Protein AF-0000000073462883 (afdb_homodimer)

Sequence (716 aa):
MPGLEHAVLSRLDESTITRTSAVYTGSIDTTWCIGSVPQGGYSLSIILNAVLAFMRTPELVSTDVKSVSHQDPLLLSATYIQAVTWTDFQVRIRVLKRGKSLSNLQAELWQDDKMRITTQVLMTDFGVQKESADRTKVAGLKGKDVHDPSRNGYTITERSQWAPQFPLSPPERCDKPHLFGTTAENGKTFGFGELISIANDPKHTQSSLTSNTLSAGAYYSLIPQPYPQLDTHLVATGRLSEPKNLLPFLADMFTSPPMMIPSKHASHWYPTLHLTIEFKRRLPAITRTATLSRARFMINGQHESDSELWSHPDDQHLFNPNPAPSEPRSFILAIARQTALVLPFSVNQNKTLANPKLMPGLEHAVLSRLDESTITRTSAVYTGSIDTTWCIGSVPQGGYSLSIILNAVLAFMRTPELVSTDVKSVSHQDPLLLSATYIQAVTWTDFQVRIRVLKRGKSLSNLQAELWQDDKMRITTQVLMTDFGVQKESADRTKVAGLKGKDVHDPSRNGYTITERSQWAPQFPLSPPERCDKPHLFGTTAENGKTFGFGELISIANDPKHTQSSLTSNTLSAGAYYSLIPQPYPQLDTHLVATGRLSEPKNLLPFLADMFTSPPMMIPSKHASHWYPTLHLTIEFKRRLPAITRTATLSRARFMINGQHESDSELWSHPDDQHLFNPNPAPSEPRSFILAIARQTALVLPFSVNQNKTLANPKL

Organism: Mycosarcoma maydis (NCBI:txid5270)

Nearest PDB structures (foldseek):
  3bbj-assembly1_A  TM=7.836E-01  e=1.946E-18  Thermobifida fusca YX
  3bbj-assembly1_B  TM=7.776E-01  e=2.450E-18  Thermobifida fusca YX
  3rqb-assembly1_A  TM=7.755E-01  e=1.041E-14  Alicyclobacillus acidocaldarius subsp. acidocaldarius DSM 446
  2pim-assembly1_A  TM=8.449E-01  e=1.681E-05  Cupriavidus pinatubonensis JMP134
  1zki-assembly1_B  TM=7.318E-01  e=5.023E-05  Pseudomonas aeruginosa PAO1

InterPro domains:
  IPR029069 HotDog domain superfamily [SSF54637] (29-122)
  IPR042171 Acyl-CoA thioesterase, double hotdog domain [G3DSA:2.40.160.210] (11-316)
  IPR049449 Acyl-CoA thioesterase-like, N-terminal HotDog domain [PF13622] (30-119)
  IPR052389 Secondary Metabolite Biosynthesis-Associated [PTHR38110] (18-355)

Structure (mmCIF, N/CA/C/O backbone):
data_AF-0000000073462883-model_v1
#
loop_
_entity.id
_entity.type
_entity.pdbx_description
1 polymer 'Acyl-CoA thioesterase-like N-terminal HotDog domain-containing protein'
#
loop_
_atom_site.group_PDB
_atom_site.id
_atom_site.type_symbol
_atom_site.label_atom_id
_atom_site.label_alt_id
_atom_site.label_comp_id
_atom_site.label_asym_id
_atom_site.label_entity_id
_atom_site.label_seq_id
_atom_site.pdbx_PDB_ins_code
_atom_site.Cartn_x
_atom_site.Cartn_y
_atom_site.Cartn_z
_atom_site.occupancy
_atom_site.B_iso_or_equiv
_atom_site.auth_seq_id
_atom_site.auth_comp_id
_atom_site.auth_asym_id
_atom_site.auth_atom_id
_atom_site.pdbx_PDB_model_num
ATOM 1 N N . MET A 1 1 ? -23.734 -23.547 -7.73 1 69.31 1 MET A N 1
ATOM 2 C CA . MET A 1 1 ? -23.109 -22.219 -7.699 1 69.31 1 MET A CA 1
ATOM 3 C C . MET A 1 1 ? -21.688 -22.281 -8.25 1 69.31 1 MET A C 1
ATOM 5 O O . MET A 1 1 ? -20.922 -23.172 -7.895 1 69.31 1 MET A O 1
ATOM 9 N N . PRO A 1 2 ? -21.453 -21.438 -9.188 1 83.94 2 PRO A N 1
ATOM 10 C CA . PRO A 1 2 ? -20.125 -21.547 -9.797 1 83.94 2 PRO A CA 1
ATOM 11 C C . PRO A 1 2 ? -19 -21.25 -8.812 1 83.94 2 PRO A C 1
ATOM 13 O O . PRO A 1 2 ? -19.156 -20.375 -7.949 1 83.94 2 PRO A O 1
ATOM 16 N N . GLY A 1 3 ? -17.953 -22.094 -8.875 1 94.12 3 GLY A N 1
ATOM 17 C CA . GLY A 1 3 ? -16.75 -21.828 -8.094 1 94.12 3 GLY A CA 1
ATOM 18 C C . GLY A 1 3 ? -16.078 -20.516 -8.438 1 94.12 3 GLY A C 1
ATOM 19 O O . GLY A 1 3 ? -16.422 -19.875 -9.438 1 94.12 3 GLY A O 1
ATOM 20 N N . LEU A 1 4 ? -15.281 -20.047 -7.52 1 97 4 LEU A N 1
ATOM 21 C CA . LEU A 1 4 ? -14.555 -18.797 -7.75 1 97 4 LEU A CA 1
ATOM 22 C C . LEU A 1 4 ? -13.781 -18.859 -9.062 1 97 4 LEU A C 1
ATOM 24 O O . LEU A 1 4 ? -13.672 -17.859 -9.766 1 97 4 LEU A O 1
ATOM 28 N N . GLU A 1 5 ? -13.305 -20.047 -9.406 1 96.75 5 GLU A N 1
ATOM 29 C CA . GLU A 1 5 ? -12.531 -20.25 -10.633 1 96.75 5 GLU A CA 1
ATOM 30 C C . GLU A 1 5 ? -13.352 -19.891 -11.867 1 96.75 5 GLU A C 1
ATOM 32 O O . GLU A 1 5 ? -12.805 -19.391 -12.859 1 96.75 5 GLU A O 1
ATOM 37 N N . HIS A 1 6 ? -14.625 -20.141 -11.805 1 96.69 6 HIS A N 1
ATOM 38 C CA . HIS A 1 6 ? -15.508 -19.766 -12.898 1 96.69 6 HIS A CA 1
ATOM 39 C C . HIS A 1 6 ? -15.805 -18.266 -12.875 1 96.69 6 HIS A C 1
ATOM 41 O O . HIS A 1 6 ? -15.852 -17.625 -13.922 1 96.69 6 HIS A O 1
ATOM 47 N N . ALA A 1 7 ? -15.969 -17.766 -11.703 1 97.75 7 ALA A N 1
ATOM 48 C CA . ALA A 1 7 ? -16.484 -16.422 -11.516 1 97.75 7 ALA A CA 1
ATOM 49 C C . ALA A 1 7 ? -15.469 -15.367 -11.938 1 97.75 7 ALA A C 1
ATOM 51 O O . ALA A 1 7 ? -15.828 -14.227 -12.242 1 97.75 7 ALA A O 1
ATOM 52 N N . VAL A 1 8 ? -14.156 -15.719 -11.961 1 97.94 8 VAL A N 1
ATOM 53 C CA . VAL A 1 8 ? -13.125 -14.711 -12.195 1 97.94 8 VAL A CA 1
ATOM 54 C C . VAL A 1 8 ? -12.781 -14.672 -13.688 1 97.94 8 VAL A C 1
ATOM 56 O O . VAL A 1 8 ? -11.891 -13.922 -14.102 1 97.94 8 VAL A O 1
ATOM 59 N N . LEU A 1 9 ? -13.438 -15.453 -14.531 1 98.19 9 LEU A N 1
ATOM 60 C CA . LEU A 1 9 ? -13.078 -15.57 -15.945 1 98.19 9 LEU A CA 1
ATOM 61 C C . LEU A 1 9 ? -13.523 -14.328 -16.719 1 98.19 9 LEU A C 1
ATOM 63 O O . LEU A 1 9 ? -14.562 -13.742 -16.422 1 98.19 9 LEU A O 1
ATOM 67 N N . SER A 1 10 ? -12.727 -13.906 -17.656 1 98.75 10 SER A N 1
ATOM 68 C CA . SER A 1 10 ? -13.031 -12.828 -18.594 1 98.75 10 SER A CA 1
ATOM 69 C C . SER A 1 10 ? -12.453 -13.109 -19.969 1 98.75 10 SER A C 1
ATOM 71 O O . SER A 1 10 ? -11.609 -14 -20.125 1 98.75 10 SER A O 1
ATOM 73 N N . ARG A 1 11 ? -12.961 -12.453 -20.938 1 98.81 11 ARG A N 1
ATOM 74 C CA . ARG A 1 11 ? -12.562 -12.688 -22.328 1 98.81 11 ARG A CA 1
ATOM 75 C C . ARG A 1 11 ? -12.078 -11.398 -22.984 1 98.81 11 ARG A C 1
ATOM 77 O O . ARG A 1 11 ? -12.672 -10.336 -22.781 1 98.81 11 ARG A O 1
ATOM 84 N N . LEU A 1 12 ? -11.109 -11.57 -23.812 1 98.94 12 LEU A N 1
ATOM 85 C CA . LEU A 1 12 ? -10.547 -10.438 -24.547 1 98.94 12 LEU A CA 1
ATOM 86 C C . LEU A 1 12 ? -11.547 -9.906 -25.562 1 98.94 12 LEU A C 1
ATOM 88 O O . LEU A 1 12 ? -12.172 -10.68 -26.297 1 98.94 12 LEU A O 1
ATOM 92 N N . ASP A 1 13 ? -11.773 -8.594 -25.531 1 98.88 13 ASP A N 1
ATOM 93 C CA . ASP A 1 13 ? -12.414 -7.918 -26.656 1 98.88 13 ASP A CA 1
ATOM 94 C C . ASP A 1 13 ? -11.43 -7.707 -27.797 1 98.88 13 ASP A C 1
ATOM 96 O O . ASP A 1 13 ? -10.602 -6.789 -27.75 1 98.88 13 ASP A O 1
ATOM 100 N N . GLU A 1 14 ? -11.602 -8.461 -28.812 1 98.69 14 GLU A N 1
ATOM 101 C CA . GLU A 1 14 ? -10.625 -8.539 -29.891 1 98.69 14 GLU A CA 1
ATOM 102 C C . GLU A 1 14 ? -10.43 -7.18 -30.562 1 98.69 14 GLU A C 1
ATOM 104 O O . GLU A 1 14 ? -9.344 -6.891 -31.078 1 98.69 14 GLU A O 1
ATOM 109 N N . SER A 1 15 ? -11.344 -6.34 -30.5 1 98.62 15 SER A N 1
ATOM 110 C CA . SER A 1 15 ? -11.281 -5.051 -31.188 1 98.62 15 SER A CA 1
ATOM 111 C C . SER A 1 15 ? -10.391 -4.066 -30.438 1 98.62 15 SER A C 1
ATOM 113 O O . SER A 1 15 ? -10.031 -3.018 -30.969 1 98.62 15 SER A O 1
ATOM 115 N N . THR A 1 16 ? -9.969 -4.422 -29.234 1 98.81 16 THR A N 1
ATOM 116 C CA . THR A 1 16 ? -9.305 -3.455 -28.375 1 98.81 16 THR A CA 1
ATOM 117 C C . THR A 1 16 ? -7.82 -3.775 -28.234 1 98.81 16 THR A C 1
ATOM 119 O O . THR A 1 16 ? -7.043 -2.949 -27.766 1 98.81 16 THR A O 1
ATOM 122 N N . ILE A 1 17 ? -7.32 -4.898 -28.641 1 98.69 17 ILE A N 1
ATOM 123 C CA . ILE A 1 17 ? -5.988 -5.41 -28.328 1 98.69 17 ILE A CA 1
ATOM 124 C C . ILE A 1 17 ? -4.941 -4.633 -29.141 1 98.69 17 ILE A C 1
ATOM 126 O O . ILE A 1 17 ? -5.133 -4.363 -30.328 1 98.69 17 ILE A O 1
ATOM 130 N N . THR A 1 18 ? -3.92 -4.199 -28.5 1 98.56 18 THR A N 1
ATOM 131 C CA . THR A 1 18 ? -2.686 -3.666 -29.062 1 98.56 18 THR A CA 1
ATOM 132 C C . THR A 1 18 ? -1.469 -4.281 -28.391 1 98.56 18 THR A C 1
ATOM 134 O O . THR A 1 18 ? -1.604 -5.191 -27.562 1 98.56 18 THR A O 1
ATOM 137 N N . ARG A 1 19 ? -0.305 -3.764 -28.766 1 97.81 19 ARG A N 1
ATOM 138 C CA . ARG A 1 19 ? 0.937 -4.211 -28.141 1 97.81 19 ARG A CA 1
ATOM 139 C C . ARG A 1 19 ? 1.033 -3.725 -26.703 1 97.81 19 ARG A C 1
ATOM 141 O O . ARG A 1 19 ? 1.853 -4.223 -25.922 1 97.81 19 ARG A O 1
ATOM 148 N N . THR A 1 20 ? 0.132 -2.76 -26.359 1 98.19 20 THR A N 1
ATOM 149 C CA . THR A 1 20 ? 0.332 -2.16 -25.047 1 98.19 20 THR A CA 1
ATOM 150 C C . THR A 1 20 ? -0.999 -1.997 -24.328 1 98.19 20 THR A C 1
ATOM 152 O O . THR A 1 20 ? -1.062 -1.36 -23.266 1 98.19 20 THR A O 1
ATOM 155 N N . SER A 1 21 ? -2.121 -2.523 -24.922 1 98.81 21 SER A N 1
ATOM 156 C CA . SER A 1 21 ? -3.396 -2.363 -24.234 1 98.81 21 SER A CA 1
ATOM 157 C C . SER A 1 21 ? -4.391 -3.439 -24.656 1 98.81 21 SER A C 1
ATOM 159 O O . SER A 1 21 ? -4.23 -4.062 -25.703 1 98.81 21 SER A O 1
ATOM 161 N N . ALA A 1 22 ? -5.375 -3.643 -23.828 1 98.94 22 ALA A N 1
ATOM 162 C CA . ALA A 1 22 ? -6.449 -4.594 -24.094 1 98.94 22 ALA A CA 1
ATOM 163 C C . ALA A 1 22 ? -7.617 -4.383 -23.125 1 98.94 22 ALA A C 1
ATOM 165 O O . ALA A 1 22 ? -7.445 -3.801 -22.047 1 98.94 22 ALA A O 1
ATOM 166 N N . VAL A 1 23 ? -8.758 -4.801 -23.562 1 98.94 23 VAL A N 1
ATOM 167 C CA . VAL A 1 23 ? -9.938 -4.801 -22.703 1 98.94 23 VAL A CA 1
ATOM 168 C C . VAL A 1 23 ? -10.492 -6.219 -22.594 1 98.94 23 VAL A C 1
ATOM 170 O O . VAL A 1 23 ? -10.664 -6.914 -23.594 1 98.94 23 VAL A O 1
ATOM 173 N N . TYR A 1 24 ? -10.672 -6.684 -21.422 1 98.94 24 TYR A N 1
ATOM 174 C CA . TYR A 1 24 ? -11.336 -7.953 -21.141 1 98.94 24 TYR A CA 1
ATOM 175 C C . TYR A 1 24 ? -12.742 -7.727 -20.594 1 98.94 24 TYR A C 1
ATOM 177 O O . TYR A 1 24 ? -12.977 -6.785 -19.828 1 98.94 24 TYR A O 1
ATOM 185 N N . THR A 1 25 ? -13.688 -8.578 -20.969 1 98.94 25 THR A N 1
ATOM 186 C CA . THR A 1 25 ? -15.078 -8.43 -20.562 1 98.94 25 THR A CA 1
ATOM 187 C C . THR A 1 25 ? -15.57 -9.68 -19.844 1 98.94 25 THR A C 1
ATOM 189 O O . THR A 1 25 ? -15.039 -10.773 -20.047 1 98.94 25 THR A O 1
ATOM 192 N N . GLY A 1 26 ? -16.5 -9.5 -18.969 1 98.62 26 GLY A N 1
ATOM 193 C CA . GLY A 1 26 ? -17.141 -10.586 -18.234 1 98.62 26 GLY A CA 1
ATOM 194 C C . GLY A 1 26 ? -18.312 -10.125 -17.391 1 98.62 26 GLY A C 1
ATOM 195 O O . GLY A 1 26 ? -18.766 -8.992 -17.531 1 98.62 26 GLY A O 1
ATOM 196 N N . SER A 1 27 ? -18.828 -11.039 -16.625 1 97.94 27 SER A N 1
ATOM 197 C CA . SER A 1 27 ? -19.984 -10.766 -15.773 1 97.94 27 SER A CA 1
ATOM 198 C C . SER A 1 27 ? -19.656 -11.023 -14.305 1 97.94 27 SER A C 1
ATOM 200 O O . SER A 1 27 ? -18.844 -11.883 -13.984 1 97.94 27 SER A O 1
ATOM 202 N N . ILE A 1 28 ? -20.328 -10.258 -13.484 1 97.62 28 ILE A N 1
ATOM 203 C CA . ILE A 1 28 ? -20.172 -10.453 -12.047 1 97.62 28 ILE A CA 1
ATOM 204 C C . ILE A 1 28 ? -21.062 -11.609 -11.586 1 97.62 28 ILE A C 1
ATOM 206 O O . ILE A 1 28 ? -22.234 -11.703 -11.969 1 97.62 28 ILE A O 1
ATOM 210 N N . ASP A 1 29 ? -20.5 -12.516 -10.906 1 97.12 29 ASP A N 1
ATOM 211 C CA . ASP A 1 29 ? -21.266 -13.57 -10.242 1 97.12 29 ASP A CA 1
ATOM 212 C C . ASP A 1 29 ? -21.656 -13.148 -8.82 1 97.12 29 ASP A C 1
ATOM 214 O O . ASP A 1 29 ? -20.781 -12.984 -7.961 1 97.12 29 ASP A O 1
ATOM 218 N N . THR A 1 30 ? -22.844 -13.055 -8.539 1 93.75 30 THR A N 1
ATOM 219 C CA . THR A 1 30 ? -23.344 -12.477 -7.293 1 93.75 30 THR A CA 1
ATOM 220 C C . THR A 1 30 ? -23.109 -13.43 -6.125 1 93.75 30 THR A C 1
ATOM 222 O O . THR A 1 30 ? -23.219 -13.031 -4.961 1 93.75 30 THR A O 1
ATOM 225 N N . THR A 1 31 ? -22.734 -14.68 -6.43 1 95.12 31 THR A N 1
ATOM 226 C CA . THR A 1 31 ? -22.344 -15.609 -5.383 1 95.12 31 THR A CA 1
ATOM 227 C C . THR A 1 31 ? -21.219 -15.031 -4.539 1 95.12 31 THR A C 1
ATOM 229 O O . THR A 1 31 ? -21.141 -15.289 -3.334 1 95.12 31 THR A O 1
ATOM 232 N N . TRP A 1 32 ? -20.406 -14.305 -5.09 1 96.75 32 TRP A N 1
ATOM 233 C CA . TRP A 1 32 ? -19.188 -13.844 -4.434 1 96.75 32 TRP A CA 1
ATOM 234 C C . TRP A 1 32 ? -19.328 -12.398 -3.961 1 96.75 32 TRP A C 1
ATOM 236 O O . TRP A 1 32 ? -18.359 -11.633 -3.965 1 96.75 32 TRP A O 1
ATOM 246 N N . CYS A 1 33 ? -20.531 -12.055 -3.572 1 92.62 33 CYS A N 1
ATOM 247 C CA . CYS A 1 33 ? -20.844 -10.742 -3.025 1 92.62 33 CYS A CA 1
ATOM 248 C C . CYS A 1 33 ? -20.984 -10.797 -1.508 1 92.62 33 CYS A C 1
ATOM 250 O O . CYS A 1 33 ? -21.328 -11.844 -0.95 1 92.62 33 CYS A O 1
ATOM 252 N N . ILE A 1 34 ? -20.594 -9.82 -0.852 1 90.19 34 ILE A N 1
ATOM 253 C CA . ILE A 1 34 ? -20.969 -9.492 0.516 1 90.19 34 ILE A CA 1
ATOM 254 C C . ILE A 1 34 ? -22.125 -8.477 0.499 1 90.19 34 ILE A C 1
ATOM 256 O O . ILE A 1 34 ? -21.938 -7.336 0.075 1 90.19 34 ILE A O 1
ATOM 260 N N . GLY A 1 35 ? -23.25 -8.93 0.985 1 86.62 35 GLY A N 1
ATOM 261 C CA . GLY A 1 35 ? -24.422 -8.109 0.7 1 86.62 35 GLY A CA 1
ATOM 262 C C . GLY A 1 35 ? -24.656 -7.91 -0.785 1 86.62 35 GLY A C 1
ATOM 263 O O . GLY A 1 35 ? -24.766 -8.883 -1.54 1 86.62 35 GLY A O 1
ATOM 264 N N . SER A 1 36 ? -24.625 -6.641 -1.153 1 87.38 36 SER A N 1
ATOM 265 C CA . SER A 1 36 ? -24.922 -6.336 -2.551 1 87.38 36 SER A CA 1
ATOM 266 C C . SER A 1 36 ? -23.656 -5.988 -3.318 1 87.38 36 SER A C 1
ATOM 268 O O . SER A 1 36 ? -23.703 -5.652 -4.504 1 87.38 36 SER A O 1
ATOM 270 N N . VAL A 1 37 ? -22.547 -6.082 -2.695 1 91.56 37 VAL A N 1
ATOM 271 C CA . VAL A 1 37 ? -21.328 -5.625 -3.33 1 91.56 37 VAL A CA 1
ATOM 272 C C . VAL A 1 37 ? -20.359 -6.797 -3.482 1 91.56 37 VAL A C 1
ATOM 274 O O . VAL A 1 37 ? -20.094 -7.531 -2.523 1 91.56 37 VAL A O 1
ATOM 277 N N . PRO A 1 38 ? -19.922 -7.027 -4.699 1 95.69 38 PRO A N 1
ATOM 278 C CA . PRO A 1 38 ? -18.891 -8.055 -4.859 1 95.69 38 PRO A CA 1
ATOM 279 C C . PRO A 1 38 ? -17.734 -7.895 -3.867 1 95.69 38 PRO A C 1
ATOM 281 O O . PRO A 1 38 ? -17.312 -6.77 -3.594 1 95.69 38 PRO A O 1
ATOM 284 N N . GLN A 1 39 ? -17.297 -9.031 -3.227 1 96.06 39 GLN A N 1
ATOM 285 C CA . GLN A 1 39 ? -16.125 -9 -2.355 1 96.06 39 GLN A CA 1
ATOM 286 C C . GLN A 1 39 ? -14.938 -8.352 -3.059 1 96.06 39 GLN A C 1
ATOM 288 O O . GLN A 1 39 ? -14.68 -8.625 -4.23 1 96.06 39 GLN A O 1
ATOM 293 N N . GLY A 1 40 ? -14.242 -7.453 -2.432 1 97.12 40 GLY A N 1
ATOM 294 C CA . GLY A 1 40 ? -13.18 -6.664 -3.041 1 97.12 40 GLY A CA 1
ATOM 295 C C . GLY A 1 40 ? -12.086 -7.512 -3.66 1 97.12 40 GLY A C 1
ATOM 296 O O . GLY A 1 40 ? -11.625 -7.227 -4.77 1 97.12 40 GLY A O 1
ATOM 297 N N . GLY A 1 41 ? -11.641 -8.547 -2.949 1 98.38 41 GLY A N 1
ATOM 298 C CA . GLY A 1 41 ? -10.625 -9.461 -3.453 1 98.38 41 GLY A CA 1
ATOM 299 C C . GLY A 1 41 ? -11.094 -10.273 -4.641 1 98.38 41 GLY A C 1
ATOM 300 O O . GLY A 1 41 ? -10.289 -10.648 -5.5 1 98.38 41 GLY A O 1
ATOM 301 N N . TYR A 1 42 ? -12.391 -10.555 -4.695 1 98.31 42 TYR A N 1
ATOM 302 C CA . TYR A 1 42 ? -12.977 -11.188 -5.871 1 98.31 42 TYR A CA 1
ATOM 303 C C . TYR A 1 42 ? -12.812 -10.305 -7.102 1 98.31 42 TYR A C 1
ATOM 305 O O . TYR A 1 42 ? -12.305 -10.75 -8.133 1 98.31 42 TYR A O 1
ATOM 313 N N . SER A 1 43 ? -13.18 -9.078 -6.961 1 98.81 43 SER A N 1
ATOM 314 C CA . SER A 1 43 ? -13.023 -8.125 -8.055 1 98.81 43 SER A CA 1
ATOM 315 C C . SER A 1 43 ? -11.555 -7.98 -8.453 1 98.81 43 SER A C 1
ATOM 317 O O . SER A 1 43 ? -11.242 -7.914 -9.641 1 98.81 43 SER A O 1
ATOM 319 N N . LEU A 1 44 ? -10.68 -7.945 -7.469 1 98.88 44 LEU A N 1
ATOM 320 C CA . LEU A 1 44 ? -9.258 -7.809 -7.746 1 98.88 44 LEU A CA 1
ATOM 321 C C . LEU A 1 44 ? -8.711 -9.062 -8.414 1 98.88 44 LEU A C 1
ATOM 323 O O . LEU A 1 44 ? -7.789 -8.984 -9.234 1 98.88 44 LEU A O 1
ATOM 327 N N . SER A 1 45 ? -9.281 -10.258 -8.094 1 98.75 45 SER A N 1
ATOM 328 C CA . SER A 1 45 ? -8.906 -11.492 -8.781 1 98.75 45 SER A CA 1
ATOM 329 C C . SER A 1 45 ? -9.289 -11.453 -10.25 1 98.75 45 SER A C 1
ATOM 331 O O . SER A 1 45 ? -8.562 -11.961 -11.109 1 98.75 45 SER A O 1
ATOM 333 N N . ILE A 1 46 ? -10.445 -10.859 -10.547 1 98.88 46 ILE A N 1
ATOM 334 C CA . ILE A 1 46 ? -10.844 -10.664 -11.938 1 98.88 46 ILE A CA 1
ATOM 335 C C . ILE A 1 46 ? -9.797 -9.828 -12.664 1 98.88 46 ILE A C 1
ATOM 337 O O . ILE A 1 46 ? -9.312 -10.211 -13.727 1 98.88 46 ILE A O 1
ATOM 341 N N . ILE A 1 47 ? -9.391 -8.742 -12.047 1 98.94 47 ILE A N 1
ATOM 342 C CA . ILE A 1 47 ? -8.43 -7.828 -12.648 1 98.94 47 ILE A CA 1
ATOM 343 C C . ILE A 1 47 ? -7.098 -8.547 -12.867 1 98.94 47 ILE A C 1
ATOM 345 O O . ILE A 1 47 ? -6.535 -8.508 -13.961 1 98.94 47 ILE A O 1
ATOM 349 N N . LEU A 1 48 ? -6.613 -9.211 -11.828 1 98.88 48 LEU A N 1
ATOM 350 C CA . LEU A 1 48 ? -5.305 -9.852 -11.906 1 98.88 48 LEU A CA 1
ATOM 351 C C . LEU A 1 48 ? -5.285 -10.914 -13 1 98.88 48 LEU A C 1
ATOM 353 O O . LEU A 1 48 ? -4.34 -10.992 -13.781 1 98.88 48 LEU A O 1
ATOM 357 N N . ASN A 1 49 ? -6.332 -11.719 -13.07 1 98.75 49 ASN A N 1
ATOM 358 C CA . ASN A 1 49 ? -6.316 -12.812 -14.031 1 98.75 49 ASN A CA 1
ATOM 359 C C . ASN A 1 49 ? -6.496 -12.305 -15.461 1 98.75 49 ASN A C 1
ATOM 361 O O . ASN A 1 49 ? -5.992 -12.906 -16.406 1 98.75 49 ASN A O 1
ATOM 365 N N . ALA A 1 50 ? -7.199 -11.172 -15.625 1 98.94 50 ALA A N 1
ATOM 366 C CA . ALA A 1 50 ? -7.215 -10.516 -16.938 1 98.94 50 ALA A CA 1
ATOM 367 C C . ALA A 1 50 ? -5.82 -10.031 -17.312 1 98.94 50 ALA A C 1
ATOM 369 O O . ALA A 1 50 ? -5.395 -10.195 -18.469 1 98.94 50 ALA A O 1
ATOM 370 N N . VAL A 1 51 ? -5.094 -9.453 -16.391 1 98.88 51 VAL A N 1
ATOM 371 C CA . VAL A 1 51 ? -3.732 -8.984 -16.641 1 98.88 51 VAL A CA 1
ATOM 372 C C . VAL A 1 51 ? -2.842 -10.164 -17.016 1 98.88 51 VAL A C 1
ATOM 374 O O . VAL A 1 51 ? -2.082 -10.094 -17.984 1 98.88 51 VAL A O 1
ATOM 377 N N . LEU A 1 52 ? -2.961 -11.25 -16.25 1 98.56 52 LEU A N 1
ATOM 378 C CA . LEU A 1 52 ? -2.162 -12.445 -16.516 1 98.56 52 LEU A CA 1
ATOM 379 C C . LEU A 1 52 ? -2.449 -12.977 -17.922 1 98.56 52 LEU A C 1
ATOM 381 O O . LEU A 1 52 ? -1.537 -13.43 -18.609 1 98.56 52 LEU A O 1
ATOM 385 N N . ALA A 1 53 ? -3.709 -12.922 -18.312 1 98.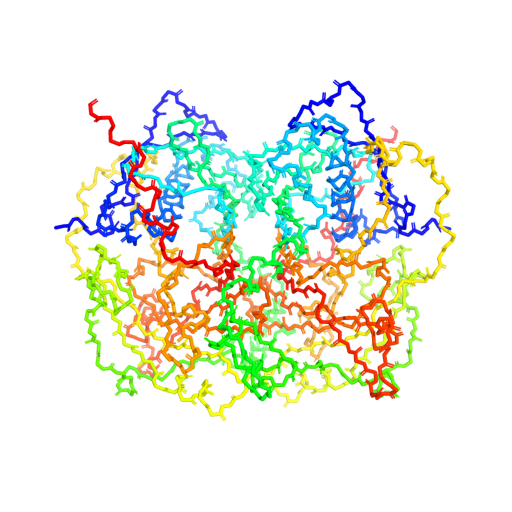81 53 ALA A N 1
ATOM 386 C CA . ALA A 1 53 ? -4.062 -13.328 -19.672 1 98.81 53 ALA A CA 1
ATOM 387 C C . ALA A 1 53 ? -3.42 -12.398 -20.703 1 98.81 53 ALA A C 1
ATOM 389 O O . ALA A 1 53 ? -2.814 -12.859 -21.672 1 98.81 53 ALA A O 1
ATOM 390 N N . PHE A 1 54 ? -3.52 -11.109 -20.531 1 98.88 54 PHE A N 1
ATOM 391 C CA . PHE A 1 54 ? -2.951 -10.117 -21.438 1 98.88 54 PHE A CA 1
ATOM 392 C C . PHE A 1 54 ? -1.454 -10.336 -21.609 1 98.88 54 PHE A C 1
ATOM 394 O O . PHE A 1 54 ? -0.931 -10.234 -22.719 1 98.88 54 PHE A O 1
ATOM 401 N N . MET A 1 55 ? -0.735 -10.688 -20.516 1 98.31 55 MET A N 1
ATOM 402 C CA . MET A 1 55 ? 0.713 -10.867 -20.5 1 98.31 55 MET A CA 1
ATOM 403 C C . MET A 1 55 ? 1.121 -12.016 -21.422 1 98.31 55 MET A C 1
ATOM 405 O O . MET A 1 55 ? 2.291 -12.141 -21.797 1 98.31 55 MET A O 1
ATOM 409 N N . ARG A 1 56 ? 0.155 -12.859 -21.797 1 97.44 56 ARG A N 1
ATOM 410 C CA . ARG A 1 56 ? 0.455 -14.023 -22.609 1 97.44 56 ARG A CA 1
ATOM 411 C C . ARG A 1 56 ? 0.125 -13.758 -24.078 1 97.44 56 ARG A C 1
ATOM 413 O O . ARG A 1 56 ? 0.424 -14.578 -24.953 1 97.44 56 ARG A O 1
ATOM 420 N N . THR A 1 57 ? -0.54 -12.703 -24.359 1 98.56 57 THR A N 1
ATOM 421 C CA . THR A 1 57 ? -0.944 -12.445 -25.734 1 98.56 57 THR A CA 1
ATOM 422 C C . THR A 1 57 ? 0.278 -12.273 -26.641 1 98.56 57 THR A C 1
ATOM 424 O O . THR A 1 57 ? 1.278 -11.68 -26.234 1 98.56 57 THR A O 1
ATOM 427 N N . PRO A 1 58 ? 0.157 -12.82 -27.828 1 98.12 58 PRO A N 1
ATOM 428 C CA . PRO A 1 58 ? 1.278 -12.633 -28.75 1 98.12 58 PRO A CA 1
ATOM 429 C C . PRO A 1 58 ? 1.596 -11.164 -29 1 98.12 58 PRO A C 1
ATOM 431 O O . PRO A 1 58 ? 2.758 -10.805 -29.203 1 98.12 58 PRO A O 1
ATOM 434 N N . GLU A 1 59 ? 0.604 -10.312 -29.047 1 98.12 59 GLU A N 1
ATOM 435 C CA . GLU A 1 59 ? 0.788 -8.883 -29.25 1 98.12 59 GLU A CA 1
ATOM 436 C C . GLU A 1 59 ? 1.709 -8.289 -28.188 1 98.12 59 GLU A C 1
ATOM 438 O O . GLU A 1 59 ? 2.682 -7.605 -28.516 1 98.12 59 GLU A O 1
ATOM 443 N N . LEU A 1 60 ? 1.47 -8.617 -26.938 1 97.81 60 LEU A N 1
ATOM 444 C CA . LEU A 1 60 ? 2.281 -8.062 -25.859 1 97.81 60 LEU A CA 1
ATOM 445 C C . LEU A 1 60 ? 3.645 -8.742 -25.797 1 97.81 60 LEU A C 1
ATOM 447 O O . LEU A 1 60 ? 4.664 -8.078 -25.594 1 97.81 60 LEU A O 1
ATOM 451 N N . VAL A 1 61 ? 3.699 -10.047 -25.984 1 96.75 61 VAL A N 1
ATOM 452 C CA . VAL A 1 61 ? 4.93 -10.828 -25.906 1 96.75 61 VAL A CA 1
ATOM 453 C C . VAL A 1 61 ? 5.941 -10.312 -26.922 1 96.75 61 VAL A C 1
ATOM 455 O O . VAL A 1 61 ? 7.145 -10.305 -26.672 1 96.75 61 VAL A O 1
ATOM 458 N N . SER A 1 62 ? 5.438 -9.812 -28 1 96.19 62 SER A N 1
ATOM 459 C CA . SER A 1 62 ? 6.312 -9.281 -29.047 1 96.19 62 SER A CA 1
ATOM 460 C C . SER A 1 62 ? 7.109 -8.078 -28.531 1 96.19 62 SER A C 1
ATOM 462 O O . SER A 1 62 ? 8.094 -7.676 -29.156 1 96.19 62 SER A O 1
ATOM 464 N N . THR A 1 63 ? 6.727 -7.453 -27.391 1 94.5 63 THR A N 1
ATOM 465 C CA . THR A 1 63 ? 7.395 -6.273 -26.859 1 94.5 63 THR A CA 1
ATOM 466 C C . THR A 1 63 ? 8.367 -6.66 -25.75 1 94.5 63 THR A C 1
ATOM 468 O O . THR A 1 63 ? 8.953 -5.793 -25.094 1 94.5 63 THR A O 1
ATOM 471 N N . ASP A 1 64 ? 8.531 -7.938 -25.531 1 90.88 64 ASP A N 1
ATOM 472 C CA . ASP A 1 64 ? 9.438 -8.406 -24.5 1 90.88 64 ASP A CA 1
ATOM 473 C C . ASP A 1 64 ? 10.852 -7.887 -24.719 1 90.88 64 ASP A C 1
ATOM 475 O O . ASP A 1 64 ? 11.328 -7.836 -25.859 1 90.88 64 ASP A O 1
ATOM 479 N N . VAL A 1 65 ? 11.422 -7.492 -23.625 1 87.62 65 VAL A N 1
ATOM 480 C CA . VAL A 1 65 ? 12.828 -7.102 -23.672 1 87.62 65 VAL A CA 1
ATOM 481 C C . VAL A 1 65 ? 13.711 -8.312 -23.359 1 87.62 65 VAL A C 1
ATOM 483 O O . VAL A 1 65 ? 13.531 -8.977 -22.344 1 87.62 65 VAL A O 1
ATOM 486 N N . LYS A 1 66 ? 14.602 -8.672 -24.234 1 86.25 66 LYS A N 1
ATOM 487 C CA . LYS A 1 66 ? 15.531 -9.797 -24.125 1 86.25 66 LYS A CA 1
ATOM 488 C C . LYS A 1 66 ? 14.781 -11.117 -23.953 1 86.25 66 LYS A C 1
ATOM 490 O O . LYS A 1 66 ? 15.188 -11.961 -23.156 1 86.25 66 LYS A O 1
ATOM 495 N N . SER A 1 67 ? 13.57 -11.148 -24.406 1 84.06 67 SER A N 1
ATOM 496 C CA . SER A 1 67 ? 12.75 -12.359 -24.5 1 84.06 67 SER A CA 1
ATOM 497 C C . SER A 1 67 ? 12.32 -12.828 -23.109 1 84.06 67 SER A C 1
ATOM 499 O O . SER A 1 67 ? 12.203 -14.031 -22.875 1 84.06 67 SER A O 1
ATOM 501 N N . VAL A 1 68 ? 12.281 -11.906 -22.234 1 86.38 68 VAL A N 1
ATOM 502 C CA . VAL A 1 68 ? 11.844 -12.273 -20.891 1 86.38 68 VAL A CA 1
ATOM 503 C C . VAL A 1 68 ? 10.375 -11.914 -20.703 1 86.38 68 VAL A C 1
ATOM 505 O O . VAL A 1 68 ? 10 -10.742 -20.781 1 86.38 68 VAL A O 1
ATOM 508 N N . SER A 1 69 ? 9.562 -12.953 -20.484 1 91.56 69 SER A N 1
ATOM 509 C CA . SER A 1 69 ? 8.141 -12.75 -20.203 1 91.56 69 SER A CA 1
ATOM 510 C C . SER A 1 69 ? 7.895 -12.578 -18.719 1 91.56 69 SER A C 1
ATOM 512 O O . SER A 1 69 ? 8.453 -13.312 -17.891 1 91.56 69 SER A O 1
ATOM 514 N N . HIS A 1 70 ? 7.191 -11.594 -18.391 1 96.19 70 HIS A N 1
ATOM 515 C CA . HIS A 1 70 ? 6.84 -11.328 -17 1 96.19 70 HIS A CA 1
ATOM 516 C C . HIS A 1 70 ? 5.469 -11.914 -16.656 1 96.19 70 HIS A C 1
ATOM 518 O O . HIS A 1 70 ? 4.449 -11.234 -16.812 1 96.19 70 HIS A O 1
ATOM 524 N N . GLN A 1 71 ? 5.48 -13.125 -16.078 1 95.25 71 GLN A N 1
ATOM 525 C CA . GLN A 1 71 ? 4.219 -13.82 -15.867 1 95.25 71 GLN A CA 1
ATOM 526 C C . GLN A 1 71 ? 3.877 -13.914 -14.383 1 95.25 71 GLN A C 1
ATOM 528 O O . GLN A 1 71 ? 2.877 -14.523 -14 1 95.25 71 GLN A O 1
ATOM 533 N N . ASP A 1 72 ? 4.699 -13.312 -13.484 1 97.31 72 ASP A N 1
ATOM 534 C CA . ASP A 1 72 ? 4.477 -13.344 -12.039 1 97.31 72 ASP A CA 1
ATOM 535 C C . ASP A 1 72 ? 4.098 -11.961 -11.508 1 97.31 72 ASP A C 1
ATOM 537 O O . ASP A 1 72 ? 4.84 -10.992 -11.703 1 97.31 72 ASP A O 1
ATOM 541 N N . PRO A 1 73 ? 2.887 -11.898 -10.891 1 98 73 PRO A N 1
ATOM 542 C CA . PRO A 1 73 ? 2.633 -10.617 -10.227 1 98 73 PRO A CA 1
ATOM 543 C C . PRO A 1 73 ? 3.566 -10.367 -9.039 1 98 73 PRO A C 1
ATOM 545 O O . PRO A 1 73 ? 3.762 -11.258 -8.211 1 98 73 PRO A O 1
ATOM 548 N N . LEU A 1 74 ? 4.18 -9.234 -8.984 1 97.81 74 LEU A N 1
ATOM 549 C CA . LEU A 1 74 ? 5.023 -8.82 -7.867 1 97.81 74 LEU A CA 1
ATOM 550 C C . LEU A 1 74 ? 4.234 -7.977 -6.871 1 97.81 74 LEU A C 1
ATOM 552 O O . LEU A 1 74 ? 4.422 -8.102 -5.66 1 97.81 74 LEU A O 1
ATOM 556 N N . LEU A 1 75 ? 3.385 -7.148 -7.43 1 98.56 75 LEU A N 1
ATOM 557 C CA . LEU A 1 75 ? 2.645 -6.234 -6.562 1 98.56 75 LEU A CA 1
ATOM 558 C C . LEU A 1 75 ? 1.346 -5.789 -7.227 1 98.56 75 LEU A C 1
ATOM 560 O O . LEU A 1 75 ? 1.33 -5.473 -8.414 1 98.56 75 LEU A O 1
ATOM 564 N N . LEU A 1 76 ? 0.257 -5.809 -6.516 1 98.81 76 LEU A N 1
ATOM 565 C CA . LEU A 1 76 ? -1.011 -5.168 -6.855 1 98.81 76 LEU A CA 1
ATOM 566 C C . LEU A 1 76 ? -1.309 -4.012 -5.902 1 98.81 76 LEU A C 1
ATOM 568 O O . LEU A 1 76 ? -1.259 -4.18 -4.684 1 98.81 76 LEU A O 1
ATOM 572 N N . SER A 1 77 ? -1.522 -2.871 -6.391 1 98.88 77 SER A N 1
ATOM 573 C CA . SER A 1 77 ? -1.982 -1.719 -5.621 1 98.88 77 SER A CA 1
ATOM 574 C C . SER A 1 77 ? -3.322 -1.207 -6.145 1 98.88 77 SER A C 1
ATOM 576 O O . SER A 1 77 ? -3.375 -0.524 -7.168 1 98.88 77 SER A O 1
ATOM 578 N N . ALA A 1 78 ? -4.375 -1.468 -5.398 1 98.88 78 ALA A N 1
ATOM 579 C CA . ALA A 1 78 ? -5.723 -1.217 -5.902 1 98.88 78 ALA A CA 1
ATOM 580 C C . ALA A 1 78 ? -6.418 -0.13 -5.086 1 98.88 78 ALA A C 1
ATOM 582 O O . ALA A 1 78 ? -6.371 -0.145 -3.854 1 98.88 78 ALA A O 1
ATOM 583 N N . THR A 1 79 ? -6.961 0.807 -5.738 1 98.81 79 THR A N 1
ATOM 584 C CA . THR A 1 79 ? -7.848 1.796 -5.137 1 98.81 79 THR A CA 1
ATOM 585 C C . THR A 1 79 ? -9.297 1.539 -5.539 1 98.81 79 THR A C 1
ATOM 587 O O . THR A 1 79 ? -9.609 1.461 -6.73 1 98.81 79 THR A O 1
ATOM 590 N N . TYR A 1 80 ? -10.102 1.372 -4.562 1 98.31 80 TYR A N 1
ATOM 591 C CA . TYR A 1 80 ? -11.523 1.168 -4.789 1 98.31 80 TYR A CA 1
ATOM 592 C C . TYR A 1 80 ? -12.266 2.498 -4.828 1 98.31 80 TYR A C 1
ATOM 594 O O . TYR A 1 80 ? -12.547 3.09 -3.783 1 98.31 80 TYR A O 1
ATOM 602 N N . ILE A 1 81 ? -12.664 2.891 -6.023 1 97.44 81 ILE A N 1
ATOM 603 C CA . ILE A 1 81 ? -13.188 4.227 -6.289 1 97.44 81 ILE A CA 1
ATOM 604 C C . ILE A 1 81 ? -14.664 4.297 -5.895 1 97.44 81 ILE A C 1
ATOM 606 O O . ILE A 1 81 ? -15.109 5.285 -5.309 1 97.44 81 ILE A O 1
ATOM 610 N N . GLN A 1 82 ? -15.359 3.314 -6.254 1 94.81 82 GLN A N 1
ATOM 611 C CA . GLN A 1 82 ? -16.766 3.158 -5.898 1 94.81 82 GLN A CA 1
ATOM 612 C C . GLN A 1 82 ? -17.188 1.694 -5.965 1 94.81 82 GLN A C 1
ATOM 614 O O . GLN A 1 82 ? -16.5 0.868 -6.559 1 94.81 82 GLN A O 1
ATOM 619 N N . ALA A 1 83 ? -18.312 1.403 -5.414 1 93.19 83 ALA A N 1
ATOM 620 C CA . ALA A 1 83 ? -18.781 0.023 -5.273 1 93.19 83 ALA A CA 1
ATOM 621 C C . ALA A 1 83 ? -18.953 -0.639 -6.637 1 93.19 83 ALA A C 1
ATOM 623 O O . ALA A 1 83 ? -19.484 -0.028 -7.566 1 93.19 83 ALA A O 1
ATOM 624 N N . VAL A 1 84 ? -18.391 -1.833 -6.77 1 96.44 84 VAL A N 1
ATOM 625 C CA . VAL A 1 84 ? -18.656 -2.664 -7.941 1 96.44 84 VAL A CA 1
ATOM 626 C C . VAL A 1 84 ? -20.109 -3.145 -7.914 1 96.44 84 VAL A C 1
ATOM 628 O O . VAL A 1 84 ? -20.625 -3.535 -6.863 1 96.44 84 VAL A O 1
ATOM 631 N N . THR A 1 85 ? -20.781 -3.162 -9.047 1 95.94 85 THR A N 1
ATOM 632 C CA . THR A 1 85 ? -22.188 -3.537 -9.141 1 95.94 85 THR A CA 1
ATOM 633 C C . THR A 1 85 ? -22.328 -4.93 -9.75 1 95.94 85 THR A C 1
ATOM 635 O O . THR A 1 85 ? -21.359 -5.66 -9.891 1 95.94 85 THR A O 1
ATOM 638 N N . TRP A 1 86 ? -23.562 -5.27 -10 1 96.06 86 TRP A N 1
ATOM 639 C CA . TRP A 1 86 ? -23.844 -6.613 -10.492 1 96.06 86 TRP A CA 1
ATOM 640 C C . TRP A 1 86 ? -23.812 -6.648 -12.016 1 96.06 86 TRP A C 1
ATOM 642 O O . TRP A 1 86 ? -23.922 -7.719 -12.625 1 96.06 86 TRP A O 1
ATOM 652 N N . THR A 1 87 ? -23.594 -5.508 -12.656 1 96.56 87 THR A N 1
ATOM 653 C CA . THR A 1 87 ? -23.609 -5.426 -14.117 1 96.56 87 THR A CA 1
ATOM 654 C C . THR A 1 87 ? -22.312 -5.973 -14.703 1 96.56 87 THR A C 1
ATOM 656 O O . THR A 1 87 ? -21.375 -6.262 -13.969 1 96.56 87 THR A O 1
ATOM 659 N N . ASP A 1 88 ? -22.297 -6.133 -15.984 1 98.25 88 ASP A N 1
ATOM 660 C CA . ASP A 1 88 ? -21.109 -6.613 -16.688 1 98.25 88 ASP A CA 1
ATOM 661 C C . ASP A 1 88 ? -19.953 -5.645 -16.516 1 98.25 88 ASP A C 1
ATOM 663 O O . ASP A 1 88 ? -20.156 -4.445 -16.312 1 98.25 88 ASP A O 1
ATOM 667 N N . PHE A 1 89 ? -18.766 -6.254 -16.594 1 98.75 89 PHE A N 1
ATOM 668 C CA . PHE A 1 89 ? -17.594 -5.406 -16.375 1 98.75 89 PHE A CA 1
ATOM 669 C C . PHE A 1 89 ? -16.688 -5.41 -17.594 1 98.75 89 PHE A C 1
ATOM 671 O O . PHE A 1 89 ? -16.781 -6.289 -18.453 1 98.75 89 PHE A O 1
ATOM 678 N N . GLN A 1 90 ? -15.875 -4.402 -17.672 1 98.94 90 GLN A N 1
ATOM 679 C CA . GLN A 1 90 ? -14.68 -4.32 -18.5 1 98.94 90 GLN A CA 1
ATOM 680 C C . GLN A 1 90 ? -13.43 -4.125 -17.656 1 98.94 90 GLN A C 1
ATOM 682 O O . GLN A 1 90 ? -13.414 -3.297 -16.734 1 98.94 90 GLN A O 1
ATOM 687 N N . VAL A 1 91 ? -12.453 -4.93 -17.875 1 98.94 91 VAL A N 1
ATOM 688 C CA . VAL A 1 91 ? -11.117 -4.652 -17.344 1 98.94 91 VAL A CA 1
ATOM 689 C C . VAL A 1 91 ? -10.258 -4.023 -18.438 1 98.94 91 VAL A C 1
ATOM 691 O O . VAL A 1 91 ? -9.898 -4.684 -19.422 1 98.94 91 VAL A O 1
ATOM 694 N N . ARG A 1 92 ? -9.938 -2.768 -18.266 1 98.94 92 ARG A N 1
ATOM 695 C CA . ARG A 1 92 ? -9.109 -2.029 -19.203 1 98.94 92 ARG A CA 1
ATOM 696 C C . ARG A 1 92 ? -7.648 -2.014 -18.766 1 98.94 92 ARG A C 1
ATOM 698 O O . ARG A 1 92 ? -7.336 -1.536 -17.672 1 98.94 92 ARG A O 1
ATOM 705 N N . ILE A 1 93 ? -6.789 -2.557 -19.609 1 98.94 93 ILE A N 1
ATOM 706 C CA . ILE A 1 93 ? -5.391 -2.736 -19.25 1 98.94 93 ILE A CA 1
ATOM 707 C C . ILE A 1 93 ? -4.5 -1.915 -20.172 1 98.94 93 ILE A C 1
ATOM 709 O O . ILE A 1 93 ? -4.711 -1.892 -21.391 1 98.94 93 ILE A O 1
ATOM 713 N N . ARG A 1 94 ? -3.52 -1.255 -19.625 1 98.69 94 ARG A N 1
ATOM 714 C CA . ARG A 1 94 ? -2.516 -0.526 -20.391 1 98.69 94 ARG A CA 1
ATOM 715 C C . ARG A 1 94 ? -1.122 -0.731 -19.812 1 98.69 94 ARG A C 1
ATOM 717 O O . ARG A 1 94 ? -0.938 -0.677 -18.594 1 98.69 94 ARG A O 1
ATOM 724 N N . VAL A 1 95 ? -0.155 -0.937 -20.703 1 98.5 95 VAL A N 1
ATOM 725 C CA . VAL A 1 95 ? 1.245 -1.018 -20.297 1 98.5 95 VAL A CA 1
ATOM 726 C C . VAL A 1 95 ? 1.811 0.388 -20.109 1 98.5 95 VAL A C 1
ATOM 728 O O . VAL A 1 95 ? 1.665 1.246 -20.984 1 98.5 95 VAL A O 1
ATOM 731 N N . LEU A 1 96 ? 2.381 0.606 -18.969 1 98 96 LEU A N 1
ATOM 732 C CA . LEU A 1 96 ? 3.029 1.891 -18.719 1 98 96 LEU A CA 1
ATOM 733 C C . LEU A 1 96 ? 4.508 1.836 -19.094 1 98 96 LEU A C 1
ATOM 735 O O . LEU A 1 96 ? 5.059 2.812 -19.594 1 98 96 LEU A O 1
ATOM 739 N N . LYS A 1 97 ? 5.098 0.623 -18.797 1 96.75 97 LYS A N 1
ATOM 740 C CA . LYS A 1 97 ? 6.5 0.42 -19.156 1 96.75 97 LYS A CA 1
ATOM 741 C C . LYS A 1 97 ? 6.867 -1.062 -19.125 1 96.75 97 LYS A C 1
ATOM 743 O O . LYS A 1 97 ? 6.461 -1.788 -18.219 1 96.75 97 LYS A O 1
ATOM 748 N N . ARG A 1 98 ? 7.582 -1.467 -20.109 1 95.12 98 ARG A N 1
ATOM 749 C CA . ARG A 1 98 ? 8.203 -2.787 -20.141 1 95.12 98 ARG A CA 1
ATOM 750 C C . ARG A 1 98 ? 9.711 -2.691 -19.969 1 95.12 98 ARG A C 1
ATOM 752 O O . ARG A 1 98 ? 10.391 -1.975 -20.703 1 95.12 98 ARG A O 1
ATOM 759 N N . GLY A 1 99 ? 10.117 -3.266 -18.875 1 91.69 99 GLY A N 1
ATOM 760 C CA . GLY A 1 99 ? 11.555 -3.311 -18.672 1 91.69 99 GLY A CA 1
ATOM 761 C C . GLY A 1 99 ? 12.117 -4.719 -18.719 1 91.69 99 GLY A C 1
ATOM 762 O O . GLY A 1 99 ? 11.414 -5.66 -19.094 1 91.69 99 GLY A O 1
ATOM 763 N N . LYS A 1 100 ? 13.414 -4.82 -18.422 1 87.81 100 LYS A N 1
ATOM 764 C CA . LYS A 1 100 ? 14.102 -6.109 -18.453 1 87.81 100 LYS A CA 1
ATOM 765 C C . LYS A 1 100 ? 13.586 -7.023 -17.344 1 87.81 100 LYS A C 1
ATOM 767 O O . LYS A 1 100 ? 13.43 -8.227 -17.547 1 87.81 100 LYS A O 1
ATOM 772 N N . SER A 1 101 ? 13.25 -6.359 -16.203 1 89.75 101 SER A N 1
ATOM 773 C CA . SER A 1 101 ? 12.945 -7.199 -15.055 1 89.75 101 SER A CA 1
ATOM 774 C C . SER A 1 101 ? 11.508 -6.992 -14.586 1 89.75 101 SER A C 1
ATOM 776 O O . SER A 1 101 ? 10.961 -7.824 -13.859 1 89.75 101 SER A O 1
ATOM 778 N N . LEU A 1 102 ? 10.977 -5.867 -15.023 1 94.38 102 LEU A N 1
ATOM 779 C CA . LEU A 1 102 ? 9.656 -5.523 -14.516 1 94.38 102 LEU A CA 1
ATOM 780 C C . LEU A 1 102 ? 8.781 -4.953 -15.633 1 94.38 102 LEU A C 1
ATOM 782 O O . LEU A 1 102 ? 9.281 -4.281 -16.531 1 94.38 102 LEU A O 1
ATOM 786 N N . SER A 1 103 ? 7.539 -5.25 -15.594 1 97.69 103 SER A N 1
ATOM 787 C CA . SER A 1 103 ? 6.512 -4.574 -16.375 1 97.69 103 SER A CA 1
ATOM 788 C C . SER A 1 103 ? 5.531 -3.828 -15.484 1 97.69 103 SER A C 1
ATOM 790 O O . SER A 1 103 ? 5.031 -4.383 -14.508 1 97.69 103 SER A O 1
ATOM 792 N N . ASN A 1 104 ? 5.352 -2.58 -15.789 1 98.31 104 ASN A N 1
ATOM 793 C CA . ASN A 1 104 ? 4.363 -1.758 -15.102 1 98.31 104 ASN A CA 1
ATOM 794 C C . ASN A 1 104 ? 3.08 -1.624 -15.914 1 98.31 104 ASN A C 1
ATOM 796 O O . ASN A 1 104 ? 3.111 -1.18 -17.062 1 98.31 104 ASN A O 1
ATOM 800 N N . LEU A 1 105 ? 1.975 -2.016 -15.312 1 98.81 105 LEU A N 1
ATOM 801 C CA . LEU A 1 105 ? 0.684 -1.913 -15.984 1 98.81 105 LEU A CA 1
ATOM 802 C C . LEU A 1 105 ? -0.324 -1.17 -15.117 1 98.81 105 LEU A C 1
ATOM 804 O O . LEU A 1 105 ? -0.199 -1.153 -13.891 1 98.81 105 LEU A O 1
ATOM 808 N N . GLN A 1 106 ? -1.223 -0.545 -15.75 1 98.81 106 GLN A N 1
ATOM 809 C CA . GLN A 1 106 ? -2.453 -0.052 -15.141 1 98.81 106 GLN A CA 1
ATOM 810 C C . GLN A 1 106 ? -3.658 -0.873 -15.594 1 98.81 106 GLN A C 1
ATOM 812 O O . GLN A 1 106 ? -3.844 -1.105 -16.781 1 98.81 106 GLN A O 1
ATOM 817 N N . ALA A 1 107 ? -4.414 -1.386 -14.664 1 98.94 107 ALA A N 1
ATOM 818 C CA . ALA A 1 107 ? -5.629 -2.139 -14.953 1 98.94 107 ALA A CA 1
ATOM 819 C C . ALA A 1 107 ? -6.82 -1.575 -14.18 1 98.94 107 ALA A C 1
ATOM 821 O O . ALA A 1 107 ? -6.73 -1.336 -12.977 1 98.94 107 ALA A O 1
ATOM 822 N N . GLU A 1 108 ? -7.887 -1.351 -14.906 1 98.94 108 GLU A N 1
ATOM 823 C CA . GLU A 1 108 ? -9.062 -0.706 -14.328 1 98.94 108 GLU A CA 1
ATOM 824 C C . GLU A 1 108 ? -10.32 -1.525 -14.586 1 98.94 108 GLU A C 1
ATOM 826 O O . GLU A 1 108 ? -10.531 -2.029 -15.688 1 98.94 108 GLU A O 1
ATOM 831 N N . LEU A 1 109 ? -11.109 -1.701 -13.555 1 98.94 109 LEU A N 1
ATOM 832 C CA . LEU A 1 109 ? -12.422 -2.312 -13.727 1 98.94 109 LEU A CA 1
ATOM 833 C C . LEU A 1 109 ? -13.492 -1.249 -13.922 1 98.94 109 LEU A C 1
ATOM 835 O O . LEU A 1 109 ? -13.648 -0.357 -13.086 1 98.94 109 LEU A O 1
ATOM 839 N N . TRP A 1 110 ? -14.227 -1.352 -15.008 1 98.88 110 TRP A N 1
ATOM 840 C CA . TRP A 1 110 ? -15.273 -0.412 -15.391 1 98.88 110 TRP A CA 1
ATOM 841 C C . TRP A 1 110 ? -16.625 -1.111 -15.477 1 98.88 110 TRP A C 1
ATOM 843 O O . TRP A 1 110 ? -16.703 -2.266 -15.906 1 98.88 110 TRP A O 1
ATOM 853 N N . GLN A 1 111 ? -17.641 -0.441 -15.055 1 98.5 111 GLN A N 1
ATOM 854 C CA . GLN A 1 111 ? -19.031 -0.835 -15.234 1 98.5 111 GLN A CA 1
ATOM 855 C C . GLN A 1 111 ? -19.906 0.37 -15.578 1 98.5 111 GLN A C 1
ATOM 857 O O . GLN A 1 111 ? -19.797 1.416 -14.93 1 98.5 111 GLN A O 1
ATOM 862 N N . ASP A 1 112 ? -20.703 0.299 -16.625 1 97.19 112 ASP A N 1
ATOM 863 C CA . ASP A 1 112 ? -21.641 1.356 -17 1 97.19 112 ASP A CA 1
ATOM 864 C C . ASP A 1 112 ? -20.922 2.691 -17.172 1 97.19 112 ASP A C 1
ATOM 866 O O . ASP A 1 112 ? -21.344 3.711 -16.625 1 97.19 112 ASP A O 1
ATOM 870 N N . ASP A 1 113 ? -19.734 2.59 -17.719 1 96 113 ASP A N 1
ATOM 871 C CA . ASP A 1 113 ? -18.891 3.73 -18.078 1 96 113 ASP A CA 1
ATOM 872 C C . ASP A 1 113 ? -18.406 4.461 -16.828 1 96 113 ASP A C 1
ATOM 874 O O . ASP A 1 113 ? -18.141 5.664 -16.859 1 96 113 ASP A O 1
ATOM 878 N N . LYS A 1 114 ? -18.359 3.764 -15.773 1 97.25 114 LYS A N 1
ATOM 879 C CA . LYS A 1 114 ? -17.797 4.281 -14.531 1 97.25 114 LYS A CA 1
ATOM 880 C C . LYS A 1 114 ? -16.656 3.402 -14.039 1 97.25 114 LYS A C 1
ATOM 882 O O . LYS A 1 114 ? -16.766 2.176 -14.008 1 97.25 114 LYS A O 1
ATOM 887 N N . MET A 1 115 ? -15.602 4.062 -13.727 1 98.25 115 MET A N 1
ATOM 888 C CA . MET A 1 115 ? -14.484 3.33 -13.148 1 98.25 115 MET A CA 1
ATOM 889 C C . MET A 1 115 ?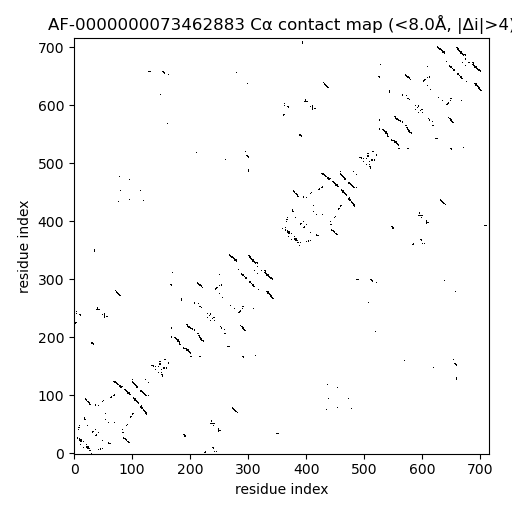 -14.789 2.906 -11.719 1 98.25 115 MET A C 1
ATOM 891 O O . MET A 1 115 ? -15.148 3.738 -10.883 1 98.25 115 MET A O 1
ATOM 895 N N . ARG A 1 116 ? -14.664 1.612 -11.438 1 98.56 116 ARG A N 1
ATOM 896 C CA . ARG A 1 116 ? -14.961 1.085 -10.109 1 98.56 116 ARG A CA 1
ATOM 897 C C . ARG A 1 116 ? -13.688 0.879 -9.297 1 98.56 116 ARG A C 1
ATOM 899 O O . ARG A 1 116 ? -13.641 1.198 -8.109 1 98.56 116 ARG A O 1
ATOM 906 N N . ILE A 1 117 ? -12.664 0.341 -9.938 1 98.88 117 ILE A N 1
ATOM 907 C CA . ILE A 1 117 ? -11.383 0.045 -9.305 1 98.88 117 ILE A CA 1
ATOM 908 C C . ILE A 1 117 ? -10.242 0.41 -10.258 1 98.88 117 ILE A C 1
ATOM 910 O O . ILE A 1 117 ? -10.32 0.142 -11.453 1 98.88 117 ILE A O 1
ATOM 914 N N . THR A 1 118 ? -9.242 1.073 -9.781 1 98.88 118 THR A N 1
ATOM 915 C CA . THR A 1 118 ? -7.992 1.229 -10.516 1 98.88 118 THR A CA 1
ATOM 916 C C . THR A 1 118 ? -6.848 0.512 -9.805 1 98.88 118 THR A C 1
ATOM 918 O O . THR A 1 118 ? -6.773 0.521 -8.57 1 98.88 118 THR A O 1
ATOM 921 N N . THR A 1 119 ? -6.023 -0.195 -10.602 1 98.88 119 THR A N 1
ATOM 922 C CA . THR A 1 119 ? -4.977 -1.034 -10.023 1 98.88 119 THR A CA 1
ATOM 923 C C . THR A 1 119 ? -3.656 -0.839 -10.766 1 98.88 119 THR A C 1
ATOM 925 O O . THR A 1 119 ? -3.604 -0.944 -11.992 1 98.88 119 THR A O 1
ATOM 928 N N . GLN A 1 120 ? -2.652 -0.464 -9.984 1 98.81 120 GLN A N 1
ATOM 929 C CA . GLN A 1 120 ? -1.296 -0.589 -10.508 1 98.81 120 GLN A CA 1
ATOM 930 C C . GLN A 1 120 ? -0.764 -2.008 -10.328 1 98.81 120 GLN A C 1
ATOM 932 O O . GLN A 1 120 ? -0.85 -2.572 -9.234 1 98.81 120 GLN A O 1
ATOM 937 N N . VAL A 1 121 ? -0.279 -2.543 -11.43 1 98.81 121 VAL A N 1
ATOM 938 C CA . VAL A 1 121 ? 0.188 -3.926 -11.406 1 98.81 121 VAL A CA 1
ATOM 939 C C . VAL A 1 121 ? 1.662 -3.979 -11.797 1 98.81 121 VAL A C 1
ATOM 941 O O . VAL A 1 121 ? 2.049 -3.475 -12.859 1 98.81 121 VAL A O 1
ATOM 944 N N . LEU A 1 122 ? 2.461 -4.512 -10.945 1 98.56 122 LEU A N 1
ATOM 945 C CA . LEU A 1 122 ? 3.855 -4.805 -11.258 1 98.56 122 LEU A CA 1
ATOM 946 C C . LEU A 1 122 ? 4.047 -6.293 -11.531 1 98.56 122 LEU A C 1
ATOM 948 O O . LEU A 1 122 ? 3.762 -7.129 -10.672 1 98.56 122 LEU A O 1
ATOM 952 N N . MET A 1 123 ? 4.461 -6.59 -12.734 1 98.25 123 MET A N 1
ATOM 953 C CA . MET A 1 123 ? 4.727 -7.969 -13.133 1 98.25 123 MET A CA 1
ATOM 954 C C . MET A 1 123 ? 6.227 -8.227 -13.227 1 98.25 123 MET A C 1
ATOM 956 O O . MET A 1 123 ? 6.996 -7.324 -13.562 1 98.25 123 MET A O 1
ATOM 960 N N . THR A 1 124 ? 6.59 -9.445 -12.938 1 97 124 THR A N 1
ATOM 961 C CA . THR A 1 124 ? 7.984 -9.859 -13.023 1 97 124 THR A CA 1
ATOM 962 C C . THR A 1 124 ? 8.086 -11.328 -13.422 1 97 124 THR A C 1
ATOM 964 O O . THR A 1 124 ? 7.102 -11.93 -13.867 1 97 124 THR A O 1
ATOM 967 N N . ASP A 1 125 ? 9.234 -11.812 -13.516 1 95.5 125 ASP A N 1
ATOM 968 C CA . ASP A 1 125 ? 9.586 -13.227 -13.492 1 95.5 125 ASP A CA 1
ATOM 969 C C . ASP A 1 125 ? 10.422 -13.562 -12.266 1 95.5 125 ASP A C 1
ATOM 971 O O . ASP A 1 125 ? 11.602 -13.195 -12.188 1 95.5 125 ASP A O 1
ATOM 975 N N . PHE A 1 126 ? 9.828 -14.266 -11.312 1 94.56 126 PHE A N 1
ATOM 976 C CA . PHE A 1 126 ? 10.516 -14.523 -10.055 1 94.56 126 PHE A CA 1
ATOM 977 C C . PHE A 1 126 ? 11.75 -15.391 -10.281 1 94.56 126 PHE A C 1
ATOM 979 O O . PHE A 1 126 ? 12.703 -15.336 -9.492 1 94.56 126 PHE A O 1
ATOM 986 N N . GLY A 1 127 ? 11.727 -16.203 -11.297 1 90.44 127 GLY A N 1
ATOM 987 C CA . GLY A 1 127 ? 12.922 -16.953 -11.633 1 90.44 127 GLY A CA 1
ATOM 988 C C . GLY A 1 127 ? 14.094 -16.062 -12.023 1 90.44 127 GLY A C 1
ATOM 989 O O . GLY A 1 127 ? 15.203 -16.25 -11.531 1 90.44 127 GLY A O 1
ATOM 990 N N . VAL A 1 128 ? 13.789 -15.141 -12.883 1 87.62 128 VAL A N 1
ATOM 991 C CA . VAL A 1 128 ? 14.812 -14.203 -13.344 1 87.62 128 VAL A CA 1
ATOM 992 C C . VAL A 1 128 ? 15.281 -13.336 -12.172 1 87.62 128 VAL A C 1
ATOM 994 O O . VAL A 1 128 ? 16.469 -13.055 -12.047 1 87.62 128 VAL A O 1
ATOM 997 N N . GLN A 1 129 ? 14.398 -12.961 -11.32 1 86.94 129 GLN A N 1
ATOM 998 C CA . GLN A 1 129 ? 14.766 -12.18 -10.141 1 86.94 129 GLN A CA 1
ATOM 999 C C . GLN A 1 129 ? 15.703 -12.953 -9.234 1 86.94 129 GLN A C 1
ATOM 1001 O O . GLN A 1 129 ? 16.688 -12.406 -8.727 1 86.94 129 GLN A O 1
ATOM 1006 N N . LYS A 1 130 ? 15.367 -14.156 -9.031 1 88.25 130 LYS A N 1
ATOM 1007 C CA . LYS A 1 130 ? 16.219 -15.008 -8.203 1 88.25 130 LYS A CA 1
ATOM 1008 C C . LYS A 1 130 ? 17.609 -15.148 -8.812 1 88.25 130 LYS A C 1
ATOM 1010 O O . LYS A 1 130 ? 18.609 -15.102 -8.086 1 88.25 130 LYS A O 1
ATOM 1015 N N . GLU A 1 131 ? 17.672 -15.32 -10.078 1 87.5 131 GLU A N 1
ATOM 1016 C CA . GLU A 1 131 ? 18.953 -15.43 -10.758 1 87.5 131 GLU A CA 1
ATOM 1017 C C . GLU A 1 131 ? 19.797 -14.172 -10.578 1 87.5 131 GLU A C 1
ATOM 1019 O O . GLU A 1 131 ? 21 -14.242 -10.359 1 87.5 131 GLU A O 1
ATOM 1024 N N . SER A 1 132 ? 19.125 -13.055 -10.703 1 83.75 132 SER A N 1
ATOM 1025 C CA . SER A 1 132 ? 19.797 -11.773 -10.516 1 83.75 132 SER A CA 1
ATOM 1026 C C . SER A 1 132 ? 20.344 -11.641 -9.094 1 83.75 132 SER A C 1
ATOM 1028 O O . SER A 1 132 ? 21.469 -11.203 -8.898 1 83.75 132 SER A O 1
ATOM 1030 N N . ALA A 1 133 ? 19.594 -12.016 -8.141 1 83 133 ALA A N 1
ATOM 1031 C CA . ALA A 1 133 ? 20.016 -11.977 -6.742 1 83 133 ALA A CA 1
ATOM 1032 C C . ALA A 1 133 ? 21.188 -12.93 -6.5 1 83 133 ALA A C 1
ATOM 1034 O O . ALA A 1 133 ? 22.125 -12.594 -5.789 1 83 133 ALA A O 1
ATOM 1035 N N . ASP A 1 134 ? 21.141 -14.047 -7.062 1 84.81 134 ASP A N 1
ATOM 1036 C CA . ASP A 1 134 ? 22.172 -15.055 -6.906 1 84.81 134 ASP A CA 1
ATOM 1037 C C . ASP A 1 134 ? 23.516 -14.555 -7.43 1 84.81 134 ASP A C 1
ATOM 1039 O O . ASP A 1 134 ? 24.578 -14.906 -6.895 1 84.81 134 ASP A O 1
ATOM 1043 N N . ARG A 1 135 ? 23.406 -13.711 -8.391 1 83.75 135 ARG A N 1
ATOM 1044 C CA . ARG A 1 135 ? 24.625 -13.18 -8.984 1 83.75 135 ARG A CA 1
ATOM 1045 C C . ARG A 1 135 ? 25.328 -12.227 -8.023 1 83.75 135 ARG A C 1
ATOM 1047 O O . ARG A 1 135 ? 26.531 -11.992 -8.148 1 83.75 135 ARG A O 1
ATOM 1054 N N . THR A 1 136 ? 24.562 -11.656 -7.102 1 79.31 136 THR A N 1
ATOM 1055 C CA . THR A 1 136 ? 25.156 -10.703 -6.172 1 79.31 136 THR A CA 1
ATOM 1056 C C . THR A 1 136 ? 25.703 -11.414 -4.938 1 79.31 136 THR A C 1
ATOM 1058 O O . THR A 1 136 ? 26.344 -10.797 -4.086 1 79.31 136 THR A O 1
ATOM 1061 N N . LYS A 1 137 ? 25.516 -12.734 -4.922 1 83.44 137 LYS A N 1
ATOM 1062 C CA . LYS A 1 137 ? 26.016 -13.531 -3.803 1 83.44 137 LYS A CA 1
ATOM 1063 C C . LYS A 1 137 ? 27.531 -13.648 -3.846 1 83.44 137 LYS A C 1
ATOM 1065 O O . LYS A 1 137 ? 28.125 -13.727 -4.926 1 83.44 137 LYS A O 1
ATOM 1070 N N . VAL A 1 138 ? 28.062 -13.594 -2.604 1 83.94 138 VAL A N 1
ATOM 1071 C CA . VAL A 1 138 ? 29.484 -13.883 -2.51 1 83.94 138 VAL A CA 1
ATOM 1072 C C . VAL A 1 138 ? 29.766 -15.297 -3.01 1 83.94 138 VAL A C 1
ATOM 1074 O O . VAL A 1 138 ? 29.031 -16.234 -2.695 1 83.94 138 VAL A O 1
ATOM 1077 N N . ALA A 1 139 ? 30.812 -15.43 -3.75 1 84.19 139 ALA A N 1
ATOM 1078 C CA . ALA A 1 139 ? 31.156 -16.719 -4.344 1 84.19 139 ALA A CA 1
ATOM 1079 C C . ALA A 1 139 ? 31.641 -17.703 -3.281 1 84.19 139 ALA A C 1
ATOM 1081 O O . ALA A 1 139 ? 32.344 -17.328 -2.342 1 84.19 139 ALA A O 1
ATOM 1082 N N . GLY A 1 140 ? 31.266 -18.906 -3.482 1 85.38 140 GLY A N 1
ATOM 1083 C CA . GLY A 1 140 ? 31.828 -20 -2.717 1 85.38 140 GLY A CA 1
ATOM 1084 C C . GLY A 1 140 ? 31.281 -20.078 -1.303 1 85.38 140 GLY A C 1
ATOM 1085 O O . GLY A 1 140 ? 32 -20.5 -0.385 1 85.38 140 GLY A O 1
ATOM 1086 N N . LEU A 1 141 ? 30.078 -19.5 -1.114 1 85.94 141 LEU A N 1
ATOM 1087 C CA . LEU A 1 141 ? 29.516 -19.578 0.228 1 85.94 141 LEU A CA 1
ATOM 1088 C C . LEU A 1 141 ? 29.281 -21.031 0.632 1 85.94 141 LEU A C 1
ATOM 1090 O O . LEU A 1 141 ? 28.844 -21.844 -0.181 1 85.94 141 LEU A O 1
ATOM 1094 N N . LYS A 1 142 ? 29.781 -21.375 1.861 1 87.44 142 LYS A N 1
ATOM 1095 C CA . LYS A 1 142 ? 29.594 -22.719 2.391 1 87.44 142 LYS A CA 1
ATOM 1096 C C . LYS A 1 142 ? 29.062 -22.672 3.822 1 87.44 142 LYS A C 1
ATOM 1098 O O . LYS A 1 142 ? 29.156 -21.641 4.492 1 87.44 142 LYS A O 1
ATOM 1103 N N . GLY A 1 143 ? 28.375 -23.828 4.129 1 87.19 143 GLY A N 1
ATOM 1104 C CA . GLY A 1 143 ? 27.922 -24 5.5 1 87.19 143 GLY A CA 1
ATOM 1105 C C . GLY A 1 143 ? 26.922 -22.922 5.93 1 87.19 143 GLY A C 1
ATOM 1106 O O . GLY A 1 143 ? 25.953 -22.641 5.215 1 87.19 143 GLY A O 1
ATOM 1107 N N . LYS A 1 144 ? 27.188 -22.391 7.121 1 86.75 144 LYS A N 1
ATOM 1108 C CA . LYS A 1 144 ? 26.281 -21.438 7.746 1 86.75 144 LYS A CA 1
ATOM 1109 C C . LYS A 1 144 ? 26.281 -20.109 6.996 1 86.75 144 LYS A C 1
ATOM 1111 O O . LYS A 1 144 ? 25.328 -19.328 7.094 1 86.75 144 LYS A O 1
ATOM 1116 N N . ASP A 1 145 ? 27.297 -19.859 6.195 1 87 145 ASP A N 1
ATOM 1117 C CA . ASP A 1 145 ? 27.453 -18.594 5.492 1 87 145 ASP A CA 1
ATOM 1118 C C . ASP A 1 145 ? 26.391 -18.438 4.406 1 87 145 ASP A C 1
ATOM 1120 O O . ASP A 1 145 ? 26.094 -17.312 3.979 1 87 145 ASP A O 1
ATOM 1124 N N . VAL A 1 146 ? 25.844 -19.609 4.027 1 87.81 146 VAL A N 1
ATOM 1125 C CA . VAL A 1 146 ? 24.812 -19.578 2.998 1 87.81 146 VAL A CA 1
ATOM 1126 C C . VAL A 1 146 ? 23.562 -18.875 3.535 1 87.81 146 VAL A C 1
ATOM 1128 O O . VAL A 1 146 ? 22.75 -18.359 2.762 1 87.81 146 VAL A O 1
ATOM 1131 N N . HIS A 1 147 ? 23.484 -18.797 4.84 1 89.12 147 HIS A N 1
ATOM 1132 C CA . HIS A 1 147 ? 22.297 -18.234 5.469 1 89.12 147 HIS A CA 1
ATOM 1133 C C . HIS A 1 147 ? 22.562 -16.844 6.027 1 89.12 147 HIS A C 1
ATOM 1135 O O . HIS A 1 147 ? 21.719 -16.266 6.707 1 89.12 147 HIS A O 1
ATOM 1141 N N . ASP A 1 148 ? 23.797 -16.359 5.75 1 88.25 148 ASP A N 1
ATOM 1142 C CA . ASP A 1 148 ? 24.156 -14.992 6.121 1 88.25 148 ASP A CA 1
ATOM 1143 C C . ASP A 1 148 ? 23.672 -13.992 5.07 1 88.25 148 ASP A C 1
ATOM 1145 O O . ASP A 1 148 ? 24.234 -13.922 3.973 1 88.25 148 ASP A O 1
ATOM 1149 N N . PRO A 1 149 ? 22.703 -13.195 5.418 1 87.31 149 PRO A N 1
ATOM 1150 C CA . PRO A 1 149 ? 22.141 -12.297 4.406 1 87.31 149 PRO A CA 1
ATOM 1151 C C . PRO A 1 149 ? 23.172 -11.305 3.863 1 87.31 149 PRO A C 1
ATOM 1153 O O . PRO A 1 149 ? 23.047 -10.852 2.723 1 87.31 149 PRO A O 1
ATOM 1156 N N . SER A 1 150 ? 24.156 -10.961 4.609 1 82.56 150 SER A N 1
ATOM 1157 C CA . SER A 1 150 ? 25.172 -10.023 4.125 1 82.56 150 SER A CA 1
ATOM 1158 C C . SER A 1 150 ? 26.031 -10.656 3.031 1 82.56 150 SER A C 1
ATOM 1160 O O . SER A 1 150 ? 26.75 -9.953 2.318 1 82.56 150 SER A O 1
ATOM 1162 N N . ARG A 1 151 ? 25.844 -11.984 2.877 1 85.56 151 ARG A N 1
ATOM 1163 C CA . ARG A 1 151 ? 26.719 -12.688 1.942 1 85.56 151 ARG A CA 1
ATOM 1164 C C . ARG A 1 151 ? 25.906 -13.367 0.84 1 85.56 151 ARG A C 1
ATOM 1166 O O . ARG A 1 151 ? 26.469 -13.75 -0.195 1 85.56 151 ARG A O 1
ATOM 1173 N N . ASN A 1 152 ? 24.672 -13.57 1.149 1 86.69 152 ASN A N 1
ATOM 1174 C CA . ASN A 1 152 ? 23.906 -14.406 0.234 1 86.69 152 ASN A CA 1
ATOM 1175 C C . ASN A 1 152 ? 22.969 -13.578 -0.637 1 86.69 152 ASN A C 1
ATOM 1177 O O . ASN A 1 152 ? 21.906 -14.047 -1.052 1 86.69 152 ASN A O 1
ATOM 1181 N N . GLY A 1 153 ? 23.281 -12.25 -0.778 1 80.44 153 GLY A N 1
ATOM 1182 C CA . GLY A 1 153 ? 22.453 -11.375 -1.598 1 80.44 153 GLY A CA 1
ATOM 1183 C C . GLY A 1 153 ? 21.266 -10.797 -0.848 1 80.44 153 GLY A C 1
ATOM 1184 O O . GLY A 1 153 ? 20.219 -10.531 -1.443 1 80.44 153 GLY A O 1
ATOM 1185 N N . TYR A 1 154 ? 21.391 -10.742 0.481 1 84.19 154 TYR A N 1
ATOM 1186 C CA . TYR A 1 154 ? 20.453 -10.102 1.401 1 84.19 154 TYR A CA 1
ATOM 1187 C C . TYR A 1 154 ? 19.125 -10.867 1.446 1 84.19 154 TYR A C 1
ATOM 1189 O O . TYR A 1 154 ? 18.062 -10.258 1.479 1 84.19 154 TYR A O 1
ATOM 1197 N N . THR A 1 155 ? 19.25 -12.18 1.328 1 89.81 155 THR A N 1
ATOM 1198 C CA . THR A 1 155 ? 18.078 -13.031 1.488 1 89.81 155 THR A CA 1
ATOM 1199 C C . THR A 1 155 ? 18.016 -13.594 2.904 1 89.81 155 THR A C 1
ATOM 1201 O O . THR A 1 155 ? 18.969 -14.195 3.385 1 89.81 155 THR A O 1
ATOM 1204 N N . ILE A 1 156 ? 16.922 -13.359 3.527 1 92.81 156 ILE A N 1
ATOM 1205 C CA . ILE A 1 156 ? 16.672 -13.992 4.816 1 92.81 156 ILE A CA 1
ATOM 1206 C C . ILE A 1 156 ? 16.141 -15.406 4.598 1 92.81 156 ILE A C 1
ATOM 1208 O O . ILE A 1 156 ? 15.016 -15.586 4.121 1 92.81 156 ILE A O 1
ATOM 1212 N N . THR A 1 157 ? 16.984 -16.375 4.914 1 90.44 157 THR A N 1
ATOM 1213 C CA . THR A 1 157 ? 16.594 -17.766 4.75 1 90.44 157 THR A CA 1
ATOM 1214 C C . THR A 1 157 ? 15.961 -18.312 6.027 1 90.44 157 THR A C 1
ATOM 1216 O O . THR A 1 157 ? 15.859 -17.594 7.023 1 90.44 157 THR A O 1
ATOM 1219 N N . GLU A 1 158 ? 15.539 -19.531 5.984 1 87.19 158 GLU A N 1
ATOM 1220 C CA . GLU A 1 158 ? 14.859 -20.172 7.109 1 87.19 158 GLU A CA 1
ATOM 1221 C C . GLU A 1 158 ? 15.797 -20.344 8.305 1 87.19 158 GLU A C 1
ATOM 1223 O O . GLU A 1 158 ? 15.344 -20.531 9.43 1 87.19 158 GLU A O 1
ATOM 1228 N N . ARG A 1 159 ? 17.125 -20.188 8.133 1 90.12 159 ARG A N 1
ATOM 1229 C CA . ARG A 1 159 ? 18.094 -20.391 9.211 1 90.12 159 ARG A CA 1
ATOM 1230 C C . ARG A 1 159 ? 18.688 -19.062 9.664 1 90.12 159 ARG A C 1
ATOM 1232 O O . ARG A 1 159 ? 19.516 -19.031 10.578 1 90.12 159 ARG A O 1
ATOM 1239 N N . SER A 1 160 ? 18.266 -18.016 8.992 1 90.88 160 SER A N 1
ATOM 1240 C CA . SER A 1 160 ? 18.703 -16.688 9.414 1 90.88 160 SER A CA 1
ATOM 1241 C C . SER A 1 160 ? 18.156 -16.344 10.797 1 90.88 160 SER A C 1
ATOM 1243 O O . SER A 1 160 ? 17.094 -16.812 11.188 1 90.88 160 SER A O 1
ATOM 1245 N N . GLN A 1 161 ? 18.922 -15.531 11.5 1 90.62 161 GLN A N 1
ATOM 1246 C CA . GLN A 1 161 ? 18.5 -15.023 12.805 1 90.62 161 GLN A CA 1
ATOM 1247 C C . GLN A 1 161 ? 17.141 -14.352 12.719 1 90.62 161 GLN A C 1
ATOM 1249 O O . GLN A 1 161 ? 16.328 -14.445 13.648 1 90.62 161 GLN A O 1
ATOM 1254 N N . TRP A 1 162 ? 16.844 -13.688 11.625 1 93.94 162 TRP A N 1
ATOM 1255 C CA . TRP A 1 162 ? 15.648 -12.859 11.477 1 93.94 162 TRP A CA 1
ATOM 1256 C C . TRP A 1 162 ? 14.578 -13.586 10.672 1 93.94 162 TRP A C 1
ATOM 1258 O O . TRP A 1 162 ? 13.625 -12.969 10.203 1 93.94 162 TRP A O 1
ATOM 1268 N N . ALA A 1 163 ? 14.727 -14.898 10.484 1 93.75 163 ALA A N 1
ATOM 1269 C CA . ALA A 1 163 ? 13.758 -15.664 9.703 1 93.75 163 ALA A CA 1
ATOM 1270 C C . ALA A 1 163 ? 12.359 -15.531 10.289 1 93.75 163 ALA A C 1
ATOM 1272 O O . ALA A 1 163 ? 12.141 -15.812 11.477 1 93.75 163 ALA A O 1
ATOM 1273 N N . PRO A 1 164 ? 11.445 -15.086 9.453 1 92.62 164 PRO A N 1
ATOM 1274 C CA . PRO A 1 164 ? 10.07 -15.047 9.977 1 92.62 164 PRO A CA 1
ATOM 1275 C C . PRO A 1 164 ? 9.539 -16.422 10.336 1 92.62 164 PRO A C 1
ATOM 1277 O O . PRO A 1 164 ? 9.773 -17.391 9.609 1 92.62 164 PRO A O 1
ATOM 1280 N N . GLN A 1 165 ? 8.898 -16.453 11.438 1 92.56 165 GLN A N 1
ATOM 1281 C CA . GLN A 1 165 ? 8.273 -17.688 11.875 1 92.56 165 GLN A CA 1
ATOM 1282 C C . GLN A 1 165 ? 6.816 -17.766 11.422 1 92.56 165 GLN A C 1
ATOM 1284 O O . GLN A 1 165 ? 6.125 -16.75 11.375 1 92.56 165 GLN A O 1
ATOM 1289 N N . PHE A 1 166 ? 6.453 -19.016 11.055 1 95.69 166 PHE A N 1
ATOM 1290 C CA . PHE A 1 166 ? 5.039 -19.234 10.773 1 95.69 166 PHE A CA 1
ATOM 1291 C C . PHE A 1 166 ? 4.18 -18.797 11.953 1 95.69 166 PHE A C 1
ATOM 1293 O O . PHE A 1 166 ? 4.379 -19.266 13.078 1 95.69 166 PHE A O 1
ATOM 1300 N N . PRO A 1 167 ? 3.203 -17.969 11.695 1 96.62 167 PRO A N 1
ATOM 1301 C CA . PRO A 1 167 ? 2.602 -17.25 12.82 1 96.62 167 PRO A CA 1
ATOM 1302 C C . PRO A 1 167 ? 1.391 -17.969 13.398 1 96.62 167 PRO A C 1
ATOM 1304 O O . PRO A 1 167 ? 0.92 -17.625 14.484 1 96.62 167 PRO A O 1
ATOM 1307 N N . LEU A 1 168 ? 0.873 -18.953 12.711 1 97.94 168 LEU A N 1
ATOM 1308 C CA . LEU A 1 168 ? -0.351 -19.578 13.195 1 97.94 168 LEU A CA 1
ATOM 1309 C C . LEU A 1 168 ? -0.041 -20.891 13.906 1 97.94 168 LEU A C 1
ATOM 1311 O O . LEU A 1 168 ? 1.018 -21.5 13.688 1 97.94 168 LEU A O 1
ATOM 1315 N N . SER A 1 169 ? -0.97 -21.297 14.797 1 97.19 169 SER A N 1
ATOM 1316 C CA . SER A 1 169 ? -0.929 -22.641 15.336 1 97.19 169 SER A CA 1
ATOM 1317 C C . SER A 1 169 ? -1.169 -23.688 14.242 1 97.19 169 SER A C 1
ATOM 1319 O O . SER A 1 169 ? -1.821 -23.391 13.234 1 97.19 169 SER A O 1
ATOM 1321 N N . PRO A 1 170 ? -0.578 -24.859 14.453 1 94.62 170 PRO A N 1
ATOM 1322 C CA . PRO A 1 170 ? -0.934 -25.922 13.508 1 94.62 170 PRO A CA 1
ATOM 1323 C C . PRO A 1 170 ? -2.439 -26.172 13.438 1 94.62 170 PRO A C 1
ATOM 1325 O O . PRO A 1 170 ? -3.152 -25.938 14.414 1 94.62 170 PRO A O 1
ATOM 1328 N N . PRO A 1 171 ? -2.871 -26.641 12.328 1 94.38 171 PRO A N 1
ATOM 1329 C CA . PRO A 1 171 ? -4.312 -26.812 12.117 1 94.38 171 PRO A CA 1
ATOM 1330 C C . PRO A 1 171 ? -4.98 -27.609 13.234 1 94.38 171 PRO A C 1
ATOM 1332 O O . PRO A 1 171 ? -6.102 -27.281 13.641 1 94.38 171 PRO A O 1
ATOM 1335 N N . GLU A 1 172 ? -4.297 -28.562 13.797 1 94.25 172 GLU A N 1
ATOM 1336 C CA . GLU A 1 172 ? -4.887 -29.438 14.805 1 94.25 172 GLU A CA 1
ATOM 1337 C C . GLU A 1 172 ? -5.145 -28.688 16.109 1 94.25 172 GLU A C 1
ATOM 1339 O O . GLU A 1 172 ? -5.902 -29.156 16.953 1 94.25 172 GLU A O 1
ATOM 1344 N N . ARG A 1 173 ? -4.516 -27.531 16.281 1 95.75 173 ARG A N 1
ATOM 1345 C CA . ARG A 1 173 ? -4.68 -26.734 17.484 1 95.75 173 ARG A CA 1
ATOM 1346 C C . ARG A 1 173 ? -5.602 -25.547 17.234 1 95.75 173 ARG A C 1
ATOM 1348 O O . ARG A 1 173 ? -5.77 -24.688 18.109 1 95.75 173 ARG A O 1
ATOM 1355 N N . CYS A 1 174 ? -6.133 -25.484 16.016 1 97.38 174 CYS A N 1
ATOM 1356 C CA . CYS A 1 174 ? -7.109 -24.453 15.664 1 97.38 174 CYS A CA 1
ATOM 1357 C C . CYS A 1 174 ? -8.531 -25 15.758 1 97.38 174 CYS A C 1
ATOM 1359 O O . CYS A 1 174 ? -8.734 -26.188 16.047 1 97.38 174 CYS A O 1
ATOM 1361 N N . ASP A 1 175 ? -9.492 -24.094 15.625 1 97 175 ASP A N 1
ATOM 1362 C CA . ASP A 1 175 ? -10.883 -24.531 15.562 1 97 175 ASP A CA 1
ATOM 1363 C C . ASP A 1 175 ? -11.086 -25.516 14.398 1 97 175 ASP A C 1
ATOM 1365 O O . ASP A 1 175 ? -10.344 -25.484 13.414 1 97 175 ASP A O 1
ATOM 1369 N N . LYS A 1 176 ? -12.102 -26.344 14.547 1 96.94 176 LYS A N 1
ATOM 1370 C CA . LYS A 1 176 ? -12.469 -27.188 13.406 1 96.94 176 LYS A CA 1
ATOM 1371 C C . LYS A 1 176 ? -12.961 -26.328 12.234 1 96.94 176 LYS A C 1
ATOM 1373 O O . LYS A 1 176 ? -13.734 -25.391 12.422 1 96.94 176 LYS A O 1
ATOM 1378 N N . PRO A 1 177 ? -12.352 -26.703 11.109 1 96.38 177 PRO A N 1
ATOM 1379 C CA . PRO A 1 177 ? -12.867 -25.969 9.953 1 96.38 177 PRO A CA 1
ATOM 1380 C C . PRO A 1 177 ? -14.391 -26.047 9.836 1 96.38 177 PRO A C 1
ATOM 1382 O O . PRO A 1 177 ? -14.977 -27.094 10.062 1 96.38 177 PRO A O 1
ATOM 1385 N N . HIS A 1 178 ? -14.992 -24.953 9.578 1 96 178 HIS A N 1
ATOM 1386 C CA . HIS A 1 178 ? -16.422 -24.875 9.32 1 96 178 HIS A CA 1
ATOM 1387 C C . HIS A 1 178 ? -16.719 -23.891 8.188 1 96 178 HIS A C 1
ATOM 1389 O O . HIS A 1 178 ? -15.891 -23.062 7.84 1 96 178 HIS A O 1
ATOM 1395 N N . LEU A 1 179 ? -17.859 -24.062 7.617 1 95.06 179 LEU A N 1
ATOM 1396 C CA . LEU A 1 179 ? -18.266 -23.156 6.551 1 95.06 179 LEU A CA 1
ATOM 1397 C C . LEU A 1 179 ? -18.438 -21.734 7.082 1 95.06 179 LEU A C 1
ATOM 1399 O O . LEU A 1 179 ? -18.891 -21.531 8.211 1 95.06 179 LEU A O 1
ATOM 1403 N N . PHE A 1 180 ? -17.984 -20.797 6.312 1 90.25 180 PHE A N 1
ATOM 1404 C CA . PHE A 1 180 ? -18.047 -19.391 6.688 1 90.25 180 PHE A CA 1
ATOM 1405 C C . PHE A 1 180 ? -19.484 -18.969 7.004 1 90.25 180 PHE A C 1
ATOM 1407 O O . PHE A 1 180 ? -19.719 -18.203 7.941 1 90.25 180 PHE A O 1
ATOM 1414 N N . GLY A 1 181 ? -20.406 -19.578 6.332 1 86.5 181 GLY A N 1
ATOM 1415 C CA . GLY A 1 181 ? -21.812 -19.281 6.551 1 86.5 181 GLY A CA 1
ATOM 1416 C C . GLY A 1 181 ? -22.344 -18.156 5.688 1 86.5 181 GLY A C 1
ATOM 1417 O O . GLY A 1 181 ? -21.562 -17.312 5.227 1 86.5 181 GLY A O 1
ATOM 1418 N N . THR A 1 182 ? -23.625 -18.078 5.461 1 82.88 182 THR A N 1
ATOM 1419 C CA . THR A 1 182 ? -24.219 -17.141 4.504 1 82.88 182 THR A CA 1
ATOM 1420 C C . THR A 1 182 ? -24.75 -15.906 5.215 1 82.88 182 THR A C 1
ATOM 1422 O O . THR A 1 182 ? -25.016 -14.891 4.574 1 82.88 182 THR A O 1
ATOM 1425 N N . THR A 1 183 ? -24.938 -15.992 6.461 1 77.25 183 THR A N 1
ATOM 1426 C CA . THR A 1 183 ? -25.469 -14.844 7.188 1 77.25 183 THR A CA 1
ATOM 1427 C C . THR A 1 183 ? -24.688 -14.625 8.484 1 77.25 183 THR A C 1
ATOM 1429 O O . THR A 1 183 ? -24.438 -15.57 9.234 1 77.25 183 THR A O 1
ATOM 1432 N N . ALA A 1 184 ? -24.141 -13.359 8.523 1 66.81 184 ALA A N 1
ATOM 1433 C CA . ALA A 1 184 ? -23.484 -13.008 9.789 1 66.81 184 ALA A CA 1
ATOM 1434 C C . ALA A 1 184 ? -24.5 -12.477 10.797 1 66.81 184 ALA A C 1
ATOM 1436 O O . ALA A 1 184 ? -25.625 -12.156 10.438 1 66.81 184 ALA A O 1
ATOM 1437 N N . GLU A 1 185 ? -24.125 -12.57 12.055 1 56.19 185 GLU A N 1
ATOM 1438 C CA . GLU A 1 185 ? -24.984 -12.133 13.141 1 56.19 185 GLU A CA 1
ATOM 1439 C C . GLU A 1 185 ? -25.469 -10.695 12.922 1 56.19 185 GLU A C 1
ATOM 1441 O O . GLU A 1 185 ? -26.562 -10.336 13.336 1 56.19 185 GLU A O 1
ATOM 1446 N N . ASN A 1 186 ? -24.672 -10 12.281 1 58.28 186 ASN A N 1
ATOM 1447 C CA . ASN A 1 186 ? -24.969 -8.578 12.141 1 58.28 186 ASN A CA 1
ATOM 1448 C C . ASN A 1 186 ? -25.797 -8.305 10.883 1 58.28 186 ASN A C 1
ATOM 1450 O O .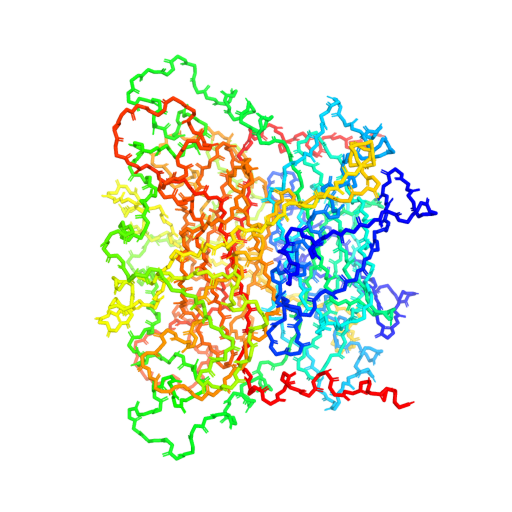 ASN A 1 186 ? -25.969 -7.152 10.492 1 58.28 186 ASN A O 1
ATOM 1454 N N . GLY A 1 187 ? -26.281 -9.336 10.234 1 63.91 187 GLY A N 1
ATOM 1455 C CA . GLY A 1 187 ? -27.156 -9.164 9.086 1 63.91 187 GLY A CA 1
ATOM 1456 C C . GLY A 1 187 ? -26.422 -9.125 7.762 1 63.91 187 GLY A C 1
ATOM 1457 O O . GLY A 1 187 ? -27.031 -9.125 6.699 1 63.91 187 GLY A O 1
ATOM 1458 N N . LYS A 1 188 ? -25.156 -9.188 7.871 1 72.81 188 LYS A N 1
ATOM 1459 C CA . LYS A 1 188 ? -24.359 -9.258 6.645 1 72.81 188 LYS A CA 1
ATOM 1460 C C . LYS A 1 188 ? -24.531 -10.602 5.949 1 72.81 188 LYS A C 1
ATOM 1462 O O . LYS A 1 188 ? -24.562 -11.648 6.605 1 72.81 188 LYS A O 1
ATOM 1467 N N . THR A 1 189 ? -24.797 -10.555 4.645 1 81.75 189 THR A N 1
ATOM 1468 C CA . THR A 1 189 ? -24.922 -11.789 3.879 1 81.75 189 THR A CA 1
ATOM 1469 C C . THR A 1 189 ? -23.672 -12.039 3.041 1 81.75 189 THR A C 1
ATOM 1471 O O . THR A 1 189 ? -23.094 -11.109 2.473 1 81.75 189 THR A O 1
ATOM 1474 N N . PHE A 1 190 ? -23.281 -13.234 3.062 1 87.88 190 PHE A N 1
ATOM 1475 C CA . PHE A 1 190 ? -22.156 -13.719 2.266 1 87.88 190 PHE A CA 1
ATOM 1476 C C . PHE A 1 190 ? -22.609 -14.773 1.265 1 87.88 190 PHE A C 1
ATOM 1478 O O . PHE A 1 190 ? -22.844 -15.93 1.63 1 87.88 190 PHE A O 1
ATOM 1485 N N . GLY A 1 191 ? -22.734 -14.406 -0.014 1 89.75 191 GLY A N 1
ATOM 1486 C CA . GLY A 1 191 ? -23.188 -15.344 -1.025 1 89.75 191 GLY A CA 1
ATOM 1487 C C . GLY A 1 191 ? -22.312 -16.578 -1.146 1 89.75 191 GLY A C 1
ATOM 1488 O O . GLY A 1 191 ? -22.797 -17.656 -1.489 1 89.75 191 GLY A O 1
ATOM 1489 N N . PHE A 1 192 ? -21.047 -16.406 -0.745 1 94.62 192 PHE A N 1
ATOM 1490 C CA . PHE A 1 192 ? -20.062 -17.484 -0.933 1 94.62 192 PHE A CA 1
ATOM 1491 C C . PHE A 1 192 ? -19.828 -18.219 0.375 1 94.62 192 PHE A C 1
ATOM 1493 O O . PHE A 1 192 ? -18.859 -18.984 0.491 1 94.62 192 PHE A O 1
ATOM 1500 N N . GLY A 1 193 ? -20.672 -18.094 1.33 1 93.88 193 GLY A N 1
ATOM 1501 C CA . GLY A 1 193 ? -20.453 -18.625 2.666 1 93.88 193 GLY A CA 1
ATOM 1502 C C . GLY A 1 193 ? -20.328 -20.141 2.691 1 93.88 193 GLY A C 1
ATOM 1503 O O . GLY A 1 193 ? -19.703 -20.703 3.594 1 93.88 193 GLY A O 1
ATOM 1504 N N . GLU A 1 194 ? -20.938 -20.812 1.67 1 94.25 194 GLU A N 1
ATOM 1505 C CA . GLU A 1 194 ? -20.875 -22.266 1.603 1 94.25 194 GLU A CA 1
ATOM 1506 C C . GLU A 1 194 ? -19.719 -22.719 0.713 1 94.25 194 GLU A C 1
ATOM 1508 O O . GLU A 1 194 ? -19.516 -23.922 0.529 1 94.25 194 GLU A O 1
ATOM 1513 N N . LEU A 1 195 ? -18.969 -21.797 0.222 1 96.69 195 LEU A N 1
ATOM 1514 C CA . LEU A 1 195 ? -17.922 -22.125 -0.73 1 96.69 195 LEU A CA 1
ATOM 1515 C C . LEU A 1 195 ? -16.547 -21.844 -0.141 1 96.69 195 LEU A C 1
ATOM 1517 O O . LEU A 1 195 ? -15.523 -21.969 -0.834 1 96.69 195 LEU A O 1
ATOM 1521 N N . ILE A 1 196 ? -16.516 -21.5 1.124 1 96.81 196 ILE A N 1
ATOM 1522 C CA . ILE A 1 196 ? -15.25 -21.281 1.825 1 96.81 196 ILE A CA 1
ATOM 1523 C C . ILE A 1 196 ? -15.375 -21.75 3.27 1 96.81 196 ILE A C 1
ATOM 1525 O O . ILE A 1 196 ? -16.422 -21.594 3.898 1 96.81 196 ILE A O 1
ATOM 1529 N N . SER A 1 197 ? -14.352 -22.359 3.725 1 97.5 197 SER A N 1
ATOM 1530 C CA . SER A 1 197 ? -14.289 -22.75 5.129 1 97.5 197 SER A CA 1
ATOM 1531 C C . SER A 1 197 ? -13.25 -21.938 5.883 1 97.5 197 SER A C 1
ATOM 1533 O O . SER A 1 197 ? -12.328 -21.375 5.277 1 97.5 197 SER A O 1
ATOM 1535 N N . ILE A 1 198 ? -13.445 -21.828 7.133 1 97.62 198 ILE A N 1
ATOM 1536 C CA . ILE A 1 198 ? -12.562 -21.062 8.008 1 97.62 198 ILE A CA 1
ATOM 1537 C C . ILE A 1 198 ? -12.266 -21.859 9.273 1 97.62 198 ILE A C 1
ATOM 1539 O O . ILE A 1 198 ? -13.133 -22.562 9.781 1 97.62 198 ILE A O 1
ATOM 1543 N N . ALA A 1 199 ? -11.07 -21.859 9.734 1 98.12 199 ALA A N 1
ATOM 1544 C CA . ALA A 1 199 ? -10.625 -22.344 11.039 1 98.12 199 ALA A CA 1
ATOM 1545 C C . ALA A 1 199 ? -9.82 -21.297 11.781 1 98.12 199 ALA A C 1
ATOM 1547 O O . ALA A 1 199 ? -8.664 -21.031 11.438 1 98.12 199 ALA A O 1
ATOM 1548 N N . ASN A 1 200 ? -10.398 -20.719 12.82 1 97.56 200 ASN A N 1
ATOM 1549 C CA . ASN A 1 200 ? -9.742 -19.656 13.57 1 97.56 200 ASN A CA 1
ATOM 1550 C C . ASN A 1 200 ? -8.648 -20.219 14.484 1 97.56 200 ASN A C 1
ATOM 1552 O O . ASN A 1 200 ? -8.773 -21.328 15 1 97.56 200 ASN A O 1
ATOM 1556 N N . ASP A 1 201 ? -7.617 -19.484 14.625 1 98.19 201 ASP A N 1
ATOM 1557 C CA . ASP A 1 201 ? -6.574 -19.781 15.602 1 98.19 201 ASP A CA 1
ATOM 1558 C C . ASP A 1 201 ? -6.863 -19.094 16.938 1 98.19 201 ASP A C 1
ATOM 1560 O O . ASP A 1 201 ? -6.707 -17.875 17.062 1 98.19 201 ASP A O 1
ATOM 1564 N N . PRO A 1 202 ? -7.23 -19.797 17.922 1 97.06 202 PRO A N 1
ATOM 1565 C CA . PRO A 1 202 ? -7.582 -19.188 19.203 1 97.06 202 PRO A CA 1
ATOM 1566 C C . PRO A 1 202 ? -6.414 -18.438 19.828 1 97.06 202 PRO A C 1
ATOM 1568 O O . PRO A 1 202 ? -6.625 -17.531 20.641 1 97.06 202 PRO A O 1
ATOM 1571 N N . LYS A 1 203 ? -5.242 -18.797 19.438 1 96.62 203 LYS A N 1
ATOM 1572 C CA . LYS A 1 203 ? -4.062 -18.125 19.984 1 96.62 203 LYS A CA 1
ATOM 1573 C C . LYS A 1 203 ? -4.145 -16.625 19.75 1 96.62 203 LYS A C 1
ATOM 1575 O O . LYS A 1 203 ? -3.885 -15.836 20.672 1 96.62 203 LYS A O 1
ATOM 1580 N N . HIS A 1 204 ? -4.5 -16.188 18.609 1 95.31 204 HIS A N 1
ATOM 1581 C CA . HIS A 1 204 ? -4.52 -14.773 18.266 1 95.31 204 HIS A CA 1
ATOM 1582 C C . HIS A 1 204 ? -5.766 -14.094 18.828 1 95.31 204 HIS A C 1
ATOM 1584 O O . HIS A 1 204 ? -5.723 -12.914 19.203 1 95.31 204 HIS A O 1
ATOM 1590 N N . THR A 1 205 ? -6.844 -14.82 18.875 1 91.81 205 THR A N 1
ATOM 1591 C CA . THR A 1 205 ? -8.016 -14.297 19.562 1 91.81 205 THR A CA 1
ATOM 1592 C C . THR A 1 205 ? -7.711 -14.008 21.031 1 91.81 205 THR A C 1
ATOM 1594 O O . THR A 1 205 ? -8.07 -12.953 21.547 1 91.81 205 THR A O 1
ATOM 1597 N N . GLN A 1 206 ? -7.055 -14.945 21.609 1 93.5 206 GLN A N 1
ATOM 1598 C CA . GLN A 1 206 ? -6.684 -14.789 23.016 1 93.5 206 GLN A CA 1
ATOM 1599 C C . GLN A 1 206 ? -5.699 -13.641 23.203 1 93.5 206 GLN A C 1
ATOM 1601 O O . GLN A 1 206 ? -5.785 -12.898 24.188 1 93.5 206 GLN A O 1
ATOM 1606 N N . SER A 1 207 ? -4.789 -13.547 22.297 1 93 207 SER A N 1
ATOM 1607 C CA . SER A 1 207 ? -3.824 -12.453 22.359 1 93 207 SER A CA 1
ATOM 1608 C C . SER A 1 207 ? -4.52 -11.094 22.312 1 93 207 SER A C 1
ATOM 1610 O O . SER A 1 207 ? -4.172 -10.188 23.062 1 93 207 SER A O 1
ATOM 1612 N N . SER A 1 208 ? -5.5 -10.945 21.438 1 92.31 208 SER A N 1
ATOM 1613 C CA . SER A 1 208 ? -6.238 -9.688 21.297 1 92.31 208 SER A CA 1
ATOM 1614 C C . SER A 1 208 ? -7.004 -9.359 22.578 1 92.31 208 SER A C 1
ATOM 1616 O O . SER A 1 208 ? -7.203 -8.188 22.906 1 92.31 208 SER A O 1
ATOM 1618 N N . LEU A 1 209 ? -7.367 -10.398 23.297 1 90.38 209 LEU A N 1
ATOM 1619 C CA . LEU A 1 209 ? -8.133 -10.234 24.531 1 90.38 209 LEU A CA 1
ATOM 1620 C C . LEU A 1 209 ? -7.219 -9.875 25.688 1 90.38 209 LEU A C 1
ATOM 1622 O O . LEU A 1 209 ? -7.598 -9.094 26.562 1 90.38 209 LEU A O 1
ATOM 1626 N N . THR A 1 210 ? -5.969 -10.359 25.656 1 92.88 210 THR A N 1
ATOM 1627 C CA . THR A 1 210 ? -5.207 -10.352 26.891 1 92.88 210 THR A CA 1
ATOM 1628 C C . THR A 1 210 ? -3.965 -9.477 26.766 1 92.88 210 THR A C 1
ATOM 1630 O O . THR A 1 210 ? -3.25 -9.25 27.734 1 92.88 210 THR A O 1
ATOM 1633 N N . SER A 1 211 ? -3.736 -9.055 25.594 1 93.12 211 SER A N 1
ATOM 1634 C CA . SER A 1 211 ? -2.531 -8.258 25.391 1 93.12 211 SER A CA 1
ATOM 1635 C C . SER A 1 211 ? -2.857 -6.918 24.734 1 93.12 211 SER A C 1
ATOM 1637 O O . SER A 1 211 ? -4.023 -6.523 24.672 1 93.12 211 SER A O 1
ATOM 1639 N N . ASN A 1 212 ? -1.788 -6.188 24.312 1 92.5 212 ASN A N 1
ATOM 1640 C CA . ASN A 1 212 ? -1.955 -4.895 23.656 1 92.5 212 ASN A CA 1
ATOM 1641 C C . ASN A 1 212 ? -1.857 -5.016 22.141 1 92.5 212 ASN A C 1
ATOM 1643 O O . ASN A 1 212 ? -1.572 -4.035 21.453 1 92.5 212 ASN A O 1
ATOM 1647 N N . THR A 1 213 ? -2.062 -6.23 21.75 1 92.44 213 THR A N 1
ATOM 1648 C CA . THR A 1 213 ? -1.987 -6.488 20.312 1 92.44 213 THR A CA 1
ATOM 1649 C C . THR A 1 213 ? -3.348 -6.91 19.766 1 92.44 213 THR A C 1
ATOM 1651 O O . THR A 1 213 ? -4.043 -7.723 20.391 1 92.44 213 THR A O 1
ATOM 1654 N N . LEU A 1 214 ? -3.746 -6.301 18.719 1 94.94 214 LEU A N 1
ATOM 1655 C CA . LEU A 1 214 ? -4.922 -6.746 17.984 1 94.94 214 LEU A CA 1
ATOM 1656 C C . LEU A 1 214 ? -4.516 -7.633 16.812 1 94.94 214 LEU A C 1
ATOM 1658 O O . LEU A 1 214 ? -3.861 -7.172 15.867 1 94.94 214 LEU A O 1
ATOM 1662 N N . SER A 1 215 ? -4.875 -8.906 16.906 1 96.56 215 SER A N 1
ATOM 1663 C CA . SER A 1 215 ? -4.52 -9.852 15.844 1 96.56 215 SER A CA 1
ATOM 1664 C C . SER A 1 215 ? -5.582 -10.938 15.703 1 96.56 215 SER A C 1
ATOM 1666 O O . SER A 1 215 ? -6.316 -11.227 16.641 1 96.56 215 SER A O 1
ATOM 1668 N N . ALA A 1 216 ? -5.719 -11.414 14.523 1 97.19 216 ALA A N 1
ATOM 1669 C CA . ALA A 1 216 ? -6.555 -12.57 14.188 1 97.19 216 ALA A CA 1
ATOM 1670 C C . ALA A 1 216 ? -5.855 -13.477 13.188 1 97.19 216 ALA A C 1
ATOM 1672 O O . ALA A 1 216 ? -5.223 -13 12.242 1 97.19 216 ALA A O 1
ATOM 1673 N N . GLY A 1 217 ? -5.84 -14.742 13.484 1 98.12 217 GLY A N 1
ATOM 1674 C CA . GLY A 1 217 ? -5.293 -15.758 12.594 1 98.12 217 GLY A CA 1
ATOM 1675 C C . GLY A 1 217 ? -6.297 -16.844 12.234 1 98.12 217 GLY A C 1
ATOM 1676 O O . GLY A 1 217 ? -7.086 -17.266 13.078 1 98.12 217 GLY A O 1
ATOM 1677 N N . ALA A 1 218 ? -6.281 -17.234 10.969 1 98.5 218 ALA A N 1
ATOM 1678 C CA . ALA A 1 218 ? -7.203 -18.281 10.547 1 98.5 218 ALA A CA 1
ATOM 1679 C C . ALA A 1 218 ? -6.699 -18.984 9.281 1 98.5 218 ALA A C 1
ATOM 1681 O O . ALA A 1 218 ? -5.93 -18.406 8.516 1 98.5 218 ALA A O 1
ATOM 1682 N N . TYR A 1 219 ? -7.086 -20.219 9.148 1 98.56 219 TYR A N 1
ATOM 1683 C CA . TYR A 1 219 ? -6.973 -20.938 7.879 1 98.56 219 TYR A CA 1
ATOM 1684 C C . TYR A 1 219 ? -8.227 -20.766 7.035 1 98.56 219 TYR A C 1
ATOM 1686 O O . TYR A 1 219 ? -9.336 -21.047 7.492 1 98.56 219 TYR A O 1
ATOM 1694 N N . TYR A 1 220 ? -8.086 -20.203 5.871 1 98.19 220 TYR A N 1
ATOM 1695 C CA . TYR A 1 220 ? -9.172 -20.078 4.906 1 98.19 220 TYR A CA 1
ATOM 1696 C C . TYR A 1 220 ? -9 -21.047 3.752 1 98.19 220 TYR A C 1
ATOM 1698 O O . TYR A 1 220 ? -7.898 -21.188 3.211 1 98.19 220 TYR A O 1
ATOM 1706 N N . SER A 1 221 ? -10.062 -21.75 3.367 1 97.81 221 SER A N 1
ATOM 1707 C CA . SER A 1 221 ? -9.969 -22.734 2.293 1 97.81 221 SER A CA 1
ATOM 1708 C C . SER A 1 221 ? -11.203 -22.672 1.392 1 97.81 221 SER A C 1
ATOM 1710 O O . SER A 1 221 ? -12.328 -22.828 1.863 1 97.81 221 SER A O 1
ATOM 1712 N N . LEU A 1 222 ? -10.945 -22.438 0.141 1 97.44 222 LEU A N 1
ATOM 1713 C CA . LEU A 1 222 ? -12.031 -22.594 -0.822 1 97.44 222 LEU A CA 1
ATOM 1714 C C . LEU A 1 222 ? -12.469 -24.047 -0.933 1 97.44 222 LEU A C 1
ATOM 1716 O O . LEU A 1 222 ? -11.633 -24.953 -0.947 1 97.44 222 LEU A O 1
ATOM 1720 N N . ILE A 1 223 ? -13.734 -24.234 -0.986 1 96.44 223 ILE A N 1
ATOM 1721 C CA . ILE A 1 223 ? -14.266 -25.562 -1.215 1 96.44 223 ILE A CA 1
ATOM 1722 C C . ILE A 1 223 ? -14.078 -25.953 -2.68 1 96.44 223 ILE A C 1
ATOM 1724 O O . ILE A 1 223 ? -14.453 -25.203 -3.58 1 96.44 223 ILE A O 1
ATOM 1728 N N . PRO A 1 224 ? -13.477 -27.109 -2.875 1 93.5 224 PRO A N 1
ATOM 1729 C CA . PRO A 1 224 ? -13.234 -27.516 -4.262 1 93.5 224 PRO A CA 1
ATOM 1730 C C . PRO A 1 224 ? -14.508 -27.547 -5.102 1 93.5 224 PRO A C 1
ATOM 1732 O O . PRO A 1 224 ? -15.539 -28.031 -4.648 1 93.5 224 PRO A O 1
ATOM 1735 N N . GLN A 1 225 ? -14.461 -26.953 -6.172 1 94.06 225 GLN A N 1
ATOM 1736 C CA . GLN A 1 225 ? -15.508 -26.953 -7.184 1 94.06 225 GLN A CA 1
ATOM 1737 C C . GLN A 1 225 ? -14.984 -27.469 -8.516 1 94.06 225 GLN A C 1
ATOM 1739 O O . GLN A 1 225 ? -13.773 -27.516 -8.742 1 94.06 225 GLN A O 1
ATOM 1744 N N . PRO A 1 226 ? -15.883 -27.922 -9.398 1 93.06 226 PRO A N 1
ATOM 1745 C CA . PRO A 1 226 ? -15.414 -28.312 -10.734 1 93.06 226 PRO A CA 1
ATOM 1746 C C . PRO A 1 226 ? -14.672 -27.188 -11.453 1 93.06 226 PRO A C 1
ATOM 1748 O O . PRO A 1 226 ? -15.148 -26.047 -11.477 1 93.06 226 PRO A O 1
ATOM 1751 N N . TYR A 1 227 ? -13.539 -27.547 -11.914 1 92.94 227 TYR A N 1
ATOM 1752 C CA . TYR A 1 227 ? -12.75 -26.578 -12.68 1 92.94 227 TYR A CA 1
ATOM 1753 C C . TYR A 1 227 ? -13.414 -26.281 -14.016 1 92.94 227 TYR A C 1
ATOM 1755 O O . TYR A 1 227 ? -13.945 -27.188 -14.672 1 92.94 227 TYR A O 1
ATOM 1763 N N . PRO A 1 228 ? -13.375 -25.031 -14.438 1 94.5 228 PRO A N 1
ATOM 1764 C CA . PRO A 1 228 ? -13.984 -24.719 -15.734 1 94.5 228 PRO A CA 1
ATOM 1765 C C . PRO A 1 228 ? -13.234 -25.359 -16.906 1 94.5 228 PRO A C 1
ATOM 1767 O O . PRO A 1 228 ? -12.008 -25.438 -16.891 1 94.5 228 PRO A O 1
ATOM 1770 N N . GLN A 1 229 ? -14.031 -25.859 -17.875 1 95.19 229 GLN A N 1
ATOM 1771 C CA . GLN A 1 229 ? -13.445 -26.312 -19.125 1 95.19 229 GLN A CA 1
ATOM 1772 C C . GLN A 1 229 ? -13.117 -25.141 -20.047 1 95.19 229 GLN A C 1
ATOM 1774 O O . GLN A 1 229 ? -14.023 -24.469 -20.547 1 95.19 229 GLN A O 1
ATOM 1779 N N . LEU A 1 230 ? -11.859 -24.922 -20.156 1 97.25 230 LEU A N 1
ATOM 1780 C CA . LEU A 1 230 ? -11.422 -23.766 -20.938 1 97.25 230 LEU A CA 1
ATOM 1781 C C . LEU A 1 230 ? -10.734 -24.203 -22.234 1 97.25 230 LEU A C 1
ATOM 1783 O O . LEU A 1 230 ? -10.023 -25.203 -22.25 1 97.25 230 LEU A O 1
ATOM 1787 N N . ASP A 1 231 ? -10.992 -23.484 -23.312 1 97.88 231 ASP A N 1
ATOM 1788 C CA . ASP A 1 231 ? -10.258 -23.703 -24.562 1 97.88 231 ASP A CA 1
ATOM 1789 C C . ASP A 1 231 ? -8.773 -23.422 -24.375 1 97.88 231 ASP A C 1
ATOM 1791 O O . ASP A 1 231 ? -8.375 -22.281 -24.125 1 97.88 231 ASP A O 1
ATOM 1795 N N . THR A 1 232 ? -7.957 -24.438 -24.641 1 97.31 232 THR A N 1
ATOM 1796 C CA . THR A 1 232 ? -6.531 -24.359 -24.344 1 97.31 232 THR A CA 1
ATOM 1797 C C . THR A 1 232 ? -5.848 -23.328 -25.25 1 97.31 232 THR A C 1
ATOM 1799 O O . THR A 1 232 ? -4.926 -22.641 -24.812 1 97.31 232 THR A O 1
ATOM 1802 N N . HIS A 1 233 ? -6.316 -23.25 -26.453 1 97.94 233 HIS A N 1
ATOM 1803 C CA . HIS A 1 233 ? -5.711 -22.312 -27.391 1 97.94 233 HIS A CA 1
ATOM 1804 C C . HIS A 1 233 ? -6.016 -20.875 -27 1 97.94 233 HIS A C 1
ATOM 1806 O O . HIS A 1 233 ? -5.133 -20.016 -27.047 1 97.94 233 HIS A O 1
ATOM 1812 N N . LEU A 1 234 ? -7.25 -20.594 -26.609 1 98.44 234 LEU A N 1
ATOM 1813 C CA . LEU A 1 234 ? -7.645 -19.25 -26.203 1 98.44 234 LEU A CA 1
ATOM 1814 C C . LEU A 1 234 ? -6.914 -18.828 -24.938 1 98.44 234 LEU A C 1
ATOM 1816 O O . LEU A 1 234 ? -6.523 -17.672 -24.797 1 98.44 234 LEU A O 1
ATOM 1820 N N . VAL A 1 235 ? -6.707 -19.766 -24.031 1 98.25 235 VAL A N 1
ATOM 1821 C CA . VAL A 1 235 ? -5.984 -19.484 -22.797 1 98.25 235 VAL A CA 1
ATOM 1822 C C . VAL A 1 235 ? -4.512 -19.234 -23.109 1 98.25 235 VAL A C 1
ATOM 1824 O O . VAL A 1 235 ? -3.936 -18.25 -22.625 1 98.25 235 VAL A O 1
ATOM 1827 N N . ALA A 1 236 ? -3.918 -20.047 -24 1 97.88 236 ALA A N 1
ATOM 1828 C CA . ALA A 1 236 ? -2.496 -19.953 -24.312 1 97.88 236 ALA A CA 1
ATOM 1829 C C . ALA A 1 236 ? -2.178 -18.625 -25 1 97.88 236 ALA A C 1
ATOM 1831 O O . ALA A 1 236 ? -1.082 -18.078 -24.844 1 97.88 236 ALA A O 1
ATOM 1832 N N . THR A 1 237 ? -3.191 -18.125 -25.688 1 98.44 237 THR A N 1
ATOM 1833 C CA . THR A 1 237 ? -2.957 -16.906 -26.453 1 98.44 237 THR A CA 1
ATOM 1834 C C . THR A 1 237 ? -3.512 -15.688 -25.719 1 98.44 237 THR A C 1
ATOM 1836 O O . THR A 1 237 ? -3.553 -14.586 -26.281 1 98.44 237 THR A O 1
ATOM 1839 N N . GLY A 1 238 ? -3.961 -15.875 -24.531 1 98.56 238 GLY A N 1
ATOM 1840 C CA . GLY A 1 238 ? -4.402 -14.789 -23.672 1 98.56 238 GLY A CA 1
ATOM 1841 C C . GLY A 1 238 ? -5.777 -14.258 -24.031 1 98.56 238 GLY A C 1
ATOM 1842 O O . GLY A 1 238 ? -6.195 -13.203 -23.547 1 98.56 238 GLY A O 1
ATOM 1843 N N . ARG A 1 239 ? -6.504 -14.898 -24.938 1 98.81 239 ARG A N 1
ATOM 1844 C CA . ARG A 1 239 ? -7.82 -14.438 -25.359 1 98.81 239 ARG A CA 1
ATOM 1845 C C . ARG A 1 239 ? -8.867 -14.734 -24.281 1 98.81 239 ARG A C 1
ATOM 1847 O O . ARG A 1 239 ? -9.93 -14.102 -24.266 1 98.81 239 ARG A O 1
ATOM 1854 N N . LEU A 1 240 ? -8.562 -15.695 -23.531 1 98.56 240 LEU A N 1
ATOM 1855 C CA . LEU A 1 240 ? -9.367 -16.078 -22.375 1 98.56 240 LEU A CA 1
ATOM 1856 C C . LEU A 1 240 ? -8.523 -16.109 -21.109 1 98.56 240 LEU A C 1
ATOM 1858 O O . LEU A 1 240 ? -7.387 -16.594 -21.125 1 98.56 240 LEU A O 1
ATOM 1862 N N . SER A 1 241 ? -9.086 -15.453 -20.062 1 98.25 241 SER A N 1
ATOM 1863 C CA . SER A 1 241 ? -8.367 -15.555 -18.797 1 98.25 241 SER A CA 1
ATOM 1864 C C . SER A 1 241 ? -8.492 -16.953 -18.203 1 98.25 241 SER A C 1
ATOM 1866 O O . SER A 1 241 ? -9.375 -17.719 -18.594 1 98.25 241 SER A O 1
ATOM 1868 N N . GLU A 1 242 ? -7.566 -17.344 -17.406 1 96.38 242 GLU A N 1
ATOM 1869 C CA . GLU A 1 242 ? -7.586 -18.547 -16.578 1 96.38 242 GLU A CA 1
ATOM 1870 C C . GLU A 1 242 ? -7.469 -18.203 -15.094 1 96.38 242 GLU A C 1
ATOM 1872 O O . GLU A 1 242 ? -6.82 -17.219 -14.734 1 96.38 242 GLU A O 1
ATOM 1877 N N . PRO A 1 243 ? -8.234 -18.953 -14.297 1 95.12 243 PRO A N 1
ATOM 1878 C CA . PRO A 1 243 ? -8.18 -18.672 -12.859 1 95.12 243 PRO A CA 1
ATOM 1879 C C . PRO A 1 243 ? -6.867 -19.141 -12.227 1 95.12 243 PRO A C 1
ATOM 1881 O O . PRO A 1 243 ? -6.879 -19.984 -11.328 1 95.12 243 PRO A O 1
ATOM 1884 N N . LYS A 1 244 ? -5.77 -18.516 -12.57 1 92.06 244 LYS A N 1
ATOM 1885 C CA . LYS A 1 244 ? -4.426 -18.938 -12.18 1 92.06 244 LYS A CA 1
ATOM 1886 C C . LYS A 1 244 ? -4.078 -18.438 -10.773 1 92.06 244 LYS A C 1
ATOM 1888 O O . LYS A 1 244 ? -3.299 -19.078 -10.062 1 92.06 244 LYS A O 1
ATOM 1893 N N . ASN A 1 245 ? -4.566 -17.344 -10.445 1 96.44 245 ASN A N 1
ATOM 1894 C CA . ASN A 1 245 ? -4.215 -16.719 -9.172 1 96.44 245 ASN A CA 1
ATOM 1895 C C . ASN A 1 245 ? -5.441 -16.156 -8.469 1 96.44 245 ASN A C 1
ATOM 1897 O O . ASN A 1 245 ? -6.008 -15.148 -8.898 1 96.44 245 ASN A O 1
ATOM 1901 N N . LEU A 1 246 ? -5.816 -16.812 -7.375 1 97.44 246 LEU A N 1
ATOM 1902 C CA . LEU A 1 246 ? -6.996 -16.422 -6.617 1 97.44 246 LEU A CA 1
ATOM 1903 C C . LEU A 1 246 ? -6.605 -15.805 -5.273 1 97.44 246 LEU A C 1
ATOM 1905 O O . LEU A 1 246 ? -7.461 -15.578 -4.414 1 97.44 246 LEU A O 1
ATOM 1909 N N . LEU A 1 247 ? -5.34 -15.492 -5.121 1 98.38 247 LEU A N 1
ATOM 1910 C CA . LEU A 1 247 ? -4.816 -15.031 -3.842 1 98.38 247 LEU A CA 1
ATOM 1911 C C . LEU A 1 247 ? -5.441 -13.695 -3.451 1 98.38 247 LEU A C 1
ATOM 1913 O O . LEU A 1 247 ? -5.656 -13.43 -2.266 1 98.38 247 LEU A O 1
ATOM 1917 N N . PRO A 1 248 ? -5.793 -12.789 -4.449 1 98.69 248 PRO A N 1
ATOM 1918 C CA . PRO A 1 248 ? -6.422 -11.539 -4.02 1 98.69 248 PRO A CA 1
ATOM 1919 C C . PRO A 1 248 ? -7.723 -11.773 -3.248 1 98.69 248 PRO A C 1
ATOM 1921 O O . PRO A 1 248 ? -8.016 -11.047 -2.293 1 98.69 248 PRO A O 1
ATOM 1924 N N . PHE A 1 249 ? -8.5 -12.766 -3.627 1 98.56 249 PHE A N 1
ATOM 1925 C CA . PHE A 1 249 ? -9.703 -13.102 -2.869 1 98.56 249 PHE A CA 1
ATOM 1926 C C . PHE A 1 249 ? -9.344 -13.5 -1.442 1 98.56 249 PHE A C 1
ATOM 1928 O O . PHE A 1 249 ? -9.914 -12.977 -0.483 1 98.56 249 PHE A O 1
ATOM 1935 N N . LEU A 1 250 ? -8.391 -14.359 -1.315 1 98.31 250 LEU A N 1
ATOM 1936 C CA . LEU A 1 250 ? -7.992 -14.867 -0.005 1 98.31 250 LEU A CA 1
ATOM 1937 C C . LEU A 1 250 ? -7.328 -13.766 0.817 1 98.31 250 LEU A C 1
ATOM 1939 O O . LEU A 1 250 ? -7.441 -13.75 2.045 1 98.31 250 LEU A O 1
ATOM 1943 N N . ALA A 1 251 ? -6.641 -12.797 0.145 1 98.44 251 ALA A N 1
ATOM 1944 C CA . ALA A 1 251 ? -5.996 -11.68 0.821 1 98.44 251 ALA A CA 1
ATOM 1945 C C . ALA A 1 251 ? -7.031 -10.734 1.43 1 98.44 251 ALA A C 1
ATOM 1947 O O . ALA A 1 251 ? -6.723 -9.977 2.355 1 98.44 251 ALA A O 1
ATOM 1948 N N . ASP A 1 252 ? -8.203 -10.797 0.871 1 97.75 252 ASP A N 1
ATOM 1949 C CA . ASP A 1 252 ? -9.281 -9.938 1.354 1 97.75 252 ASP A CA 1
ATOM 1950 C C . ASP A 1 252 ? -10.203 -10.703 2.311 1 97.75 252 ASP A C 1
ATOM 1952 O O . ASP A 1 252 ? -11.258 -10.195 2.699 1 97.75 252 ASP A O 1
ATOM 1956 N N . MET A 1 253 ? -9.828 -11.961 2.59 1 95.94 253 MET A N 1
ATOM 1957 C CA . MET A 1 253 ? -10.5 -12.742 3.623 1 95.94 253 MET A CA 1
ATOM 1958 C C . MET A 1 253 ? -9.719 -12.711 4.93 1 95.94 253 MET A C 1
ATOM 1960 O O . MET A 1 253 ? -8.68 -13.367 5.055 1 95.94 253 MET A O 1
ATOM 1964 N N . PHE A 1 254 ? -10.109 -11.93 5.852 1 94.94 254 PHE A N 1
ATOM 1965 C CA . PHE A 1 254 ? -9.516 -11.781 7.172 1 94.94 254 PHE A CA 1
ATOM 1966 C C . PHE A 1 254 ? -10.492 -11.133 8.141 1 94.94 254 PHE A C 1
ATOM 1968 O O . PHE A 1 254 ? -11.531 -10.609 7.73 1 94.94 254 PHE A O 1
ATOM 1975 N N . THR A 1 255 ? -10.203 -11.266 9.359 1 92.12 255 THR A N 1
ATOM 1976 C CA . THR A 1 255 ? -11.008 -10.578 10.367 1 92.12 255 THR A CA 1
ATOM 1977 C C . THR A 1 255 ? -10.719 -9.078 10.367 1 92.12 255 THR A C 1
ATOM 1979 O O . THR A 1 255 ? -9.586 -8.664 10.617 1 92.12 255 THR A O 1
ATOM 1982 N N . SER A 1 256 ? -11.711 -8.297 10.078 1 90.94 256 SER A N 1
ATOM 1983 C CA . SER A 1 256 ? -11.523 -6.852 10.07 1 90.94 256 SER A CA 1
ATOM 1984 C C . SER A 1 256 ? -11.172 -6.332 11.461 1 90.94 256 SER A C 1
ATOM 1986 O O . SER A 1 256 ? -11.711 -6.805 12.461 1 90.94 256 SER A O 1
ATOM 1988 N N . PRO A 1 257 ? -10.383 -5.344 11.594 1 92.12 257 PRO A N 1
ATOM 1989 C CA . PRO A 1 257 ? -9.867 -4.855 12.875 1 92.12 257 PRO A CA 1
ATOM 1990 C C . PRO A 1 257 ? -10.977 -4.523 13.875 1 92.12 257 PRO A C 1
ATOM 1992 O O . PRO A 1 257 ? -10.906 -4.93 15.039 1 92.12 257 PRO A O 1
ATOM 1995 N N . PRO A 1 258 ? -12.055 -3.852 13.484 1 88.94 258 PRO A N 1
ATOM 1996 C CA . PRO A 1 258 ? -13.117 -3.602 14.469 1 88.94 258 PRO A CA 1
ATOM 1997 C C . PRO A 1 258 ? -13.695 -4.887 15.047 1 88.94 258 PRO A C 1
ATOM 1999 O O . PRO A 1 258 ? -14.141 -4.906 16.203 1 88.94 258 PRO A O 1
ATOM 2002 N N . MET A 1 259 ? -13.617 -5.941 14.242 1 88.69 259 MET A N 1
ATOM 2003 C CA . MET A 1 259 ? -14.188 -7.219 14.664 1 88.69 259 MET A CA 1
ATOM 2004 C C . MET A 1 259 ? -13.242 -7.953 15.609 1 88.69 259 MET A C 1
ATOM 2006 O O . MET A 1 259 ? -13.625 -8.93 16.25 1 88.69 259 MET A O 1
ATOM 2010 N N . MET A 1 260 ? -12.039 -7.512 15.719 1 90 260 MET A N 1
ATOM 2011 C CA . MET A 1 260 ? -11.062 -8.117 16.625 1 90 260 MET A CA 1
ATOM 2012 C C . MET A 1 260 ? -11.312 -7.68 18.062 1 90 260 MET A C 1
ATOM 2014 O O . MET A 1 260 ? -10.805 -8.297 19 1 90 260 MET A O 1
ATOM 2018 N N . ILE A 1 261 ? -11.984 -6.508 18.156 1 87.25 261 ILE A N 1
ATOM 2019 C CA . ILE A 1 261 ? -12.289 -5.992 19.484 1 87.25 261 ILE A CA 1
ATOM 2020 C C . ILE A 1 261 ? -13.328 -6.891 20.172 1 87.25 261 ILE A C 1
ATOM 2022 O O . ILE A 1 261 ? -14.398 -7.141 19.609 1 87.25 261 ILE A O 1
ATOM 2026 N N . PRO A 1 262 ? -12.945 -7.398 21.359 1 78.94 262 PRO A N 1
ATOM 2027 C CA . PRO A 1 262 ? -13.859 -8.32 22.031 1 78.94 262 PRO A CA 1
ATOM 2028 C C . PRO A 1 262 ? -15.117 -7.621 22.547 1 78.94 262 PRO A C 1
ATOM 2030 O O . PRO A 1 262 ? -15.148 -7.152 23.688 1 78.94 262 PRO A O 1
ATOM 2033 N N . SER A 1 263 ? -16.016 -7.402 21.734 1 74.69 263 SER A N 1
ATOM 2034 C CA . SER A 1 263 ? -17.266 -6.777 22.125 1 74.69 263 SER A CA 1
ATOM 2035 C C . SER A 1 263 ? -18.406 -7.129 21.172 1 74.69 263 SER A C 1
ATOM 2037 O O . SER A 1 263 ? -18.172 -7.758 20.141 1 74.69 263 SER A O 1
ATOM 2039 N N . LYS A 1 264 ? -19.562 -6.824 21.75 1 64.69 264 LYS A N 1
ATOM 2040 C CA . LYS A 1 264 ? -20.703 -6.914 20.828 1 64.69 264 LYS A CA 1
ATOM 2041 C C . LYS A 1 264 ? -20.688 -5.781 19.812 1 64.69 264 LYS A C 1
ATOM 2043 O O . LYS A 1 264 ? -20.531 -4.613 20.172 1 64.69 264 LYS A O 1
ATOM 2048 N N . HIS A 1 265 ? -20.547 -6.172 18.594 1 63.22 265 HIS A N 1
ATOM 2049 C CA . HIS A 1 265 ? -20.406 -5.191 17.516 1 63.22 265 HIS A CA 1
ATOM 2050 C C . HIS A 1 265 ? -21.719 -4.969 16.797 1 63.22 265 HIS A C 1
ATOM 2052 O O . HIS A 1 265 ? -22.5 -5.91 16.594 1 63.22 265 HIS A O 1
ATOM 2058 N N . ALA A 1 266 ? -22.078 -3.707 16.672 1 65.56 266 ALA A N 1
ATOM 2059 C CA . ALA A 1 266 ? -23.156 -3.416 15.727 1 65.56 266 ALA A CA 1
ATOM 2060 C C . ALA A 1 266 ? -22.766 -3.816 14.305 1 65.56 266 ALA A C 1
ATOM 2062 O O . ALA A 1 266 ? -21.594 -4.086 14.031 1 65.56 266 ALA A O 1
ATOM 2063 N N . SER A 1 267 ? -23.75 -4.004 13.539 1 65.31 267 SER A N 1
ATOM 2064 C CA . SER A 1 267 ? -23.516 -4.367 12.141 1 65.31 267 SER A CA 1
ATOM 2065 C C . SER A 1 267 ? -22.828 -3.232 11.383 1 65.31 267 SER A C 1
ATOM 2067 O O . SER A 1 267 ? -23.406 -2.152 11.227 1 65.31 267 SER A O 1
ATOM 2069 N N . HIS A 1 268 ? -21.531 -3.436 11.102 1 78.81 268 HIS A N 1
ATOM 2070 C CA . HIS A 1 268 ? -20.781 -2.424 10.359 1 78.81 268 HIS A CA 1
ATOM 2071 C C . HIS A 1 268 ? -20.266 -2.977 9.039 1 78.81 268 HIS A C 1
ATOM 2073 O O . HIS A 1 268 ? -20.203 -4.191 8.852 1 78.81 268 HIS A O 1
ATOM 2079 N N . TRP A 1 269 ? -20.219 -2.098 8.148 1 78.94 269 TRP A N 1
ATOM 2080 C CA . TRP A 1 269 ? -19.531 -2.336 6.883 1 78.94 269 TRP A CA 1
ATOM 2081 C C . TRP A 1 269 ? -18.172 -1.661 6.863 1 78.94 269 TRP A C 1
ATOM 2083 O O . TRP A 1 269 ? -18.031 -0.518 7.305 1 78.94 269 TRP A O 1
ATOM 2093 N N . TYR A 1 270 ? -17.219 -2.438 6.332 1 87.31 270 TYR A N 1
ATOM 2094 C CA . TYR A 1 270 ? -15.852 -1.923 6.277 1 87.31 270 TYR A CA 1
ATOM 2095 C C . TYR A 1 270 ? -15.367 -1.812 4.836 1 87.31 270 TYR A C 1
ATOM 2097 O O . TYR A 1 270 ? -14.547 -2.615 4.387 1 87.31 270 TYR A O 1
ATOM 2105 N N . PRO A 1 271 ? -15.867 -0.819 4.121 1 89.62 271 PRO A N 1
ATOM 2106 C CA . PRO A 1 271 ? -15.469 -0.698 2.717 1 89.62 271 PRO A CA 1
ATOM 2107 C C . PRO A 1 271 ? -13.977 -0.424 2.549 1 89.62 271 PRO A C 1
ATOM 2109 O O . PRO A 1 271 ? -13.438 0.498 3.172 1 89.62 271 PRO A O 1
ATOM 2112 N N . THR A 1 272 ? -13.383 -1.225 1.69 1 95.44 272 THR A N 1
ATOM 2113 C CA . THR A 1 272 ? -11.969 -1.074 1.373 1 95.44 272 THR A CA 1
ATOM 2114 C C . THR A 1 272 ? -11.734 0.171 0.522 1 95.44 272 THR A C 1
ATOM 2116 O O . THR A 1 272 ? -12.398 0.364 -0.5 1 95.44 272 THR A O 1
ATOM 2119 N N . LEU A 1 273 ? -10.82 1.027 0.969 1 97.06 273 LEU A N 1
ATOM 2120 C CA . LEU A 1 273 ? -10.406 2.168 0.161 1 97.06 273 LEU A CA 1
ATOM 2121 C C . LEU A 1 273 ? -9.211 1.81 -0.71 1 97.06 273 LEU A C 1
ATOM 2123 O O . LEU A 1 273 ? -9.133 2.221 -1.87 1 97.06 273 LEU A O 1
ATOM 2127 N N . HIS A 1 274 ? -8.344 1.106 -0.141 1 98.62 274 HIS A N 1
ATOM 2128 C CA . HIS A 1 274 ? -7.086 0.766 -0.803 1 98.62 274 HIS A CA 1
ATOM 2129 C C . HIS A 1 274 ? -6.555 -0.579 -0.318 1 98.62 274 HIS A C 1
ATOM 2131 O O . HIS A 1 274 ? -6.645 -0.894 0.872 1 98.62 274 HIS A O 1
ATOM 2137 N N . LEU A 1 275 ? -6.078 -1.396 -1.21 1 98.81 275 LEU A N 1
ATOM 2138 C CA . LEU A 1 275 ? -5.504 -2.703 -0.904 1 98.81 275 LEU A CA 1
ATOM 2139 C C . LEU A 1 275 ? -4.234 -2.941 -1.709 1 98.81 275 LEU A C 1
ATOM 2141 O O . LEU A 1 275 ? -4.246 -2.861 -2.939 1 98.81 275 LEU A O 1
ATOM 2145 N N . THR A 1 276 ? -3.125 -3.139 -1.011 1 98.81 276 THR A N 1
ATOM 2146 C CA . THR A 1 276 ? -1.878 -3.539 -1.652 1 98.81 276 THR A CA 1
ATOM 2147 C C . THR A 1 276 ? -1.539 -4.988 -1.318 1 98.81 276 THR A C 1
ATOM 2149 O O . THR A 1 276 ? -1.659 -5.41 -0.166 1 98.81 276 THR A O 1
ATOM 2152 N N . ILE A 1 277 ? -1.206 -5.73 -2.322 1 98.81 277 ILE A N 1
ATOM 2153 C CA . ILE A 1 277 ? -0.732 -7.102 -2.162 1 98.81 277 ILE A CA 1
ATOM 2154 C C . ILE A 1 277 ? 0.659 -7.238 -2.775 1 98.81 277 ILE A C 1
ATOM 2156 O O . ILE A 1 277 ? 0.853 -6.961 -3.961 1 98.81 277 ILE A O 1
ATOM 2160 N N . GLU A 1 278 ? 1.598 -7.566 -1.998 1 98.56 278 GLU A N 1
ATOM 2161 C CA . GLU A 1 278 ? 2.955 -7.844 -2.457 1 98.56 278 GLU A CA 1
ATOM 2162 C C . GLU A 1 278 ? 3.248 -9.344 -2.439 1 98.56 278 GLU A C 1
ATOM 2164 O O . GLU A 1 278 ? 3.301 -9.953 -1.371 1 98.56 278 GLU A O 1
ATOM 2169 N N . PHE A 1 279 ? 3.455 -9.867 -3.6 1 98.25 279 PHE A N 1
ATOM 2170 C CA . PHE A 1 279 ? 3.727 -11.289 -3.729 1 98.25 279 PHE A CA 1
ATOM 2171 C C . PHE A 1 279 ? 5.199 -11.586 -3.463 1 98.25 279 PHE A C 1
ATOM 2173 O O . PHE A 1 279 ? 6.074 -10.828 -3.883 1 98.25 279 PHE A O 1
ATOM 2180 N N . LYS A 1 280 ? 5.449 -12.711 -2.807 1 96.44 280 LYS A N 1
ATOM 2181 C CA . LYS A 1 280 ? 6.812 -12.961 -2.346 1 96.44 280 LYS A CA 1
ATOM 2182 C C . LYS A 1 280 ? 7.457 -14.094 -3.127 1 96.44 280 LYS A C 1
ATOM 2184 O O . LYS A 1 280 ? 8.656 -14.359 -2.98 1 96.44 280 LYS A O 1
ATOM 2189 N N . ARG A 1 281 ? 6.621 -14.719 -4.004 1 94.88 281 ARG A N 1
ATOM 2190 C CA . ARG A 1 281 ? 7.125 -15.852 -4.773 1 94.88 281 ARG A CA 1
ATOM 2191 C C . ARG A 1 281 ? 6.168 -16.219 -5.906 1 94.88 281 ARG A C 1
ATOM 2193 O O . ARG A 1 281 ? 5.043 -15.711 -5.957 1 94.88 281 ARG A O 1
ATOM 2200 N N . ARG A 1 282 ? 6.727 -16.969 -6.785 1 94.25 282 ARG A N 1
ATOM 2201 C CA . ARG A 1 282 ? 5.848 -17.578 -7.777 1 94.25 282 ARG A CA 1
ATOM 2202 C C . ARG A 1 282 ? 4.789 -18.453 -7.113 1 94.25 282 ARG A C 1
ATOM 2204 O O . ARG A 1 282 ? 5.102 -19.25 -6.223 1 94.25 282 ARG A O 1
ATOM 2211 N N . LEU A 1 283 ? 3.553 -18.234 -7.535 1 92.44 283 LEU A N 1
ATOM 2212 C CA . LEU A 1 283 ? 2.484 -18.953 -6.848 1 92.44 283 LEU A CA 1
ATOM 2213 C C . LEU A 1 283 ? 1.935 -20.078 -7.723 1 92.44 283 LEU A C 1
ATOM 2215 O O . LEU A 1 283 ? 1.625 -19.859 -8.898 1 92.44 283 LEU A O 1
ATOM 2219 N N . PRO A 1 284 ? 1.876 -21.266 -7.121 1 90.06 284 PRO A N 1
ATOM 2220 C CA . PRO A 1 284 ? 1.016 -22.266 -7.742 1 90.06 284 PRO A CA 1
ATOM 2221 C C . PRO A 1 284 ? -0.47 -21.953 -7.59 1 90.06 284 PRO A C 1
ATOM 2223 O O . PRO A 1 284 ? -0.831 -20.844 -7.195 1 90.06 284 PRO A O 1
ATOM 2226 N N . ALA A 1 285 ? -1.313 -22.844 -8.047 1 87.12 285 ALA A N 1
ATOM 2227 C CA . ALA A 1 285 ? -2.746 -22.688 -7.809 1 87.12 285 ALA A CA 1
ATOM 2228 C C . ALA A 1 285 ? -3.07 -22.828 -6.324 1 87.12 285 ALA A C 1
ATOM 2230 O O . ALA A 1 285 ? -3.016 -23.938 -5.781 1 87.12 285 ALA A O 1
ATOM 2231 N N . ILE A 1 286 ? -3.26 -21.734 -5.621 1 92.69 286 ILE A N 1
ATOM 2232 C CA . ILE A 1 286 ? -3.52 -21.719 -4.188 1 92.69 286 ILE A CA 1
ATOM 2233 C C . ILE A 1 286 ? -5.016 -21.547 -3.936 1 92.69 286 ILE A C 1
ATOM 2235 O O . ILE A 1 286 ? -5.648 -20.656 -4.492 1 92.69 286 ILE A O 1
ATOM 2239 N N . THR A 1 287 ? -5.539 -22.453 -3.172 1 95.44 287 THR A N 1
ATOM 2240 C CA . THR A 1 287 ? -6.961 -22.344 -2.863 1 95.44 287 THR A CA 1
ATOM 2241 C C . THR A 1 287 ? -7.18 -22.172 -1.362 1 95.44 287 THR A C 1
ATOM 2243 O O . THR A 1 287 ? -8.32 -22.078 -0.902 1 95.44 287 THR A O 1
ATOM 2246 N N . ARG A 1 288 ? -6.129 -22.234 -0.622 1 97 288 ARG A N 1
ATOM 2247 C CA . ARG A 1 288 ? -6.23 -22.031 0.818 1 97 288 ARG A CA 1
ATOM 2248 C C . ARG A 1 288 ? -5 -21.297 1.353 1 97 288 ARG A C 1
ATOM 2250 O O . ARG A 1 288 ? -3.926 -21.359 0.753 1 97 288 ARG A O 1
ATOM 2257 N N . THR A 1 289 ? -5.203 -20.562 2.42 1 98.06 289 THR A N 1
ATOM 2258 C CA . THR A 1 289 ? -4.117 -19.812 3.039 1 98.06 289 THR A CA 1
ATOM 2259 C C . THR A 1 289 ? -4.215 -19.875 4.559 1 98.06 289 THR A C 1
ATOM 2261 O O . THR A 1 289 ? -5.289 -20.141 5.109 1 98.06 289 THR A O 1
ATOM 2264 N N . ALA A 1 290 ? -3.1 -19.812 5.234 1 98.56 290 ALA A N 1
ATOM 2265 C CA . ALA A 1 290 ? -2.994 -19.406 6.633 1 98.56 290 ALA A CA 1
ATOM 2266 C C . ALA A 1 290 ? -2.771 -17.906 6.746 1 98.56 290 ALA A C 1
ATOM 2268 O O . ALA A 1 290 ? -1.7 -17.391 6.395 1 98.56 290 ALA A O 1
ATOM 2269 N N . THR A 1 291 ? -3.779 -17.203 7.266 1 98.56 291 THR A N 1
ATOM 2270 C CA . THR A 1 291 ? -3.754 -15.75 7.199 1 98.56 291 THR A CA 1
ATOM 2271 C C . THR A 1 291 ? -3.664 -15.148 8.602 1 98.56 291 THR A C 1
ATOM 2273 O O . THR A 1 291 ? -4.477 -15.461 9.469 1 98.56 291 THR A O 1
ATOM 2276 N N . LEU A 1 292 ? -2.607 -14.406 8.867 1 98.56 292 LEU A N 1
ATOM 2277 C CA . LEU A 1 292 ? -2.516 -13.555 10.047 1 98.56 292 LEU A CA 1
ATOM 2278 C C . LEU A 1 292 ? -2.848 -12.102 9.695 1 98.56 292 LEU A C 1
ATOM 2280 O O . LEU A 1 292 ? -2.311 -11.555 8.734 1 98.56 292 LEU A O 1
ATOM 2284 N N . SER A 1 293 ? -3.754 -11.477 10.391 1 97.88 293 SER A N 1
ATOM 2285 C CA . SER A 1 293 ? -4.059 -10.062 10.234 1 97.88 293 SER A CA 1
ATOM 2286 C C . SER A 1 293 ? -3.865 -9.305 11.539 1 97.88 293 SER A C 1
ATOM 2288 O O . SER A 1 293 ? -4.172 -9.828 12.617 1 97.88 293 SER A O 1
ATOM 2290 N N . ARG A 1 294 ? -3.295 -8.133 11.469 1 97.12 294 ARG A N 1
ATOM 2291 C CA . ARG A 1 294 ? -3.068 -7.258 12.617 1 97.12 294 ARG A CA 1
ATOM 2292 C C . ARG A 1 294 ? -3.551 -5.84 12.336 1 97.12 294 ARG A C 1
ATOM 2294 O O . ARG A 1 294 ? -3.674 -5.441 11.172 1 97.12 294 ARG A O 1
ATOM 2301 N N . ALA A 1 295 ? -3.863 -5.152 13.352 1 95.62 295 ALA A N 1
ATOM 2302 C CA . ALA A 1 295 ? -4.234 -3.74 13.266 1 95.62 295 ALA A CA 1
ATOM 2303 C C . ALA A 1 295 ? -3.615 -2.941 14.406 1 95.62 295 ALA A C 1
ATOM 2305 O O . ALA A 1 295 ? -3.408 -3.471 15.5 1 95.62 295 ALA A O 1
ATOM 2306 N N . ARG A 1 296 ? -3.367 -1.677 14.148 1 95.19 296 ARG A N 1
ATOM 2307 C CA . ARG A 1 296 ? -2.736 -0.886 15.195 1 95.19 296 ARG A CA 1
ATOM 2308 C C . ARG A 1 296 ? -3.379 0.493 15.305 1 95.19 296 ARG A C 1
ATOM 2310 O O . ARG A 1 296 ? -3.504 1.04 16.406 1 95.19 296 ARG A O 1
ATOM 2317 N N . PHE A 1 297 ? -3.74 1.064 14.172 1 95.31 297 PHE A N 1
ATOM 2318 C CA . PHE A 1 297 ? -4.16 2.461 14.188 1 95.31 297 PHE A CA 1
ATOM 2319 C C . PHE A 1 297 ? -5.594 2.6 13.688 1 95.31 297 PHE A C 1
ATOM 2321 O O . PHE A 1 297 ? -5.816 2.912 12.516 1 95.31 297 PHE A O 1
ATOM 2328 N N . MET A 1 298 ? -6.52 2.377 14.523 1 93.56 298 MET A N 1
ATOM 2329 C CA . MET A 1 298 ? -7.922 2.688 14.258 1 93.56 298 MET A CA 1
ATOM 2330 C C . MET A 1 298 ? -8.289 4.062 14.797 1 93.56 298 MET A C 1
ATOM 2332 O O . MET A 1 298 ? -8.375 4.254 16.016 1 93.56 298 MET A O 1
ATOM 2336 N N . ILE A 1 299 ? -8.422 5.02 13.906 1 92.5 299 ILE A N 1
ATOM 2337 C CA . ILE A 1 299 ? -8.594 6.414 14.305 1 92.5 299 ILE A CA 1
ATOM 2338 C C . ILE A 1 299 ? -9.75 7.035 13.523 1 92.5 299 ILE A C 1
ATOM 2340 O O . ILE A 1 299 ? -9.719 7.074 12.289 1 92.5 299 ILE A O 1
ATOM 2344 N N . ASN A 1 300 ? -10.742 7.551 14.164 1 87.62 300 ASN A N 1
ATOM 2345 C CA . ASN A 1 300 ? -11.852 8.297 13.586 1 87.62 300 ASN A CA 1
ATOM 2346 C C . ASN A 1 300 ? -12.477 7.551 12.406 1 87.62 300 ASN A C 1
ATOM 2348 O O . ASN A 1 300 ? -12.648 8.125 11.328 1 87.62 300 ASN A O 1
ATOM 2352 N N . GLY A 1 301 ? -12.688 6.301 1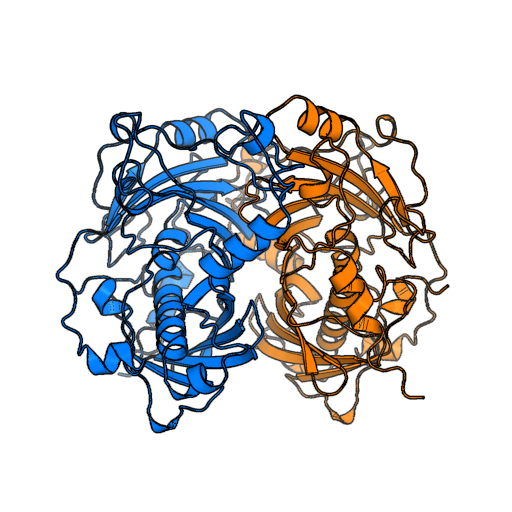2.578 1 84.94 301 GLY A N 1
ATOM 2353 C CA . GLY A 1 301 ? -13.414 5.516 11.594 1 84.94 301 GLY A CA 1
ATOM 2354 C C . GLY A 1 301 ? -12.523 4.953 10.5 1 84.94 301 GLY A C 1
ATOM 2355 O O . GLY A 1 301 ? -13.008 4.297 9.578 1 84.94 301 GLY A O 1
ATOM 2356 N N . GLN A 1 302 ? -11.32 5.258 10.555 1 91.5 302 GLN A N 1
ATOM 2357 C CA . GLN A 1 302 ? -10.352 4.699 9.625 1 91.5 302 GLN A CA 1
ATOM 2358 C C . GLN A 1 302 ? -9.492 3.629 10.297 1 91.5 302 GLN A C 1
ATOM 2360 O O . GLN A 1 302 ? -9.094 3.783 11.453 1 91.5 302 GLN A O 1
ATOM 2365 N N . HIS A 1 303 ? -9.266 2.539 9.555 1 94.31 303 HIS A N 1
ATOM 2366 C CA . HIS A 1 303 ? -8.367 1.523 10.094 1 94.31 303 HIS A CA 1
ATOM 2367 C C . HIS A 1 303 ? -7.578 0.844 8.984 1 94.31 303 HIS A C 1
ATOM 2369 O O . HIS A 1 303 ? -7.965 0.897 7.812 1 94.31 303 HIS A O 1
ATOM 2375 N N . GLU A 1 304 ? -6.426 0.35 9.336 1 97.19 304 GLU A N 1
ATOM 2376 C CA . GLU A 1 304 ? -5.625 -0.476 8.445 1 97.19 304 GLU A CA 1
ATOM 2377 C C . GLU A 1 304 ? -5.551 -1.918 8.938 1 97.19 304 GLU A C 1
ATOM 2379 O O . GLU A 1 304 ? -5.676 -2.174 10.141 1 97.19 304 GLU A O 1
ATOM 2384 N N . SER A 1 305 ? -5.488 -2.82 8.055 1 97.5 305 SER A N 1
ATOM 2385 C CA . SER A 1 305 ? -5.18 -4.223 8.328 1 97.5 305 SER A CA 1
ATOM 2386 C C . SER A 1 305 ? -3.898 -4.656 7.629 1 97.5 305 SER A C 1
ATOM 2388 O O . SER A 1 305 ? -3.766 -4.496 6.41 1 97.5 305 SER A O 1
ATOM 2390 N N . ASP A 1 306 ? -2.979 -5.094 8.375 1 97.81 306 ASP A N 1
ATOM 2391 C CA . ASP A 1 306 ? -1.751 -5.688 7.859 1 97.81 306 ASP A CA 1
ATOM 2392 C C . ASP A 1 306 ? -1.812 -7.211 7.91 1 97.81 306 ASP A C 1
ATOM 2394 O O . ASP A 1 306 ? -1.9 -7.797 8.992 1 97.81 306 ASP A O 1
ATOM 2398 N N . SER A 1 307 ? -1.732 -7.855 6.734 1 98.38 307 SER A N 1
ATOM 2399 C CA . SER A 1 307 ? -1.941 -9.305 6.707 1 98.38 307 SER A CA 1
ATOM 2400 C C . SER A 1 307 ? -0.737 -10.023 6.105 1 98.38 307 SER A C 1
ATOM 2402 O O . SER A 1 307 ? -0.068 -9.492 5.219 1 98.38 307 SER A O 1
ATOM 2404 N N . GLU A 1 308 ? -0.453 -11.141 6.629 1 98.56 308 GLU A N 1
ATOM 2405 C CA . GLU A 1 308 ? 0.466 -12.125 6.066 1 98.56 308 GLU A CA 1
ATOM 2406 C C . GLU A 1 308 ? -0.283 -13.359 5.57 1 98.56 308 GLU A C 1
ATOM 2408 O O . GLU A 1 308 ? -1.048 -13.969 6.316 1 98.56 308 GLU A O 1
ATOM 2413 N N . LEU A 1 309 ? -0.098 -13.672 4.32 1 98.75 309 LEU A N 1
ATOM 2414 C CA . LEU A 1 309 ? -0.675 -14.883 3.74 1 98.75 309 LEU A CA 1
ATOM 2415 C C . LEU A 1 309 ? 0.386 -15.969 3.568 1 98.75 309 LEU A C 1
ATOM 2417 O O . LEU A 1 309 ? 1.312 -15.812 2.77 1 98.75 309 LEU A O 1
ATOM 2421 N N . TRP A 1 310 ? 0.191 -17.047 4.289 1 98.38 310 TRP A N 1
ATOM 2422 C CA . TRP A 1 310 ? 1.104 -18.188 4.246 1 98.38 310 TRP A CA 1
ATOM 2423 C C . TRP A 1 310 ? 0.433 -19.391 3.615 1 98.38 310 TRP A C 1
ATOM 2425 O O . TRP A 1 310 ? -0.792 -19.531 3.672 1 98.38 310 TRP A O 1
ATOM 2435 N N . SER A 1 311 ? 1.248 -20.203 2.998 1 97.25 311 SER A N 1
ATOM 2436 C CA . SER A 1 311 ? 0.698 -21.469 2.51 1 97.25 311 SER A CA 1
ATOM 2437 C C . SER A 1 311 ? 0.233 -22.344 3.662 1 97.25 311 SER A C 1
ATOM 2439 O O . SER A 1 311 ? 0.806 -22.312 4.754 1 97.25 311 SER A O 1
ATOM 2441 N N . HIS A 1 312 ? -0.796 -23.016 3.41 1 96 312 HIS A N 1
ATOM 2442 C CA . HIS A 1 312 ? -1.197 -24.047 4.363 1 96 312 HIS A CA 1
ATOM 2443 C C . HIS A 1 312 ? -0.092 -25.078 4.559 1 96 312 HIS A C 1
ATOM 2445 O O . HIS A 1 312 ? 0.556 -25.5 3.594 1 96 312 HIS A O 1
ATOM 2451 N N . PRO A 1 313 ? 0.09 -25.562 5.832 1 93.44 313 PRO A N 1
ATOM 2452 C CA . PRO A 1 313 ? 1.165 -26.531 6.055 1 93.44 313 PRO A CA 1
ATOM 2453 C C . PRO A 1 313 ? 0.994 -27.797 5.223 1 93.44 313 PRO A C 1
ATOM 2455 O O . PRO A 1 313 ? 1.983 -28.422 4.828 1 93.44 313 PRO A O 1
ATOM 2458 N N . ASP A 1 314 ? -0.195 -28.109 4.891 1 90.56 314 ASP A N 1
ATOM 2459 C CA . ASP A 1 314 ? -0.482 -29.312 4.121 1 90.56 314 ASP A CA 1
ATOM 2460 C C . ASP A 1 314 ? -0.124 -29.125 2.648 1 90.56 314 ASP A C 1
ATOM 2462 O O . ASP A 1 314 ? -0.096 -30.094 1.881 1 90.56 314 ASP A O 1
ATOM 2466 N N . ASP A 1 315 ? 0.18 -27.922 2.271 1 92.69 315 ASP A N 1
ATOM 2467 C CA . ASP A 1 315 ? 0.442 -27.641 0.862 1 92.69 315 ASP A CA 1
ATOM 2468 C C . ASP A 1 315 ? 1.94 -27.516 0.597 1 92.69 315 ASP A C 1
ATOM 2470 O O . ASP A 1 315 ? 2.35 -26.984 -0.435 1 92.69 315 ASP A O 1
ATOM 2474 N N . GLN A 1 316 ? 2.754 -27.969 1.471 1 90.25 316 GLN A N 1
ATOM 2475 C CA . GLN A 1 316 ? 4.203 -27.875 1.345 1 90.25 316 GLN A CA 1
ATOM 2476 C C . GLN A 1 316 ? 4.688 -28.484 0.028 1 90.25 316 GLN A C 1
ATOM 2478 O O . GLN A 1 316 ? 5.652 -28 -0.564 1 90.25 316 GLN A O 1
ATOM 2483 N N . HIS A 1 317 ? 4.008 -29.469 -0.506 1 89.19 317 HIS A N 1
ATOM 2484 C CA . HIS A 1 317 ? 4.395 -30.188 -1.72 1 89.19 317 HIS A CA 1
ATOM 2485 C C . HIS A 1 317 ? 4.312 -29.281 -2.941 1 89.19 317 HIS A C 1
ATOM 2487 O O . HIS A 1 317 ? 4.941 -29.547 -3.967 1 89.19 317 HIS A O 1
ATOM 2493 N N . LEU A 1 318 ? 3.584 -28.219 -2.861 1 90.5 318 LEU A N 1
ATOM 2494 C CA . LEU A 1 318 ? 3.42 -27.297 -3.98 1 90.5 318 LEU A CA 1
ATOM 2495 C C . LEU A 1 318 ? 4.664 -26.438 -4.164 1 90.5 318 LEU A C 1
ATOM 2497 O O . LEU A 1 318 ? 4.859 -25.828 -5.219 1 90.5 318 LEU A O 1
ATOM 2501 N N . PHE A 1 319 ? 5.516 -26.359 -3.176 1 87.94 319 PHE A N 1
ATOM 2502 C CA . PHE A 1 319 ? 6.664 -25.453 -3.203 1 87.94 319 PHE A CA 1
ATOM 2503 C C . PHE A 1 319 ? 7.969 -26.25 -3.201 1 87.94 319 PHE A C 1
ATOM 2505 O O . PHE A 1 319 ? 9 -25.75 -3.648 1 87.94 319 PHE A O 1
ATOM 2512 N N . ASN A 1 320 ? 7.969 -27.312 -2.477 1 78.38 320 ASN A N 1
ATOM 2513 C CA . ASN A 1 320 ? 9.117 -28.219 -2.434 1 78.38 320 ASN A CA 1
ATOM 2514 C C . ASN A 1 320 ? 8.727 -29.641 -2.797 1 78.38 320 ASN A C 1
ATOM 2516 O O . ASN A 1 320 ? 8.211 -30.391 -1.955 1 78.38 320 ASN A O 1
ATOM 2520 N N . PRO A 1 321 ? 8.961 -30.016 -4.066 1 66.88 321 PRO A N 1
ATOM 2521 C CA . PRO A 1 321 ? 8.484 -31.328 -4.496 1 66.88 321 PRO A CA 1
ATOM 2522 C C . PRO A 1 321 ? 9.141 -32.469 -3.723 1 66.88 321 PRO A C 1
ATOM 2524 O O . PRO A 1 321 ? 8.594 -33.562 -3.668 1 66.88 321 PRO A O 1
ATOM 2527 N N . ASN A 1 322 ? 10.344 -32.344 -3.209 1 65.12 322 ASN A N 1
ATOM 2528 C CA . ASN A 1 322 ? 10.961 -33.406 -2.445 1 65.12 322 ASN A CA 1
ATOM 2529 C C . ASN A 1 322 ? 11.102 -33.062 -0.97 1 65.12 322 ASN A C 1
ATOM 2531 O O . ASN A 1 322 ? 12.195 -32.719 -0.508 1 65.12 322 ASN A O 1
ATOM 2535 N N . PRO A 1 323 ? 9.844 -33.062 -0.418 1 58.97 323 PRO A N 1
ATOM 2536 C CA . PRO A 1 323 ? 9.93 -32.594 0.965 1 58.97 323 PRO A CA 1
ATOM 2537 C C . PRO A 1 323 ? 10.695 -33.562 1.872 1 58.97 323 PRO A C 1
ATOM 2539 O O . PRO A 1 323 ? 10.555 -34.781 1.748 1 58.97 323 PRO A O 1
ATOM 2542 N N . ALA A 1 324 ? 11.891 -33.25 2.279 1 56.62 324 ALA A N 1
ATOM 2543 C CA . ALA A 1 324 ? 12.445 -34.125 3.322 1 56.62 324 ALA A CA 1
ATOM 2544 C C . ALA A 1 324 ? 11.406 -34.406 4.406 1 56.62 324 ALA A C 1
ATOM 2546 O O . ALA A 1 324 ? 10.508 -33.594 4.645 1 56.62 324 ALA A O 1
ATOM 2547 N N . PRO A 1 325 ? 11.227 -35.625 4.828 1 54.81 325 PRO A N 1
ATOM 2548 C CA . PRO A 1 325 ? 10.234 -36.125 5.793 1 54.81 325 PRO A CA 1
ATOM 2549 C C . PRO A 1 325 ? 10.031 -35.156 6.969 1 54.81 325 PRO A C 1
ATOM 2551 O O . PRO A 1 325 ? 9.266 -35.469 7.887 1 54.81 325 PRO A O 1
ATOM 2554 N N . SER A 1 326 ? 10.742 -34.031 7.062 1 56.94 326 SER A N 1
ATOM 2555 C CA . SER A 1 326 ? 10.656 -33.25 8.297 1 56.94 326 SER A CA 1
ATOM 2556 C C . SER A 1 326 ? 9.289 -32.594 8.43 1 56.94 326 SER A C 1
ATOM 2558 O O . SER A 1 326 ? 8.422 -32.75 7.566 1 56.94 326 SER A O 1
ATOM 2560 N N . GLU A 1 327 ? 8.953 -31.641 9.445 1 64.12 327 GLU A N 1
ATOM 2561 C CA . GLU A 1 327 ? 7.785 -30.906 9.922 1 64.12 327 GLU A CA 1
ATOM 2562 C C . GLU A 1 327 ? 7.195 -30.031 8.82 1 64.12 327 GLU A C 1
ATOM 2564 O O . GLU A 1 327 ? 7.934 -29.453 8.023 1 64.12 327 GLU A O 1
ATOM 2569 N N . PRO A 1 328 ? 5.844 -30.219 8.586 1 78.56 328 PRO A N 1
ATOM 2570 C CA . PRO A 1 328 ? 5.168 -29.391 7.594 1 78.56 328 PRO A CA 1
ATOM 2571 C C . PRO A 1 328 ? 5.617 -27.922 7.645 1 78.56 328 PRO A C 1
ATOM 2573 O O . PRO A 1 328 ? 5.77 -27.359 8.727 1 78.56 328 PRO A O 1
ATOM 2576 N N . ARG A 1 329 ? 6.016 -27.547 6.539 1 87.75 329 ARG A N 1
ATOM 2577 C CA . ARG A 1 329 ? 6.512 -26.172 6.422 1 87.75 329 ARG A CA 1
ATOM 2578 C C . ARG A 1 329 ? 5.523 -25.297 5.664 1 87.75 329 ARG A C 1
ATOM 2580 O O . ARG A 1 329 ? 4.816 -25.781 4.773 1 87.75 329 ARG A O 1
ATOM 2587 N N . SER A 1 330 ? 5.363 -24.078 6.109 1 94.31 330 SER A N 1
ATOM 2588 C CA . SER A 1 330 ? 4.57 -23.078 5.41 1 94.31 330 SER A CA 1
ATOM 2589 C C . SER A 1 330 ? 5.457 -21.984 4.816 1 94.31 330 SER A C 1
ATOM 2591 O O . SER A 1 330 ? 6.527 -21.688 5.352 1 94.31 330 SER A O 1
ATOM 2593 N N . PHE A 1 331 ? 5.059 -21.5 3.736 1 94.56 331 PHE A N 1
ATOM 2594 C CA . PHE A 1 331 ? 5.805 -20.484 3.01 1 94.56 331 PHE A CA 1
ATOM 2595 C C . PHE A 1 331 ? 4.996 -19.188 2.9 1 94.56 331 PHE A C 1
ATOM 2597 O O . PHE A 1 331 ? 3.783 -19.234 2.676 1 94.56 331 PHE A O 1
ATOM 2604 N N . ILE A 1 332 ? 5.723 -18.062 3.078 1 96.94 332 ILE A N 1
ATOM 2605 C CA . ILE A 1 332 ? 5.051 -16.781 2.873 1 96.94 332 ILE A CA 1
ATOM 2606 C C . ILE A 1 332 ? 4.691 -16.609 1.399 1 96.94 332 ILE A C 1
ATOM 2608 O O . ILE A 1 332 ? 5.543 -16.781 0.523 1 96.94 332 ILE A O 1
ATOM 2612 N N . LEU A 1 333 ? 3.441 -16.375 1.138 1 97.88 333 LEU A N 1
ATOM 2613 C CA . LEU A 1 333 ? 2.951 -16.188 -0.224 1 97.88 333 LEU A CA 1
ATOM 2614 C C . LEU A 1 333 ? 2.908 -14.703 -0.583 1 97.88 333 LEU A C 1
ATOM 2616 O O . LEU A 1 333 ? 3.354 -14.305 -1.662 1 97.88 333 LEU A O 1
ATOM 2620 N N . ALA A 1 334 ? 2.402 -13.906 0.297 1 98.44 334 ALA A N 1
ATOM 2621 C CA . ALA A 1 334 ? 2.219 -12.477 0.076 1 98.44 334 ALA A CA 1
ATOM 2622 C C . ALA A 1 334 ? 1.992 -11.742 1.396 1 98.44 334 ALA A C 1
ATOM 2624 O O . ALA A 1 334 ? 1.646 -12.359 2.404 1 98.44 334 ALA A O 1
ATOM 2625 N N . ILE A 1 335 ? 2.24 -10.5 1.427 1 98.56 335 ILE A N 1
ATOM 2626 C CA . ILE A 1 335 ? 1.781 -9.586 2.473 1 98.56 335 ILE A CA 1
ATOM 2627 C C . ILE A 1 335 ? 0.809 -8.57 1.884 1 98.56 335 ILE A C 1
ATOM 2629 O O . ILE A 1 335 ? 0.898 -8.227 0.702 1 98.56 335 ILE A O 1
ATOM 2633 N N . ALA A 1 336 ? -0.124 -8.188 2.662 1 98.69 336 ALA A N 1
ATOM 2634 C CA . ALA A 1 336 ? -1.152 -7.266 2.182 1 98.69 336 ALA A CA 1
ATOM 2635 C C . ALA A 1 336 ? -1.467 -6.199 3.225 1 98.69 336 ALA A C 1
ATOM 2637 O O . ALA A 1 336 ? -1.374 -6.449 4.43 1 98.69 336 ALA A O 1
ATOM 2638 N N . ARG A 1 337 ? -1.732 -5.016 2.762 1 98.19 337 ARG A N 1
ATOM 2639 C CA . ARG A 1 337 ? -2.209 -3.934 3.617 1 98.19 337 ARG A CA 1
ATOM 2640 C C . ARG A 1 337 ? -3.477 -3.305 3.049 1 98.19 337 ARG A C 1
ATOM 2642 O O . ARG A 1 337 ? -3.512 -2.918 1.878 1 98.19 337 ARG A O 1
ATOM 2649 N N . GLN A 1 338 ? -4.461 -3.262 3.893 1 98.44 338 GLN A N 1
ATOM 2650 C CA . GLN A 1 338 ? -5.742 -2.676 3.516 1 98.44 338 GLN A CA 1
ATOM 2651 C C . GLN A 1 338 ? -6.055 -1.444 4.359 1 98.44 338 GLN A C 1
ATOM 2653 O O . GLN A 1 338 ? -5.812 -1.438 5.57 1 98.44 338 GLN A O 1
ATOM 2658 N N . THR A 1 339 ? -6.449 -0.376 3.74 1 97.75 339 THR A N 1
ATOM 2659 C CA . THR A 1 339 ? -7.066 0.771 4.395 1 97.75 339 THR A CA 1
ATOM 2660 C C . THR A 1 339 ? -8.578 0.776 4.168 1 97.75 339 THR A C 1
ATOM 2662 O O . THR A 1 339 ? -9.039 0.66 3.029 1 97.75 339 THR A O 1
ATOM 2665 N N . ALA A 1 340 ? -9.289 0.885 5.238 1 95.75 340 ALA A N 1
ATOM 2666 C CA . ALA A 1 340 ? -10.742 0.816 5.137 1 95.75 340 ALA A CA 1
ATOM 2667 C C . ALA A 1 340 ? -11.406 1.78 6.113 1 95.75 340 ALA A C 1
ATOM 2669 O O . ALA A 1 340 ? -10.742 2.373 6.965 1 95.75 340 ALA A O 1
ATOM 2670 N N . LEU A 1 341 ? -12.695 2.004 5.93 1 90.06 341 LEU A N 1
ATOM 2671 C CA . LEU A 1 341 ? -13.531 2.814 6.809 1 90.06 341 LEU A CA 1
ATOM 2672 C C . LEU A 1 341 ? -14.445 1.932 7.656 1 90.06 341 LEU A C 1
ATOM 2674 O O . LEU A 1 341 ? -14.547 0.728 7.414 1 90.06 341 LEU A O 1
ATOM 2678 N N . VAL A 1 342 ? -14.938 2.514 8.68 1 84.44 342 VAL A N 1
ATOM 2679 C CA . VAL A 1 342 ? -16.031 1.92 9.422 1 84.44 342 VAL A CA 1
ATOM 2680 C C . VAL A 1 342 ? -17.328 2.666 9.109 1 84.44 342 VAL A C 1
ATOM 2682 O O . VAL A 1 342 ? -17.469 3.85 9.422 1 84.44 342 VAL A O 1
ATOM 2685 N N . LEU A 1 343 ? -18.234 1.993 8.508 1 78.06 343 LEU A N 1
ATOM 2686 C CA . LEU A 1 343 ? -19.531 2.582 8.172 1 78.06 343 LEU A CA 1
ATOM 2687 C C . LEU A 1 343 ? -20.672 1.69 8.641 1 78.06 343 LEU A C 1
ATOM 2689 O O . LEU A 1 343 ? -20.5 0.475 8.758 1 78.06 343 LEU A O 1
ATOM 2693 N N . PRO A 1 344 ? -21.844 2.377 8.891 1 73 344 PRO A N 1
ATOM 2694 C CA . PRO A 1 344 ? -23 1.53 9.141 1 73 344 PRO A CA 1
ATOM 2695 C C . PRO A 1 344 ? -23.328 0.605 7.969 1 73 344 PRO A C 1
ATOM 2697 O O . PRO A 1 344 ? -23.172 0.996 6.809 1 73 344 PRO A O 1
ATOM 2700 N N . PHE A 1 345 ? -23.797 -0.542 8.258 1 72.25 345 PHE A N 1
ATOM 2701 C CA . PHE A 1 345 ? -24.078 -1.541 7.234 1 72.25 345 PHE A CA 1
ATOM 2702 C C . PHE A 1 345 ? -25.203 -1.082 6.316 1 72.25 345 PHE A C 1
ATOM 2704 O O . PHE A 1 345 ? -25.266 -1.492 5.156 1 72.25 345 PHE A O 1
ATOM 2711 N N . SER A 1 346 ? -26.078 -0.181 6.781 1 70.94 346 SER A N 1
ATOM 2712 C CA . SER A 1 346 ? -27.172 0.341 5.973 1 70.94 346 SER A CA 1
ATOM 2713 C C . SER A 1 346 ? -26.656 1.013 4.707 1 70.94 346 SER A C 1
ATOM 2715 O O . SER A 1 346 ? -27.328 1.009 3.676 1 70.94 346 SER A O 1
ATOM 2717 N N . VAL A 1 347 ? -25.469 1.484 4.699 1 68.81 347 VAL A N 1
ATOM 2718 C CA . VAL A 1 347 ? -24.875 2.141 3.537 1 68.81 347 VAL A CA 1
ATOM 2719 C C . VAL A 1 347 ? -24.594 1.106 2.451 1 68.81 347 VAL A C 1
ATOM 2721 O O . VAL A 1 347 ? -24.766 1.379 1.263 1 68.81 347 VAL A O 1
ATOM 2724 N N . ASN A 1 348 ? -24.188 -0.057 2.785 1 69.06 348 ASN A N 1
ATOM 2725 C CA . ASN A 1 348 ? -23.922 -1.172 1.88 1 69.06 348 ASN A CA 1
ATOM 2726 C C . ASN A 1 348 ? -25.188 -1.64 1.182 1 69.06 348 ASN A C 1
ATOM 2728 O O . ASN A 1 348 ? -25.203 -1.848 -0.032 1 69.06 348 ASN A O 1
ATOM 2732 N N . GLN A 1 349 ? -26.266 -1.737 1.933 1 68.06 349 GLN A N 1
ATOM 2733 C CA . GLN A 1 349 ? -27.531 -2.264 1.437 1 68.06 349 GLN A CA 1
ATOM 2734 C C . GLN A 1 349 ? -28.172 -1.313 0.421 1 68.06 349 GLN A C 1
ATOM 2736 O O . GLN A 1 349 ? -28.859 -1.753 -0.505 1 68.06 349 GLN A O 1
ATOM 2741 N N . ASN A 1 350 ? -27.891 -0.057 0.554 1 61.31 350 ASN A N 1
ATOM 2742 C CA . ASN A 1 350 ? -28.484 0.954 -0.315 1 61.31 350 ASN A CA 1
ATOM 2743 C C . ASN A 1 350 ? -27.781 1.023 -1.663 1 61.31 350 ASN A C 1
ATOM 2745 O O . ASN A 1 350 ? -28.297 1.618 -2.611 1 61.31 350 ASN A O 1
ATOM 2749 N N . LYS A 1 351 ? -26.703 0.518 -1.812 1 57.66 351 LYS A N 1
ATOM 2750 C CA . LYS A 1 351 ? -25.953 0.59 -3.057 1 57.66 351 LYS A CA 1
ATOM 2751 C C . LYS A 1 351 ? -26.547 -0.333 -4.117 1 57.66 351 LYS A C 1
ATOM 2753 O O . LYS A 1 351 ? -26.375 -0.104 -5.316 1 57.66 351 LYS A O 1
ATOM 2758 N N . THR A 1 352 ? -27.172 -1.417 -3.922 1 50.47 352 THR A N 1
ATOM 2759 C CA . THR A 1 352 ? -27.812 -2.307 -4.887 1 50.47 352 THR A CA 1
ATOM 2760 C C . THR A 1 352 ? -29.219 -1.826 -5.211 1 50.47 352 THR A C 1
ATOM 2762 O O . THR A 1 352 ? -29.766 -2.154 -6.266 1 50.47 352 THR A O 1
ATOM 2765 N N . LEU A 1 353 ? -29.984 -1.197 -4.359 1 47.06 353 LEU A N 1
ATOM 2766 C CA . LEU A 1 353 ? -31.391 -0.878 -4.637 1 47.06 353 LEU A CA 1
ATOM 2767 C C . LEU A 1 353 ? -31.5 0.185 -5.723 1 47.06 353 LEU A C 1
ATOM 2769 O O . LEU A 1 353 ? -32.594 0.428 -6.254 1 47.06 353 LEU A O 1
ATOM 2773 N N . ALA A 1 354 ? -30.594 0.92 -6.012 1 40 354 ALA A N 1
ATOM 2774 C CA . ALA A 1 354 ? -30.875 2.033 -6.914 1 40 354 ALA A CA 1
ATOM 2775 C C . ALA A 1 354 ? -31.266 1.532 -8.305 1 40 354 ALA A C 1
ATOM 2777 O O . ALA A 1 354 ? -31.953 2.232 -9.055 1 40 354 ALA A O 1
ATOM 2778 N N . ASN A 1 355 ? -30.578 0.603 -9.023 1 36.19 355 ASN A N 1
ATOM 2779 C CA . ASN A 1 355 ? -31.062 0.441 -10.391 1 36.19 355 ASN A CA 1
ATOM 2780 C C . ASN A 1 355 ? -32.125 -0.642 -10.492 1 36.19 355 ASN A C 1
ATOM 2782 O O . ASN A 1 355 ? -31.828 -1.782 -10.852 1 36.19 355 ASN A O 1
ATOM 2786 N N . PRO A 1 356 ? -33.188 -0.738 -9.734 1 26.69 356 PRO A N 1
ATOM 2787 C CA . PRO A 1 356 ? -34.25 -1.54 -10.32 1 26.69 356 PRO A CA 1
ATOM 2788 C C . PRO A 1 356 ? -34.812 -0.938 -11.609 1 26.69 356 PRO A C 1
ATOM 2790 O O . PRO A 1 356 ? -35.344 0.169 -11.602 1 26.69 356 PRO A O 1
ATOM 2793 N N . LYS A 1 357 ? -34.125 -0.715 -12.742 1 23.75 357 LYS A N 1
ATOM 2794 C CA . LYS A 1 357 ? -35.031 -0.552 -13.875 1 23.75 357 LYS A CA 1
ATOM 2795 C C . LYS A 1 357 ? -36.188 -1.568 -13.828 1 23.75 357 LYS A C 1
ATOM 2797 O O . LYS A 1 357 ? -35.938 -2.777 -13.859 1 23.75 357 LYS A O 1
ATOM 2802 N N . LEU A 1 358 ? -37.125 -1.107 -13.141 1 19.12 358 LEU A N 1
ATOM 2803 C CA . LEU A 1 358 ? -38.5 -1.396 -13.555 1 19.12 358 LEU A CA 1
ATOM 2804 C C . LEU A 1 358 ? -38.688 -1.216 -15.062 1 19.12 358 LEU A C 1
ATOM 2806 O O . LEU A 1 358 ? -38.156 -0.26 -15.633 1 19.12 358 LEU A O 1
ATOM 2810 N N . MET B 1 1 ? 21.953 26.703 -0.782 1 68.88 1 MET B N 1
ATOM 2811 C CA . MET B 1 1 ? 21.172 25.609 -1.342 1 68.88 1 MET B CA 1
ATOM 2812 C C . MET B 1 1 ? 19.703 25.734 -0.935 1 68.88 1 MET B C 1
ATOM 2814 O O . MET B 1 1 ? 19.391 26 0.231 1 68.88 1 MET B O 1
ATOM 2818 N N . PRO B 1 2 ? 18.875 25.688 -1.914 1 83.62 2 PRO B N 1
ATOM 2819 C CA . PRO B 1 2 ? 17.484 25.906 -1.548 1 83.62 2 PRO B CA 1
ATOM 2820 C C . PRO B 1 2 ? 16.938 24.812 -0.636 1 83.62 2 PRO B C 1
ATOM 2822 O O . PRO B 1 2 ? 17.297 23.641 -0.78 1 83.62 2 PRO B O 1
ATOM 2825 N N . GLY B 1 3 ? 16.172 25.266 0.389 1 94.06 3 GLY B N 1
ATOM 2826 C CA . GLY B 1 3 ? 15.477 24.328 1.253 1 94.06 3 GLY B CA 1
ATOM 2827 C C . GLY B 1 3 ? 14.477 23.469 0.51 1 94.06 3 GLY B C 1
ATOM 2828 O O . GLY B 1 3 ? 14.156 23.734 -0.648 1 94.06 3 GLY B O 1
ATOM 2829 N N . LEU B 1 4 ? 14.148 22.359 1.125 1 96.94 4 LEU B N 1
ATOM 2830 C CA . LEU B 1 4 ? 13.172 21.453 0.522 1 96.94 4 LEU B CA 1
ATOM 2831 C C . LEU B 1 4 ? 11.883 22.203 0.181 1 96.94 4 LEU B C 1
ATOM 2833 O O . LEU B 1 4 ? 11.242 21.906 -0.831 1 96.94 4 LEU B O 1
ATOM 2837 N N . GLU B 1 5 ? 11.562 23.203 0.993 1 96.75 5 GLU B N 1
ATOM 2838 C CA . GLU B 1 5 ? 10.359 24 0.799 1 96.75 5 GLU B CA 1
ATOM 2839 C C . GLU B 1 5 ? 10.375 24.703 -0.554 1 96.75 5 GLU B C 1
ATOM 2841 O O . GLU B 1 5 ? 9.328 24.891 -1.183 1 96.75 5 GLU B O 1
ATOM 2846 N N . HIS B 1 6 ? 11.539 25.109 -0.97 1 96.69 6 HIS B N 1
ATOM 2847 C CA . HIS B 1 6 ? 11.68 25.734 -2.279 1 96.69 6 HIS B CA 1
ATOM 2848 C C . HIS B 1 6 ? 11.648 24.703 -3.395 1 96.69 6 HIS B C 1
ATOM 2850 O O . HIS B 1 6 ? 11.047 24.922 -4.445 1 96.69 6 HIS B O 1
ATOM 2856 N N . ALA B 1 7 ? 12.25 23.594 -3.117 1 97.75 7 ALA B N 1
ATOM 2857 C CA . ALA B 1 7 ? 12.508 22.594 -4.152 1 97.75 7 ALA B CA 1
ATOM 2858 C C . ALA B 1 7 ? 11.219 21.906 -4.59 1 97.75 7 ALA B C 1
ATOM 2860 O O . ALA B 1 7 ? 11.148 21.359 -5.688 1 97.75 7 ALA B O 1
ATOM 2861 N N . VAL B 1 8 ? 10.156 21.922 -3.74 1 97.94 8 VAL B N 1
ATOM 2862 C CA . VAL B 1 8 ? 8.961 21.141 -4.043 1 97.94 8 VAL B CA 1
ATOM 2863 C C . VAL B 1 8 ? 7.938 22.016 -4.754 1 97.94 8 VAL B C 1
ATOM 2865 O O . VAL B 1 8 ? 6.828 21.562 -5.051 1 97.94 8 VAL B O 1
ATOM 2868 N N . LEU B 1 9 ? 8.25 23.266 -5.055 1 98.12 9 LEU B N 1
ATOM 2869 C CA . LEU B 1 9 ? 7.289 24.203 -5.617 1 98.12 9 LEU B CA 1
ATOM 2870 C C . LEU B 1 9 ? 7.035 23.906 -7.09 1 98.12 9 LEU B C 1
ATOM 2872 O O . LEU B 1 9 ? 7.941 23.484 -7.809 1 98.12 9 LEU B O 1
ATOM 2876 N N . SER B 1 10 ? 5.812 24.062 -7.516 1 98.75 10 SER B N 1
ATOM 2877 C CA . SER B 1 10 ? 5.398 23.953 -8.914 1 98.75 10 SER B CA 1
ATOM 2878 C C . SER B 1 10 ? 4.297 24.953 -9.242 1 98.75 10 SER B C 1
ATOM 2880 O O . SER B 1 10 ? 3.684 25.531 -8.344 1 98.75 10 SER B O 1
ATOM 2882 N N . ARG B 1 11 ? 4.121 25.203 -10.477 1 98.81 11 ARG B N 1
ATOM 2883 C CA . ARG B 1 11 ? 3.164 26.219 -10.93 1 98.81 11 ARG B CA 1
ATOM 2884 C C . ARG B 1 11 ? 2.172 25.609 -11.922 1 98.81 11 ARG B C 1
ATOM 2886 O O . ARG B 1 11 ? 2.555 24.828 -12.797 1 98.81 11 ARG B O 1
ATOM 2893 N N . LEU B 1 12 ? 0.973 26.094 -11.82 1 98.94 12 LEU B N 1
ATOM 2894 C CA . LEU B 1 12 ? -0.087 25.625 -12.711 1 98.94 12 LEU B CA 1
ATOM 2895 C C . LEU B 1 12 ? 0.158 26.109 -14.133 1 98.94 12 LEU B C 1
ATOM 2897 O O . LEU B 1 12 ? 0.489 27.281 -14.352 1 98.94 12 LEU B O 1
ATOM 2901 N N . ASP B 1 13 ? 0.109 25.188 -15.078 1 98.88 13 ASP B N 1
ATOM 2902 C CA . ASP B 1 13 ? -0.033 25.562 -16.484 1 98.88 13 ASP B CA 1
ATOM 2903 C C . ASP B 1 13 ? -1.471 25.969 -16.797 1 98.88 13 ASP B C 1
ATOM 2905 O O . ASP B 1 13 ? -2.338 25.109 -16.984 1 98.88 13 ASP B O 1
ATOM 2909 N N . GLU B 1 14 ? -1.662 27.219 -16.969 1 98.69 14 GLU B N 1
ATOM 2910 C CA . GLU B 1 14 ? -3.002 27.797 -17.062 1 98.69 14 GLU B CA 1
ATOM 2911 C C . GLU B 1 14 ? -3.771 27.203 -18.25 1 98.69 14 GLU B C 1
ATOM 2913 O O . GLU B 1 14 ? -5 27.125 -18.203 1 98.69 14 GLU B O 1
ATOM 2918 N N . SER B 1 15 ? -3.146 26.734 -19.203 1 98.56 15 SER B N 1
ATOM 2919 C CA . SER B 1 15 ? -3.793 26.25 -20.422 1 98.56 15 SER B CA 1
ATOM 2920 C C . SER B 1 15 ? -4.387 24.859 -20.203 1 98.56 15 SER B C 1
ATOM 2922 O O . SER B 1 15 ? -5.164 24.375 -21.031 1 98.56 15 SER B O 1
ATOM 2924 N N . THR B 1 16 ? -4.094 24.25 -19.062 1 98.81 16 THR B N 1
ATOM 2925 C CA . THR B 1 16 ? -4.434 22.844 -18.891 1 98.81 16 THR B CA 1
ATOM 2926 C C . THR B 1 16 ? -5.57 22.688 -17.875 1 98.81 16 THR B C 1
ATOM 2928 O O . THR B 1 16 ? -6.168 21.609 -17.766 1 98.81 16 THR B O 1
ATOM 2931 N N . ILE B 1 17 ? -5.957 23.672 -17.125 1 98.69 17 ILE B N 1
ATOM 2932 C CA . ILE B 1 17 ? -6.832 23.562 -15.969 1 98.69 17 ILE B CA 1
ATOM 2933 C C . ILE B 1 17 ? -8.266 23.312 -16.422 1 98.69 17 ILE B C 1
ATOM 2935 O O . ILE B 1 17 ? -8.742 23.938 -17.375 1 98.69 17 ILE B O 1
ATOM 2939 N N . THR B 1 18 ? -8.914 22.359 -15.852 1 98.5 18 THR B N 1
ATOM 2940 C CA . THR B 1 18 ? -10.344 22.109 -15.922 1 98.5 18 THR B CA 1
ATOM 2941 C C . THR B 1 18 ? -10.922 21.844 -14.531 1 98.5 18 THR B C 1
ATOM 2943 O O . THR B 1 18 ? -10.219 22 -13.531 1 98.5 18 THR B O 1
ATOM 2946 N N . ARG B 1 19 ? -12.195 21.484 -14.531 1 97.75 19 ARG B N 1
ATOM 2947 C CA . ARG B 1 19 ? -12.859 21.156 -13.273 1 97.75 19 ARG B CA 1
ATOM 2948 C C . ARG B 1 19 ? -12.336 19.828 -12.711 1 97.75 19 ARG B C 1
ATOM 2950 O O . ARG B 1 19 ? -12.547 19.531 -11.539 1 97.75 19 ARG B O 1
ATOM 2957 N N . THR B 1 20 ? -11.609 19.094 -13.594 1 98.12 20 THR B N 1
ATOM 2958 C CA . THR B 1 20 ? -11.258 17.75 -13.133 1 98.12 20 THR B CA 1
ATOM 2959 C C . THR B 1 20 ? -9.805 17.422 -13.477 1 98.12 20 THR B C 1
ATOM 2961 O O . THR B 1 20 ? -9.375 16.281 -13.328 1 98.12 20 THR B O 1
ATOM 2964 N N . SER B 1 21 ? -9.039 18.438 -14.016 1 98.75 21 SER B N 1
ATOM 2965 C CA . SER B 1 21 ? -7.656 18.125 -14.352 1 98.75 21 SER B CA 1
ATOM 2966 C C . SER B 1 21 ? -6.797 19.375 -14.367 1 98.75 21 SER B C 1
ATOM 2968 O O . SER B 1 21 ? -7.316 20.484 -14.484 1 98.75 21 SER B O 1
ATOM 2970 N N . ALA B 1 22 ? -5.52 19.188 -14.227 1 98.94 22 ALA B N 1
ATOM 2971 C CA . ALA B 1 22 ? -4.539 20.266 -14.273 1 98.94 22 ALA B CA 1
ATOM 2972 C C . ALA B 1 22 ? -3.123 19.719 -14.43 1 98.94 22 ALA B C 1
ATOM 2974 O O . ALA B 1 22 ? -2.861 18.562 -14.102 1 98.94 22 ALA B O 1
ATOM 2975 N N . VAL B 1 23 ? -2.281 20.531 -14.969 1 98.94 23 VAL B N 1
ATOM 2976 C CA . VAL B 1 23 ? -0.861 20.219 -15.047 1 98.94 23 VAL B CA 1
ATOM 2977 C C . VAL B 1 23 ? -0.044 21.281 -14.32 1 98.94 23 VAL B C 1
ATOM 2979 O O . VAL B 1 23 ? -0.241 22.469 -14.531 1 98.94 23 VAL B O 1
ATOM 2982 N N . TYR B 1 24 ? 0.775 20.875 -13.43 1 98.94 24 TYR B N 1
ATOM 2983 C CA . TYR B 1 24 ? 1.731 21.75 -12.758 1 98.94 24 TYR B CA 1
ATOM 2984 C C . TYR B 1 24 ? 3.145 21.516 -13.281 1 98.94 24 TYR B C 1
ATOM 2986 O O . TYR B 1 24 ? 3.523 20.375 -13.57 1 98.94 24 TYR B O 1
ATOM 2994 N N . THR B 1 25 ? 3.939 22.562 -13.391 1 98.94 25 THR B N 1
ATOM 2995 C CA . THR B 1 25 ? 5.289 22.469 -13.93 1 98.94 25 THR B CA 1
ATOM 2996 C C . THR B 1 25 ? 6.312 23.016 -12.93 1 98.94 25 THR B C 1
ATOM 2998 O O . THR B 1 25 ? 5.977 23.828 -12.07 1 98.94 25 THR B O 1
ATOM 3001 N N . GLY B 1 26 ? 7.484 22.484 -12.992 1 98.62 26 GLY B N 1
ATOM 3002 C CA . GLY B 1 26 ? 8.602 22.906 -12.172 1 98.62 26 GLY B CA 1
ATOM 3003 C C . GLY B 1 26 ? 9.922 22.266 -12.562 1 98.62 26 GLY B C 1
ATOM 3004 O O . GLY B 1 26 ? 10.016 21.625 -13.609 1 98.62 26 GLY B O 1
ATOM 3005 N N . SER B 1 27 ? 10.922 22.547 -11.773 1 97.88 27 SER B N 1
ATOM 3006 C CA . SER B 1 27 ? 12.258 22.016 -12.023 1 97.88 27 SER B CA 1
ATOM 3007 C C . SER B 1 27 ? 12.742 21.172 -10.852 1 97.88 27 SER B C 1
ATOM 3009 O O . SER B 1 27 ? 12.383 21.422 -9.703 1 97.88 27 SER B O 1
ATOM 3011 N N . ILE B 1 28 ? 13.562 20.203 -11.203 1 97.62 28 ILE B N 1
ATOM 3012 C CA . ILE B 1 28 ? 14.164 19.375 -10.18 1 97.62 28 ILE B CA 1
ATOM 3013 C C . ILE B 1 28 ? 15.375 20.078 -9.578 1 97.62 28 ILE B C 1
ATOM 3015 O O . ILE B 1 28 ? 16.203 20.641 -10.305 1 97.62 28 ILE B O 1
ATOM 3019 N N . ASP B 1 29 ? 15.414 20.188 -8.32 1 97.06 29 ASP B N 1
ATOM 3020 C CA . ASP B 1 29 ? 16.609 20.656 -7.617 1 97.06 29 ASP B CA 1
ATOM 3021 C C . ASP B 1 29 ? 17.531 19.5 -7.262 1 97.06 29 ASP B C 1
ATOM 3023 O O . ASP B 1 29 ? 17.188 18.641 -6.461 1 97.06 29 ASP B O 1
ATOM 3027 N N . THR B 1 30 ? 18.672 19.484 -7.742 1 93.69 30 THR B N 1
ATOM 3028 C CA . THR B 1 30 ? 19.594 18.359 -7.645 1 93.69 30 THR B CA 1
ATOM 3029 C C . THR B 1 30 ? 20.141 18.234 -6.227 1 93.69 30 THR B C 1
ATOM 3031 O O . THR B 1 30 ? 20.719 17.203 -5.871 1 93.69 30 THR B O 1
ATOM 3034 N N . THR B 1 31 ? 19.922 19.266 -5.41 1 95.06 31 THR B N 1
ATOM 3035 C CA . THR B 1 31 ? 20.281 19.172 -4 1 95.06 31 THR B CA 1
ATOM 3036 C C . THR B 1 31 ? 19.609 17.969 -3.352 1 95.06 31 THR B C 1
ATOM 3038 O O . THR B 1 31 ? 20.188 17.344 -2.453 1 95.06 31 THR B O 1
ATOM 3041 N N . TRP B 1 32 ? 18.516 17.641 -3.752 1 96.69 32 TRP B N 1
ATOM 3042 C CA . TRP B 1 32 ? 17.703 16.625 -3.084 1 96.69 32 TRP B CA 1
ATOM 3043 C C . TRP B 1 32 ? 17.766 15.297 -3.832 1 96.69 32 TRP B C 1
ATOM 3045 O O . TRP B 1 32 ? 16.781 14.555 -3.861 1 96.69 32 TRP B O 1
ATOM 3055 N N . CYS B 1 33 ? 18.906 15.031 -4.41 1 92.5 33 CYS B N 1
ATOM 3056 C CA . CYS B 1 33 ? 19.172 13.781 -5.113 1 92.5 33 CYS B CA 1
ATOM 3057 C C . CYS B 1 33 ? 20.047 12.859 -4.27 1 92.5 33 CYS B C 1
ATOM 3059 O O . CYS B 1 33 ? 20.812 13.32 -3.432 1 92.5 33 CYS B O 1
ATOM 3061 N N . ILE B 1 34 ? 19.828 11.633 -4.348 1 89.94 34 ILE B N 1
ATOM 3062 C CA . ILE B 1 34 ? 20.75 10.57 -3.965 1 89.94 34 ILE B CA 1
ATOM 3063 C C . ILE B 1 34 ? 21.516 10.086 -5.195 1 89.94 34 ILE B C 1
ATOM 3065 O O . ILE B 1 34 ? 20.922 9.492 -6.102 1 89.94 34 ILE B O 1
ATOM 3069 N N . GLY B 1 35 ? 22.797 10.32 -5.168 1 86.12 35 GLY B N 1
ATOM 3070 C CA . GLY B 1 35 ? 23.484 10.156 -6.434 1 86.12 35 GLY B CA 1
ATOM 3071 C C . GLY B 1 35 ? 22.938 11.031 -7.539 1 86.12 35 GLY B C 1
ATOM 3072 O O . GLY B 1 35 ? 22.859 12.25 -7.387 1 86.12 35 GLY B O 1
ATOM 3073 N N . SER B 1 36 ? 22.469 10.352 -8.57 1 87.25 36 SER B N 1
ATOM 3074 C CA . SER B 1 36 ? 21.969 11.109 -9.719 1 87.25 36 SER B CA 1
ATOM 3075 C C . SER B 1 36 ? 20.453 11.102 -9.773 1 87.25 36 SER B C 1
ATOM 3077 O O . SER B 1 36 ? 19.859 11.648 -10.703 1 87.25 36 SER B O 1
ATOM 3079 N N . VAL B 1 37 ? 19.828 10.539 -8.812 1 91.38 37 VAL B N 1
ATOM 3080 C CA . VAL B 1 37 ? 18.375 10.375 -8.883 1 91.38 37 VAL B CA 1
ATOM 3081 C C . VAL B 1 37 ? 17.719 11.125 -7.727 1 91.38 37 VAL B C 1
ATOM 3083 O O . VAL B 1 37 ? 18.125 10.977 -6.566 1 91.38 37 VAL B O 1
ATOM 3086 N N . PRO B 1 38 ? 16.812 12.016 -8.07 1 95.62 38 PRO B N 1
ATOM 3087 C CA . PRO B 1 38 ? 16.062 12.656 -6.98 1 95.62 38 PRO B CA 1
ATOM 3088 C C . PRO B 1 38 ? 15.539 11.656 -5.957 1 95.62 38 PRO B C 1
ATOM 3090 O O . PRO B 1 38 ? 15.078 10.57 -6.332 1 95.62 38 PRO B O 1
ATOM 3093 N N . GLN B 1 39 ? 15.711 11.961 -4.629 1 96 39 GLN B N 1
ATOM 3094 C CA . GLN B 1 39 ? 15.133 11.125 -3.584 1 96 39 GLN B CA 1
ATOM 3095 C C . GLN B 1 39 ? 13.648 10.875 -3.838 1 96 39 GLN B C 1
ATOM 3097 O O . GLN B 1 39 ? 12.914 11.789 -4.211 1 96 39 GLN B O 1
ATOM 3102 N N . GLY B 1 40 ? 13.172 9.664 -3.717 1 97.06 40 GLY B N 1
ATOM 3103 C CA . GLY B 1 40 ? 11.82 9.281 -4.07 1 97.06 40 GLY B CA 1
ATOM 3104 C C . GLY B 1 40 ? 10.758 10.078 -3.338 1 97.06 40 GLY B C 1
ATOM 3105 O O . GLY B 1 40 ? 9.773 10.508 -3.939 1 97.06 40 GLY B O 1
ATOM 3106 N N . GLY B 1 41 ? 10.945 10.281 -2.031 1 98.31 41 GLY B N 1
ATOM 3107 C CA . GLY B 1 41 ? 10.023 11.062 -1.231 1 98.31 41 GLY B CA 1
ATOM 3108 C C . GLY B 1 41 ? 10.008 12.539 -1.608 1 98.31 41 GLY B C 1
ATOM 3109 O O . GLY B 1 41 ? 8.984 13.211 -1.469 1 98.31 41 GLY B O 1
ATOM 3110 N N . TYR B 1 42 ? 11.141 13.039 -2.09 1 98.25 42 TYR B N 1
ATOM 3111 C CA . TYR B 1 42 ? 11.195 14.383 -2.637 1 98.25 42 TYR B CA 1
ATOM 3112 C C . TYR B 1 42 ? 10.281 14.523 -3.85 1 98.25 42 TYR B C 1
ATOM 3114 O O . TYR B 1 42 ? 9.438 15.422 -3.902 1 98.25 42 TYR B O 1
ATOM 3122 N N . SER B 1 43 ? 10.414 13.609 -4.758 1 98.75 43 SER B N 1
ATOM 3123 C CA . SER B 1 43 ? 9.547 13.602 -5.934 1 98.75 43 SER B CA 1
ATOM 3124 C C . SER B 1 43 ? 8.078 13.469 -5.547 1 98.75 43 SER B C 1
ATOM 3126 O O . SER B 1 43 ? 7.219 14.141 -6.121 1 98.75 43 SER B O 1
ATOM 3128 N N . LEU B 1 44 ? 7.809 12.617 -4.57 1 98.88 44 LEU B N 1
ATOM 3129 C CA . LEU B 1 44 ? 6.434 12.414 -4.125 1 98.88 44 LEU B CA 1
ATOM 3130 C C . LEU B 1 44 ? 5.895 13.656 -3.422 1 98.88 44 LEU B C 1
ATOM 3132 O O . LEU B 1 44 ? 4.703 13.953 -3.5 1 98.88 44 LEU B O 1
ATOM 3136 N N . SER B 1 45 ? 6.785 14.43 -2.736 1 98.75 45 SER B N 1
ATOM 3137 C CA . SER B 1 45 ? 6.383 15.695 -2.135 1 98.75 45 SER B CA 1
ATOM 3138 C C . SER B 1 45 ? 5.988 16.719 -3.199 1 98.75 45 SER B C 1
ATOM 3140 O O . SER B 1 45 ? 5.051 17.5 -3.004 1 98.75 45 SER B O 1
ATOM 3142 N N . ILE B 1 46 ? 6.707 16.703 -4.316 1 98.88 46 ILE B N 1
ATOM 3143 C CA . ILE B 1 46 ? 6.332 17.562 -5.445 1 98.88 46 ILE B CA 1
ATOM 3144 C C . ILE B 1 46 ? 4.918 17.219 -5.898 1 98.88 46 ILE B C 1
ATOM 3146 O O . ILE B 1 46 ? 4.066 18.094 -6.02 1 98.88 46 ILE B O 1
ATOM 3150 N N . ILE B 1 47 ? 4.652 15.945 -6.051 1 98.94 47 ILE B N 1
ATOM 3151 C CA . ILE B 1 47 ? 3.354 15.484 -6.535 1 98.94 47 ILE B CA 1
ATOM 3152 C C . ILE B 1 47 ? 2.264 15.875 -5.543 1 98.94 47 ILE B C 1
ATOM 3154 O O . ILE B 1 47 ? 1.245 16.453 -5.926 1 98.94 47 ILE B O 1
ATOM 3158 N N . LEU B 1 48 ? 2.484 15.578 -4.277 1 98.88 48 LEU B N 1
ATOM 3159 C CA . LEU B 1 48 ? 1.465 15.836 -3.266 1 98.88 48 LEU B CA 1
ATOM 3160 C C . LEU B 1 48 ? 1.135 17.312 -3.184 1 98.88 48 LEU B C 1
ATOM 3162 O O . LEU B 1 48 ? -0.037 17.703 -3.127 1 98.88 48 LEU B O 1
ATOM 3166 N N . ASN B 1 49 ? 2.158 18.156 -3.205 1 98.75 49 ASN B N 1
ATOM 3167 C CA . ASN B 1 49 ? 1.896 19.578 -3.035 1 98.75 49 ASN B CA 1
ATOM 3168 C C . ASN B 1 49 ? 1.256 20.188 -4.281 1 98.75 49 ASN B C 1
ATOM 3170 O O . ASN B 1 49 ? 0.486 21.141 -4.184 1 98.75 49 ASN B O 1
ATOM 3174 N N . ALA B 1 50 ? 1.543 19.625 -5.465 1 98.94 50 ALA B N 1
ATOM 3175 C CA . ALA B 1 50 ? 0.79 20 -6.656 1 98.94 50 ALA B CA 1
ATOM 3176 C C . ALA B 1 50 ? -0.683 19.625 -6.52 1 98.94 50 ALA B C 1
ATOM 3178 O O . ALA B 1 50 ? -1.566 20.422 -6.859 1 98.94 50 ALA B O 1
ATOM 3179 N N . VAL B 1 51 ? -0.965 18.438 -6 1 98.88 51 VAL B N 1
ATOM 3180 C CA . VAL B 1 51 ? -2.338 18 -5.793 1 98.88 51 VAL B CA 1
ATOM 3181 C C . VAL B 1 51 ? -3.039 18.922 -4.801 1 98.88 51 VAL B C 1
ATOM 3183 O O . VAL B 1 51 ? -4.168 19.359 -5.043 1 98.88 51 VAL B O 1
ATOM 3186 N N . LEU B 1 52 ? -2.344 19.234 -3.701 1 98.56 52 LEU B N 1
ATOM 3187 C CA . LEU B 1 52 ? -2.918 20.109 -2.693 1 98.56 52 LEU B CA 1
ATOM 3188 C C . LEU B 1 52 ? -3.244 21.484 -3.289 1 98.56 52 LEU B C 1
ATOM 3190 O O . LEU B 1 52 ? -4.266 22.078 -2.949 1 98.56 52 LEU B O 1
ATOM 3194 N N . ALA B 1 53 ? -2.365 21.953 -4.156 1 98.81 53 ALA B N 1
ATOM 3195 C CA . ALA B 1 53 ? -2.643 23.219 -4.848 1 98.81 53 ALA B CA 1
ATOM 3196 C C . ALA B 1 53 ? -3.877 23.094 -5.738 1 98.81 53 ALA B C 1
ATOM 3198 O O . ALA B 1 53 ? -4.766 23.938 -5.699 1 98.81 53 ALA B O 1
ATOM 3199 N N . PHE B 1 54 ? -3.984 22.047 -6.539 1 98.88 54 PHE B N 1
ATOM 3200 C CA . PHE B 1 54 ? -5.109 21.812 -7.438 1 98.88 54 PHE B CA 1
ATOM 3201 C C . PHE B 1 54 ? -6.422 21.797 -6.66 1 98.88 54 PHE B C 1
ATOM 3203 O O . PHE B 1 54 ? -7.43 22.344 -7.113 1 98.88 54 PHE B O 1
ATOM 3210 N N . MET B 1 55 ? -6.418 21.172 -5.445 1 98.31 55 MET B N 1
ATOM 3211 C CA . MET B 1 55 ? -7.609 21.016 -4.617 1 98.31 55 MET B CA 1
ATOM 3212 C C . MET B 1 55 ? -8.164 22.359 -4.191 1 98.31 55 MET B C 1
ATOM 3214 O O . MET B 1 55 ? -9.312 22.453 -3.754 1 98.31 55 MET B O 1
ATOM 3218 N N . ARG B 1 56 ? -7.348 23.406 -4.324 1 97.38 56 ARG B N 1
ATOM 3219 C CA . ARG B 1 56 ? -7.766 24.734 -3.885 1 97.38 56 ARG B CA 1
ATOM 3220 C C . ARG B 1 56 ? -8.25 25.578 -5.062 1 97.38 56 ARG B C 1
ATOM 3222 O O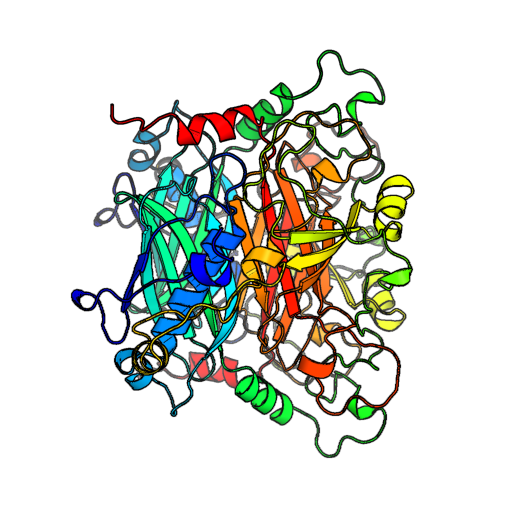 . ARG B 1 56 ? -8.75 26.688 -4.875 1 97.38 56 ARG B O 1
ATOM 3229 N N . THR B 1 57 ? -8.047 25.125 -6.23 1 98.5 57 THR B N 1
ATOM 3230 C CA . THR B 1 57 ? -8.422 25.922 -7.391 1 98.5 57 THR B CA 1
ATOM 3231 C C . THR B 1 57 ? -9.93 26.156 -7.43 1 98.5 57 THR B C 1
ATOM 3233 O O . THR B 1 57 ? -10.703 25.25 -7.098 1 98.5 57 THR B O 1
ATOM 3236 N N . PRO B 1 58 ? -10.289 27.359 -7.824 1 98.06 58 PRO B N 1
ATOM 3237 C CA . PRO B 1 58 ? -11.727 27.594 -7.938 1 98.06 58 PRO B CA 1
ATOM 3238 C C . PRO B 1 58 ? -12.422 26.641 -8.906 1 98.06 58 PRO B C 1
ATOM 3240 O O . PRO B 1 58 ? -13.578 26.281 -8.695 1 98.06 58 PRO B O 1
ATOM 3243 N N . GLU B 1 59 ? -11.758 26.25 -9.961 1 98.06 59 GLU B N 1
ATOM 3244 C CA . GLU B 1 59 ? -12.305 25.312 -10.93 1 98.06 59 GLU B CA 1
ATOM 3245 C C . GLU B 1 59 ? -12.703 24 -10.266 1 98.06 59 GLU B C 1
ATOM 3247 O O . GLU B 1 59 ? -13.828 23.531 -10.43 1 98.06 59 GLU B O 1
ATOM 3252 N N . LEU B 1 60 ? -11.828 23.453 -9.43 1 97.75 60 LEU B N 1
ATOM 3253 C CA . LEU B 1 60 ? -12.109 22.172 -8.781 1 97.75 60 LEU B CA 1
ATOM 3254 C C . LEU B 1 60 ? -13.109 22.359 -7.641 1 97.75 60 LEU B C 1
ATOM 3256 O O . LEU B 1 60 ? -14.008 21.531 -7.457 1 97.75 60 LEU B O 1
ATOM 3260 N N . VAL B 1 61 ? -12.969 23.422 -6.871 1 96.56 61 VAL B N 1
ATOM 3261 C CA . VAL B 1 61 ? -13.82 23.688 -5.715 1 96.56 61 VAL B CA 1
ATOM 3262 C C . VAL B 1 61 ? -15.281 23.781 -6.156 1 96.56 61 VAL B C 1
ATOM 3264 O O . VAL B 1 61 ? -16.188 23.375 -5.426 1 96.56 61 VAL B O 1
ATOM 3267 N N . SER B 1 62 ? -15.461 24.219 -7.348 1 95.81 62 SER B N 1
ATOM 3268 C CA . SER B 1 62 ? -16.812 24.344 -7.875 1 95.81 62 SER B CA 1
ATOM 3269 C C . SER B 1 62 ? -17.5 22.984 -7.988 1 95.81 62 SER B C 1
ATOM 3271 O O . SER B 1 62 ? -18.719 22.906 -8.133 1 95.81 62 SER B O 1
ATOM 3273 N N . THR B 1 63 ? -16.75 21.844 -7.926 1 93.88 63 THR B N 1
ATOM 3274 C CA . THR B 1 63 ? -17.297 20.5 -8.07 1 93.88 63 THR B CA 1
ATOM 3275 C C . THR B 1 63 ? -17.516 19.859 -6.699 1 93.88 63 THR B C 1
ATOM 3277 O O . THR B 1 63 ? -17.875 18.688 -6.609 1 93.88 63 THR B O 1
ATOM 3280 N N . ASP B 1 64 ? -17.297 20.641 -5.664 1 89.56 64 ASP B N 1
ATOM 3281 C CA . ASP B 1 64 ? -17.469 20.109 -4.312 1 89.56 64 ASP B CA 1
ATOM 3282 C C . ASP B 1 64 ? -18.891 19.594 -4.094 1 89.56 64 ASP B C 1
ATOM 3284 O O . ASP B 1 64 ? -19.844 20.203 -4.559 1 89.56 64 ASP B O 1
ATOM 3288 N N . VAL B 1 65 ? -18.938 18.484 -3.438 1 85.88 65 VAL B N 1
ATOM 3289 C CA . VAL B 1 65 ? -20.219 17.938 -3.029 1 85.88 65 VAL B CA 1
ATOM 3290 C C . VAL B 1 65 ? -20.578 18.438 -1.632 1 85.88 65 VAL B C 1
ATOM 3292 O O . VAL B 1 65 ? -19.797 18.281 -0.691 1 85.88 65 VAL B O 1
ATOM 3295 N N . LYS B 1 66 ? -21.672 19.078 -1.455 1 85.25 66 LYS B N 1
ATOM 3296 C CA . LYS B 1 66 ? -22.188 19.641 -0.208 1 85.25 66 LYS B CA 1
ATOM 3297 C C . LYS B 1 66 ? -21.188 20.641 0.393 1 85.25 66 LYS B C 1
ATOM 3299 O O . LYS B 1 66 ? -20.984 20.656 1.607 1 85.25 66 LYS B O 1
ATOM 3304 N N . SER B 1 67 ? -20.375 21.203 -0.439 1 82.75 67 SER B N 1
ATOM 3305 C CA . SER B 1 67 ? -19.469 22.297 -0.091 1 82.75 67 SER B CA 1
ATOM 3306 C C . SER B 1 67 ? -18.344 21.812 0.805 1 82.75 67 SER B C 1
ATOM 3308 O O . SER B 1 67 ? -17.875 22.547 1.679 1 82.75 67 SER B O 1
ATOM 3310 N N . VAL B 1 68 ? -18.078 20.562 0.679 1 85.44 68 VAL B N 1
ATOM 3311 C CA . VAL B 1 68 ? -16.969 20.031 1.481 1 85.44 68 VAL B CA 1
ATOM 3312 C C . VAL B 1 68 ? -15.711 19.938 0.633 1 85.44 68 VAL B C 1
ATOM 3314 O O . VAL B 1 68 ? -15.68 19.219 -0.37 1 85.44 68 VAL B O 1
ATOM 3317 N N . SER B 1 69 ? -14.719 20.719 1.044 1 91.06 69 SER B N 1
ATOM 3318 C CA . SER B 1 69 ? -13.414 20.672 0.385 1 91.06 69 SER B CA 1
ATOM 3319 C C . SER B 1 69 ? -12.516 19.625 1.013 1 91.06 69 SER B C 1
ATOM 3321 O O . SER B 1 69 ? -12.453 19.484 2.236 1 91.06 69 SER B O 1
ATOM 3323 N N . HIS B 1 70 ? -11.953 18.828 0.207 1 96.06 70 HIS B N 1
ATOM 3324 C CA . HIS B 1 70 ? -11.031 17.812 0.665 1 96.06 70 HIS B CA 1
ATOM 3325 C C . HIS B 1 70 ? -9.586 18.281 0.571 1 96.06 70 HIS B C 1
ATOM 3327 O O . HIS B 1 70 ? -8.938 18.109 -0.465 1 96.06 70 HIS B O 1
ATOM 3333 N N . GLN B 1 71 ? -9.055 18.766 1.713 1 95.06 71 GLN B N 1
ATOM 3334 C CA . GLN B 1 71 ? -7.738 19.391 1.679 1 95.06 71 GLN B CA 1
ATOM 3335 C C . GLN B 1 71 ? -6.711 18.547 2.432 1 95.06 71 GLN B C 1
ATOM 3337 O O . GLN B 1 71 ? -5.555 18.953 2.57 1 95.06 71 GLN B O 1
ATOM 3342 N N . ASP B 1 72 ? -7.102 17.359 2.957 1 97.19 72 ASP B N 1
ATOM 3343 C CA . ASP B 1 72 ? -6.207 16.484 3.703 1 97.19 72 ASP B CA 1
ATOM 3344 C C . ASP B 1 72 ? -5.91 15.203 2.918 1 97.19 72 ASP B C 1
ATOM 3346 O O . ASP B 1 72 ? -6.828 14.484 2.527 1 97.19 72 ASP B O 1
ATOM 3350 N N . PRO B 1 73 ? -4.59 15 2.654 1 97.94 73 PRO B N 1
ATOM 3351 C CA . PRO B 1 73 ? -4.316 13.68 2.072 1 97.94 73 PRO B CA 1
ATOM 3352 C C . PRO B 1 73 ? -4.59 12.539 3.045 1 97.94 73 PRO B C 1
ATOM 3354 O O . PRO B 1 73 ? -4.176 12.594 4.207 1 97.94 73 PRO B O 1
ATOM 3357 N N . LEU B 1 74 ? -5.309 11.555 2.619 1 97.75 74 LEU B N 1
ATOM 3358 C CA . LEU B 1 74 ? -5.57 10.344 3.398 1 97.75 74 LEU B CA 1
ATOM 3359 C C . LEU B 1 74 ? -4.586 9.242 3.035 1 97.75 74 LEU B C 1
ATOM 3361 O O . LEU B 1 74 ? -4.133 8.492 3.908 1 97.75 74 LEU B O 1
ATOM 3365 N N . LEU B 1 75 ? -4.305 9.164 1.752 1 98.56 75 LEU B N 1
ATOM 3366 C CA . LEU B 1 75 ? -3.439 8.086 1.291 1 98.56 75 LEU B CA 1
ATOM 3367 C C . LEU B 1 75 ? -2.746 8.461 -0.014 1 98.56 75 LEU B C 1
ATOM 3369 O O . LEU B 1 75 ? -3.375 9.023 -0.917 1 98.56 75 LEU B O 1
ATOM 3373 N N . LEU B 1 76 ? -1.468 8.234 -0.12 1 98.81 76 LEU B N 1
ATOM 3374 C CA . LEU B 1 76 ? -0.683 8.25 -1.35 1 98.81 76 LEU B CA 1
ATOM 3375 C C . LEU B 1 76 ? -0.199 6.852 -1.708 1 98.81 76 LEU B C 1
ATOM 3377 O O . LEU B 1 76 ? 0.395 6.164 -0.875 1 98.81 76 LEU B O 1
ATOM 3381 N N . SER B 1 77 ? -0.497 6.379 -2.84 1 98.88 77 SER B N 1
ATOM 3382 C CA . SER B 1 77 ? 0.033 5.129 -3.377 1 98.88 77 SER B CA 1
ATOM 3383 C C . SER B 1 77 ? 0.813 5.371 -4.668 1 98.88 77 SER B C 1
ATOM 3385 O O . SER B 1 77 ? 0.22 5.57 -5.727 1 98.88 77 SER B O 1
ATOM 3387 N N . ALA B 1 78 ? 2.133 5.277 -4.574 1 98.88 78 ALA B N 1
ATOM 3388 C CA . ALA B 1 78 ? 2.98 5.699 -5.688 1 98.88 78 ALA B CA 1
ATOM 3389 C C . ALA B 1 78 ? 3.75 4.516 -6.27 1 98.88 78 ALA B C 1
ATOM 3391 O O . ALA B 1 78 ? 4.312 3.707 -5.527 1 98.88 78 ALA B O 1
ATOM 3392 N N . THR B 1 79 ? 3.705 4.367 -7.527 1 98.75 79 THR B N 1
ATOM 3393 C CA . THR B 1 79 ? 4.551 3.434 -8.266 1 98.75 79 THR B CA 1
ATOM 3394 C C . THR B 1 79 ? 5.641 4.18 -9.023 1 98.75 79 THR B C 1
ATOM 3396 O O . THR B 1 79 ? 5.348 5.082 -9.812 1 98.75 79 THR B O 1
ATOM 3399 N N . TYR B 1 80 ? 6.832 3.826 -8.734 1 98.31 80 TYR B N 1
ATOM 3400 C CA . TYR B 1 80 ? 7.977 4.414 -9.43 1 98.31 80 TYR B CA 1
ATOM 3401 C C . TYR B 1 80 ? 8.32 3.625 -10.688 1 98.31 80 TYR B C 1
ATOM 3403 O O . TYR B 1 80 ? 8.945 2.564 -10.609 1 98.31 80 TYR B O 1
ATOM 3411 N N . ILE B 1 81 ? 8.008 4.215 -11.82 1 97.44 81 ILE B N 1
ATOM 3412 C CA . ILE B 1 81 ? 8.047 3.523 -13.109 1 97.44 81 ILE B CA 1
ATOM 3413 C C . ILE B 1 81 ? 9.477 3.512 -13.641 1 97.44 81 ILE B C 1
ATOM 3415 O O . ILE B 1 81 ? 9.938 2.498 -14.164 1 97.44 81 ILE B O 1
ATOM 3419 N N . GLN B 1 82 ? 10.094 4.594 -13.547 1 94.75 82 GLN B N 1
ATOM 3420 C CA . GLN B 1 82 ? 11.5 4.758 -13.93 1 94.75 82 GLN B CA 1
ATOM 3421 C C . GLN B 1 82 ? 12.125 5.949 -13.219 1 94.75 82 GLN B C 1
ATOM 3423 O O . GLN B 1 82 ? 11.414 6.805 -12.68 1 94.75 82 GLN B O 1
ATOM 3428 N N . ALA B 1 83 ? 13.406 6.035 -13.258 1 93.19 83 ALA B N 1
ATOM 3429 C CA . ALA B 1 83 ? 14.141 7.035 -12.492 1 93.19 83 ALA B CA 1
ATOM 3430 C C . ALA B 1 83 ? 13.758 8.445 -12.922 1 93.19 83 ALA B C 1
ATOM 3432 O O . ALA B 1 83 ? 13.633 8.727 -14.117 1 93.19 83 ALA B O 1
ATOM 3433 N N . VAL B 1 84 ? 13.469 9.289 -11.945 1 96.38 84 VAL B N 1
ATOM 3434 C CA . VAL B 1 84 ? 13.289 10.719 -12.195 1 96.38 84 VAL B CA 1
ATOM 3435 C C . VAL B 1 84 ? 14.633 11.344 -12.562 1 96.38 84 VAL B C 1
ATOM 3437 O O . VAL B 1 84 ? 15.656 11.039 -11.953 1 96.38 84 VAL B O 1
ATOM 3440 N N . THR B 1 85 ? 14.656 12.234 -13.531 1 95.94 85 THR B N 1
ATOM 3441 C CA . THR B 1 85 ? 15.883 12.852 -14.023 1 95.94 85 THR B CA 1
ATOM 3442 C C . THR B 1 85 ? 16 14.289 -13.523 1 95.94 85 THR B C 1
ATOM 3444 O O . THR B 1 85 ? 15.25 14.711 -12.641 1 95.94 85 THR B O 1
ATOM 3447 N N . TRP B 1 86 ? 17 14.953 -14.055 1 96 86 TRP B N 1
ATOM 3448 C CA . TRP B 1 86 ? 17.266 16.312 -13.586 1 96 86 TRP B CA 1
ATOM 3449 C C . TRP B 1 86 ? 16.516 17.328 -14.43 1 96 86 TRP B C 1
ATOM 3451 O O . TRP B 1 86 ? 16.531 18.531 -14.125 1 96 86 TRP B O 1
ATOM 3461 N N . THR B 1 87 ? 15.773 16.875 -15.445 1 96.62 87 THR B N 1
ATOM 3462 C CA . THR B 1 87 ? 15.062 17.781 -16.344 1 96.62 87 THR B CA 1
ATOM 3463 C C . THR B 1 87 ? 13.789 18.297 -15.688 1 96.62 87 THR B C 1
ATOM 3465 O O . THR B 1 87 ? 13.398 17.828 -14.609 1 96.62 87 THR B O 1
ATOM 3468 N N . ASP B 1 88 ? 13.188 19.266 -16.312 1 98.25 88 ASP B N 1
ATOM 3469 C CA . ASP B 1 88 ? 11.938 19.828 -15.82 1 98.25 88 ASP B CA 1
ATOM 3470 C C . ASP B 1 88 ? 10.828 18.781 -15.797 1 98.25 88 ASP B C 1
ATOM 3472 O O . ASP B 1 88 ? 10.867 17.812 -16.562 1 98.25 88 ASP B O 1
ATOM 3476 N N . PHE B 1 89 ? 9.906 19.031 -14.859 1 98.75 89 PHE B N 1
ATOM 3477 C CA . PHE B 1 89 ? 8.852 18.031 -14.727 1 98.75 89 PHE B CA 1
ATOM 3478 C C . PHE B 1 89 ? 7.48 18.656 -14.984 1 98.75 89 PHE B C 1
ATOM 3480 O O . PHE B 1 89 ? 7.332 19.875 -14.953 1 98.75 89 PHE B O 1
ATOM 3487 N N . GLN B 1 90 ? 6.551 17.812 -15.297 1 98.94 90 GLN B N 1
ATOM 3488 C CA . GLN B 1 90 ? 5.113 18.062 -15.25 1 98.94 90 GLN B CA 1
ATOM 3489 C C . GLN B 1 90 ? 4.426 17.109 -14.273 1 98.94 90 GLN B C 1
ATOM 3491 O O . GLN B 1 90 ? 4.691 15.906 -14.289 1 98.94 90 GLN B O 1
ATOM 3496 N N . VAL B 1 91 ? 3.65 17.641 -13.398 1 98.94 91 VAL B N 1
ATOM 3497 C CA . VAL B 1 91 ? 2.713 16.828 -12.633 1 98.94 91 VAL B CA 1
ATOM 3498 C C . VAL B 1 91 ? 1.322 16.906 -13.258 1 98.94 91 VAL B C 1
ATOM 3500 O O . VAL B 1 91 ? 0.681 17.969 -13.219 1 98.94 91 VAL B O 1
ATOM 3503 N N . ARG B 1 92 ? 0.886 15.82 -13.82 1 98.94 92 ARG B N 1
ATOM 3504 C CA . ARG B 1 92 ? -0.431 15.734 -14.445 1 98.94 92 ARG B CA 1
ATOM 3505 C C . ARG B 1 92 ? -1.453 15.133 -13.492 1 98.94 92 ARG B C 1
ATOM 3507 O O . ARG B 1 92 ? -1.287 14 -13.031 1 98.94 92 ARG B O 1
ATOM 3514 N N . ILE B 1 93 ? -2.488 15.914 -13.219 1 98.94 93 ILE B N 1
ATOM 3515 C CA . ILE B 1 93 ? -3.461 15.516 -12.203 1 98.94 93 ILE B CA 1
ATOM 3516 C C . ILE B 1 93 ? -4.836 15.352 -12.844 1 98.94 93 ILE B C 1
ATOM 3518 O O . ILE B 1 93 ? -5.25 16.188 -13.664 1 98.94 93 ILE B O 1
ATOM 3522 N N . ARG B 1 94 ? -5.539 14.312 -12.484 1 98.69 94 ARG B N 1
ATOM 3523 C CA . ARG B 1 94 ? -6.914 14.086 -12.922 1 98.69 94 ARG B CA 1
ATOM 3524 C C . ARG B 1 94 ? -7.777 13.57 -11.773 1 98.69 94 ARG B C 1
ATOM 3526 O O . ARG B 1 94 ? -7.352 12.695 -11.023 1 98.69 94 ARG B O 1
ATOM 3533 N N . VAL B 1 95 ? -8.984 14.109 -11.68 1 98.5 95 VAL B N 1
ATOM 3534 C CA . VAL B 1 95 ? -9.961 13.617 -10.719 1 98.5 95 VAL B CA 1
ATOM 3535 C C . VAL B 1 95 ? -10.641 12.359 -11.258 1 98.5 95 VAL B C 1
ATOM 3537 O O . VAL B 1 95 ? -11.117 12.344 -12.398 1 98.5 95 VAL B O 1
ATOM 3540 N N . LEU B 1 96 ? -10.609 11.328 -10.469 1 98 96 LEU B N 1
ATOM 3541 C CA . LEU B 1 96 ? -11.305 10.102 -10.859 1 98 96 LEU B CA 1
ATOM 3542 C C . LEU B 1 96 ? -12.727 10.086 -10.32 1 98 96 LEU B C 1
ATOM 3544 O O . LEU B 1 96 ? -13.648 9.609 -10.992 1 98 96 LEU B O 1
ATOM 3548 N N . LYS B 1 97 ? -12.852 10.656 -9.07 1 96.62 97 LYS B N 1
ATOM 3549 C CA . LYS B 1 97 ? -14.172 10.758 -8.453 1 96.62 97 LYS B CA 1
ATOM 3550 C C . LYS B 1 97 ? -14.156 11.734 -7.281 1 96.62 97 LYS B C 1
ATOM 3552 O O . LYS B 1 97 ? -13.227 11.742 -6.48 1 96.62 97 LYS B O 1
ATOM 3557 N N . ARG B 1 98 ? -15.164 12.531 -7.23 1 94.94 98 ARG B N 1
ATOM 3558 C CA . ARG B 1 98 ? -15.438 13.391 -6.082 1 94.94 98 ARG B CA 1
ATOM 3559 C C . ARG B 1 98 ? -16.656 12.906 -5.312 1 94.94 98 ARG B C 1
ATOM 3561 O O . ARG B 1 98 ? -17.734 12.758 -5.879 1 94.94 98 ARG B O 1
ATOM 3568 N N . GLY B 1 99 ? -16.359 12.508 -4.117 1 91.38 99 GLY B N 1
ATOM 3569 C CA . GLY B 1 99 ? -17.484 12.117 -3.273 1 91.38 99 GLY B CA 1
ATOM 3570 C C . GLY B 1 99 ? -17.703 13.062 -2.104 1 91.38 99 GLY B C 1
ATOM 3571 O O . GLY B 1 99 ? -17.094 14.133 -2.041 1 91.38 99 GLY B O 1
ATOM 3572 N N . LYS B 1 100 ? -18.641 12.68 -1.233 1 87.5 100 LYS B N 1
ATOM 3573 C CA . LYS B 1 100 ? -18.953 13.492 -0.064 1 87.5 100 LYS B CA 1
ATOM 3574 C C . LYS B 1 100 ? -17.797 13.523 0.923 1 87.5 100 LYS B C 1
ATOM 3576 O O . LYS B 1 100 ? -17.516 14.562 1.522 1 87.5 100 LYS B O 1
ATOM 3581 N N . SER B 1 101 ? -17.094 12.359 0.978 1 89.56 101 SER B N 1
ATOM 3582 C CA . SER B 1 101 ? -16.109 12.266 2.045 1 89.56 101 SER B CA 1
ATOM 3583 C C . SER B 1 101 ? -14.695 12.109 1.479 1 89.56 101 SER B C 1
ATOM 3585 O O . SER B 1 101 ? -13.711 12.344 2.18 1 89.56 101 SER B O 1
ATOM 3587 N N . LEU B 1 102 ? -14.695 11.68 0.229 1 94.12 102 LEU B N 1
ATOM 3588 C CA . LEU B 1 102 ? -13.391 11.375 -0.352 1 94.12 102 LEU B CA 1
ATOM 3589 C C . LEU B 1 102 ? -13.305 11.875 -1.79 1 94.12 102 LEU B C 1
ATOM 3591 O O . LEU B 1 102 ? -14.305 11.883 -2.51 1 94.12 102 LEU B O 1
ATOM 3595 N N . SER B 1 103 ? -12.172 12.328 -2.172 1 97.56 103 SER B N 1
ATOM 3596 C CA . SER B 1 103 ? -11.82 12.555 -3.568 1 97.56 103 SER B CA 1
ATOM 3597 C C . SER B 1 103 ? -10.703 11.617 -4.023 1 97.56 103 SER B C 1
ATOM 3599 O O . SER B 1 103 ? -9.688 11.477 -3.338 1 97.56 103 SER B O 1
ATOM 3601 N N . ASN B 1 104 ? -10.953 10.953 -5.105 1 98.25 104 ASN B N 1
ATOM 3602 C CA . ASN B 1 104 ? -9.953 10.102 -5.734 1 98.25 104 ASN B CA 1
ATOM 3603 C C . ASN B 1 104 ? -9.281 10.797 -6.914 1 98.25 104 ASN B C 1
ATOM 3605 O O . ASN B 1 104 ? -9.953 11.219 -7.855 1 98.25 104 ASN B O 1
ATOM 3609 N N . LEU B 1 105 ? -7.969 10.914 -6.844 1 98.81 105 LEU B N 1
ATOM 3610 C CA . LEU B 1 105 ? -7.219 11.547 -7.926 1 98.81 105 LEU B CA 1
ATOM 3611 C C . LEU B 1 105 ? -6.09 10.641 -8.398 1 98.81 105 LEU B C 1
ATOM 3613 O O . LEU B 1 105 ? -5.609 9.789 -7.648 1 98.81 105 LEU B O 1
ATOM 3617 N N . GLN B 1 106 ? -5.758 10.781 -9.609 1 98.81 106 GLN B N 1
ATOM 3618 C CA . GLN B 1 106 ? -4.512 10.273 -10.18 1 98.81 106 GLN B CA 1
ATOM 3619 C C . GLN B 1 106 ? -3.541 11.414 -10.484 1 98.81 106 GLN B C 1
ATOM 3621 O O . GLN B 1 106 ? -3.92 12.406 -11.102 1 98.81 106 GLN B O 1
ATOM 3626 N N . ALA B 1 107 ? -2.344 11.336 -9.977 1 98.94 107 ALA B N 1
ATOM 3627 C CA . ALA B 1 107 ? -1.297 12.32 -10.242 1 98.94 107 ALA B CA 1
ATOM 3628 C C . ALA B 1 107 ? -0.023 11.641 -10.742 1 98.94 107 ALA B C 1
ATOM 3630 O O . ALA B 1 107 ? 0.442 10.664 -10.156 1 98.94 107 ALA B O 1
ATOM 3631 N N . GLU B 1 108 ? 0.486 12.164 -11.828 1 98.94 108 GLU B N 1
ATOM 3632 C CA . GLU B 1 108 ? 1.635 11.555 -12.492 1 98.94 108 GLU B CA 1
ATOM 3633 C C . GLU B 1 108 ? 2.75 12.57 -12.711 1 98.94 108 GLU B C 1
ATOM 3635 O O . GLU B 1 108 ? 2.49 13.711 -13.117 1 98.94 108 GLU B O 1
ATOM 3640 N N . LEU B 1 109 ? 3.945 12.172 -12.383 1 98.94 109 LEU B N 1
ATOM 3641 C CA . LEU B 1 109 ? 5.102 13 -12.719 1 98.94 109 LEU B CA 1
ATOM 3642 C C . LEU B 1 109 ? 5.703 12.578 -14.055 1 98.94 109 LEU B C 1
ATOM 3644 O O . LEU B 1 109 ? 6.062 11.406 -14.234 1 98.94 109 LEU B O 1
ATOM 3648 N N . TRP B 1 110 ? 5.816 13.516 -14.969 1 98.88 110 TRP B N 1
ATOM 3649 C CA . TRP B 1 110 ? 6.328 13.297 -16.312 1 98.88 110 TRP B CA 1
ATOM 3650 C C . TRP B 1 110 ? 7.578 14.133 -16.562 1 98.88 110 TRP B C 1
ATOM 3652 O O . TRP B 1 110 ? 7.68 15.266 -16.094 1 98.88 110 TRP B O 1
ATOM 3662 N N . GLN B 1 111 ? 8.5 13.57 -17.234 1 98.5 111 GLN B N 1
ATOM 3663 C CA . GLN B 1 111 ? 9.68 14.25 -17.766 1 98.5 111 GLN B CA 1
ATOM 3664 C C . GLN B 1 111 ? 10.016 13.773 -19.172 1 98.5 111 GLN B C 1
ATOM 3666 O O . GLN B 1 111 ? 10.023 12.57 -19.438 1 98.5 111 GLN B O 1
ATOM 3671 N N . ASP B 1 112 ? 10.203 14.68 -20.125 1 97.19 112 ASP B N 1
ATOM 3672 C CA . ASP B 1 112 ? 10.609 14.344 -21.484 1 97.19 112 ASP B CA 1
ATOM 3673 C C . ASP B 1 112 ? 9.641 13.344 -22.109 1 97.19 112 ASP B C 1
ATOM 3675 O O . ASP B 1 112 ? 10.062 12.336 -22.688 1 97.19 112 ASP B O 1
ATOM 3679 N N . ASP B 1 113 ? 8.383 13.547 -21.781 1 96 113 ASP B N 1
ATOM 3680 C CA . ASP B 1 113 ? 7.27 12.781 -22.344 1 96 113 ASP B CA 1
ATOM 3681 C C . ASP B 1 113 ? 7.305 11.336 -21.859 1 96 113 ASP B C 1
ATOM 3683 O O . ASP B 1 113 ? 6.82 10.438 -22.547 1 96 113 ASP B O 1
ATOM 3687 N N . LYS B 1 114 ? 7.922 11.148 -20.781 1 97.31 114 LYS B N 1
ATOM 3688 C CA . LYS B 1 114 ? 7.934 9.836 -20.125 1 97.31 114 LYS B CA 1
ATOM 3689 C C . LYS B 1 114 ? 7.375 9.922 -18.703 1 97.31 114 LYS B C 1
ATOM 3691 O O . LYS B 1 114 ? 7.746 10.812 -17.938 1 97.31 114 LYS B O 1
ATOM 3696 N N . MET B 1 115 ? 6.5 9.016 -18.453 1 98.25 115 MET B N 1
ATOM 3697 C CA . MET B 1 115 ? 5.977 8.945 -17.094 1 98.25 115 MET B CA 1
ATOM 3698 C C . MET B 1 115 ? 7.02 8.367 -16.141 1 98.25 115 MET B C 1
ATOM 3700 O O . MET B 1 115 ? 7.555 7.281 -16.375 1 98.25 115 MET B O 1
ATOM 3704 N N . ARG B 1 116 ? 7.332 9.102 -15.078 1 98.56 116 ARG B N 1
ATOM 3705 C CA . ARG B 1 116 ? 8.336 8.672 -14.109 1 98.56 116 ARG B CA 1
ATOM 3706 C C . ARG B 1 116 ? 7.688 8.031 -12.891 1 98.56 116 ARG B C 1
ATOM 3708 O O . ARG B 1 116 ? 8.164 7.008 -12.391 1 98.56 116 ARG B O 1
ATOM 3715 N N . ILE B 1 117 ? 6.613 8.633 -12.414 1 98.88 117 ILE B N 1
ATOM 3716 C CA . ILE B 1 117 ? 5.891 8.172 -11.234 1 98.88 117 ILE B CA 1
ATOM 3717 C C . ILE B 1 117 ? 4.387 8.297 -11.469 1 98.88 117 ILE B C 1
ATOM 3719 O O . ILE B 1 117 ? 3.92 9.289 -12.023 1 98.88 117 ILE B O 1
ATOM 3723 N N . THR B 1 118 ? 3.635 7.301 -11.133 1 98.88 118 THR B N 1
ATOM 3724 C CA . THR B 1 118 ? 2.184 7.418 -11.055 1 98.88 118 THR B CA 1
ATOM 3725 C C . THR B 1 118 ? 1.704 7.242 -9.617 1 98.88 118 THR B C 1
ATOM 3727 O O . THR B 1 118 ? 2.238 6.41 -8.875 1 98.88 118 THR B O 1
ATOM 3730 N N . THR B 1 119 ? 0.746 8.102 -9.219 1 98.88 119 THR B N 1
ATOM 3731 C CA . THR B 1 119 ? 0.308 8.125 -7.824 1 98.88 119 THR B CA 1
ATOM 3732 C C . THR B 1 119 ? -1.214 8.195 -7.738 1 98.88 119 THR B C 1
ATOM 3734 O O . THR B 1 119 ? -1.837 9.055 -8.359 1 98.88 119 THR B O 1
ATOM 3737 N N . GLN B 1 120 ? -1.762 7.219 -7.035 1 98.81 120 GLN B N 1
ATOM 3738 C CA . GLN B 1 120 ? -3.145 7.383 -6.598 1 98.81 120 GLN B CA 1
ATOM 3739 C C . GLN B 1 120 ? -3.221 8.188 -5.301 1 98.81 120 GLN B C 1
ATOM 3741 O O . GLN B 1 120 ? -2.506 7.895 -4.34 1 98.81 120 GLN B O 1
ATOM 3746 N N . VAL B 1 121 ? -4.062 9.195 -5.355 1 98.81 121 VAL B N 1
ATOM 3747 C CA . VAL B 1 121 ? -4.164 10.094 -4.207 1 98.81 121 VAL B CA 1
ATOM 3748 C C . VAL B 1 121 ? -5.598 10.094 -3.682 1 98.81 121 VAL B C 1
ATOM 3750 O O . VAL B 1 121 ? -6.543 10.352 -4.434 1 98.81 121 VAL B O 1
ATOM 3753 N N . LEU B 1 122 ? -5.754 9.75 -2.445 1 98.56 122 LEU B N 1
ATOM 3754 C CA . LEU B 1 122 ? -7.027 9.891 -1.75 1 98.56 122 LEU B CA 1
ATOM 3755 C C . LEU B 1 122 ? -7.023 11.117 -0.84 1 98.56 122 LEU B C 1
ATOM 3757 O O . LEU B 1 122 ? -6.188 11.219 0.062 1 98.56 122 LEU B O 1
ATOM 3761 N N . MET B 1 123 ? -7.902 12.039 -1.146 1 98.19 123 MET B N 1
ATOM 3762 C CA . MET B 1 123 ? -8.039 13.25 -0.343 1 98.19 123 MET B CA 1
ATOM 3763 C C . MET B 1 123 ? -9.312 13.203 0.499 1 98.19 123 MET B C 1
ATOM 3765 O O . MET B 1 123 ? -10.312 12.617 0.085 1 98.19 123 MET B O 1
ATOM 3769 N N . THR B 1 124 ? -9.234 13.812 1.653 1 96.88 124 THR B N 1
ATOM 3770 C CA . THR B 1 124 ? -10.375 13.898 2.551 1 96.88 124 THR B CA 1
ATOM 3771 C C . THR B 1 124 ? -10.352 15.203 3.342 1 96.88 124 THR B C 1
ATOM 3773 O O . THR B 1 124 ? -9.609 16.125 3.002 1 96.88 124 THR B O 1
ATOM 3776 N N . ASP B 1 125 ? -11.273 15.383 4.16 1 95.38 125 ASP B N 1
ATOM 3777 C CA . ASP B 1 125 ? -11.273 16.328 5.277 1 95.38 125 ASP B CA 1
ATOM 3778 C C . ASP B 1 125 ? -11.328 15.586 6.613 1 95.38 125 ASP B C 1
ATOM 3780 O O . ASP B 1 125 ? -12.367 15.039 6.984 1 95.38 125 ASP B O 1
ATOM 3784 N N . PHE B 1 126 ? -10.219 15.586 7.332 1 94.44 126 PHE B N 1
ATOM 3785 C CA . PHE B 1 126 ? -10.133 14.812 8.562 1 94.44 126 PHE B CA 1
ATOM 3786 C C . PHE B 1 126 ? -11.117 15.336 9.602 1 94.44 126 PHE B C 1
ATOM 3788 O O . PHE B 1 126 ? -11.555 14.594 10.484 1 94.44 126 PHE B O 1
ATOM 3795 N N . GLY B 1 127 ? -11.414 16.594 9.531 1 90.31 127 GLY B N 1
ATOM 3796 C CA . GLY B 1 127 ? -12.445 17.125 10.414 1 90.31 127 GLY B CA 1
ATOM 3797 C C . GLY B 1 127 ? -13.805 16.516 10.18 1 90.31 127 GLY B C 1
ATOM 3798 O O . GLY B 1 127 ? -14.477 16.094 11.133 1 90.31 127 GLY B O 1
ATOM 3799 N N . VAL B 1 128 ? -14.164 16.469 8.93 1 87.44 128 VAL B N 1
ATOM 3800 C CA . VAL B 1 128 ? -15.445 15.875 8.555 1 87.44 128 VAL B CA 1
ATOM 3801 C C . VAL B 1 128 ? -15.453 14.391 8.891 1 87.44 128 VAL B C 1
ATOM 3803 O O . VAL B 1 128 ? -16.469 13.859 9.359 1 87.44 128 VAL B O 1
ATOM 3806 N N . GLN B 1 129 ? -14.367 13.734 8.703 1 86.81 129 GLN B N 1
ATOM 3807 C CA . GLN B 1 129 ? -14.266 12.32 9.047 1 86.81 129 GLN B CA 1
ATOM 3808 C C . GLN B 1 129 ? -14.461 12.094 10.539 1 86.81 129 GLN B C 1
ATOM 3810 O O . GLN B 1 129 ? -15.156 11.172 10.953 1 86.81 129 GLN B O 1
ATOM 3815 N N . LYS B 1 130 ? -13.82 12.906 11.281 1 88.12 130 LYS B N 1
ATOM 3816 C CA . LYS B 1 130 ? -13.969 12.812 12.727 1 88.12 130 LYS B CA 1
ATOM 3817 C C . LYS B 1 130 ? -15.422 13.031 13.148 1 88.12 130 LYS B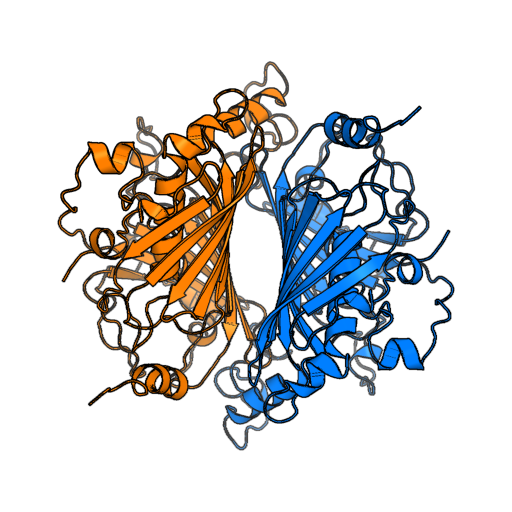 C 1
ATOM 3819 O O . LYS B 1 130 ? -15.93 12.32 14.023 1 88.12 130 LYS B O 1
ATOM 3824 N N . GLU B 1 131 ? -16.047 13.977 12.562 1 87.25 131 GLU B N 1
ATOM 3825 C CA . GLU B 1 131 ? -17.453 14.25 12.875 1 87.25 131 GLU B CA 1
ATOM 3826 C C . GLU B 1 131 ? -18.328 13.047 12.555 1 87.25 131 GLU B C 1
ATOM 3828 O O . GLU B 1 131 ? -19.234 12.719 13.32 1 87.25 131 GLU B O 1
ATOM 3833 N N . SER B 1 132 ? -18.062 12.445 11.422 1 83.62 132 SER B N 1
ATOM 3834 C CA . SER B 1 132 ? -18.812 11.266 11.023 1 83.62 132 SER B CA 1
ATOM 3835 C C . SER B 1 132 ? -18.609 10.117 12.016 1 83.62 132 SER B C 1
ATOM 3837 O O . SER B 1 132 ? -19.562 9.445 12.391 1 83.62 132 SER B O 1
ATOM 3839 N N . ALA B 1 133 ? -17.422 9.914 12.445 1 82.81 133 ALA B N 1
ATOM 3840 C CA . ALA B 1 133 ? -17.125 8.875 13.438 1 82.81 133 ALA B CA 1
ATOM 3841 C C . ALA B 1 133 ? -17.812 9.18 14.766 1 82.81 133 ALA B C 1
ATOM 3843 O O . ALA B 1 133 ? -18.344 8.273 15.414 1 82.81 133 ALA B O 1
ATOM 3844 N N . ASP B 1 134 ? -17.797 10.375 15.148 1 84.56 134 ASP B N 1
ATOM 3845 C CA . ASP B 1 134 ? -18.406 10.797 16.406 1 84.56 134 ASP B CA 1
ATOM 3846 C C . ASP B 1 134 ? -19.906 10.508 16.422 1 84.56 134 ASP B C 1
ATOM 3848 O O . ASP B 1 134 ? -20.469 10.203 17.469 1 84.56 134 ASP B O 1
ATOM 3852 N N . ARG B 1 135 ? -20.453 10.562 15.258 1 83.75 135 ARG B N 1
ATOM 3853 C CA . ARG B 1 135 ? -21.891 10.328 15.164 1 83.75 135 ARG B CA 1
ATOM 3854 C C . ARG B 1 135 ? -22.219 8.859 15.43 1 83.75 135 ARG B C 1
ATOM 3856 O O . ARG B 1 135 ? -23.344 8.531 15.789 1 83.75 135 ARG B O 1
ATOM 3863 N N . THR B 1 136 ? -21.234 7.984 15.219 1 79.31 136 THR B N 1
ATOM 3864 C CA . THR B 1 136 ? -21.5 6.559 15.414 1 79.31 136 THR B CA 1
ATOM 3865 C C . THR B 1 136 ? -21.203 6.148 16.844 1 79.31 136 THR B C 1
ATOM 3867 O O . THR B 1 136 ? -21.453 5.004 17.234 1 79.31 136 THR B O 1
ATOM 3870 N N . LYS B 1 137 ? -20.766 7.133 17.641 1 83.56 137 LYS B N 1
ATOM 3871 C CA . LYS B 1 137 ? -20.5 6.859 19.047 1 83.56 137 LYS B CA 1
ATOM 3872 C C . LYS B 1 137 ? -21.781 6.664 19.844 1 83.56 137 LYS B C 1
ATOM 3874 O O . LYS B 1 137 ? -22.797 7.32 19.562 1 83.56 137 LYS B O 1
ATOM 3879 N N . VAL B 1 138 ? -21.656 5.703 20.766 1 84 138 VAL B N 1
ATOM 3880 C CA . VAL B 1 138 ? -22.766 5.559 21.703 1 84 138 VAL B CA 1
ATOM 3881 C C . VAL B 1 138 ? -22.953 6.855 22.484 1 84 138 VAL B C 1
ATOM 3883 O O . VAL B 1 138 ? -21.984 7.469 22.922 1 84 138 VAL B O 1
ATOM 3886 N N . ALA B 1 139 ? -24.172 7.227 22.672 1 84.62 139 ALA B N 1
ATOM 3887 C CA . ALA B 1 139 ? -24.484 8.484 23.359 1 84.62 139 ALA B CA 1
ATOM 3888 C C . ALA B 1 139 ? -24.156 8.398 24.844 1 84.62 139 ALA B C 1
ATOM 3890 O O . ALA B 1 139 ? -24.375 7.355 25.469 1 84.62 139 ALA B O 1
ATOM 3891 N N . GLY B 1 140 ? -23.703 9.469 25.328 1 85.75 140 GLY B N 1
ATOM 3892 C CA . GLY B 1 140 ? -23.578 9.641 26.781 1 85.75 140 GLY B CA 1
ATOM 3893 C C . GLY B 1 140 ? -22.422 8.883 27.375 1 85.75 140 GLY B C 1
ATOM 3894 O O . GLY B 1 140 ? -22.469 8.438 28.516 1 85.75 140 GLY B O 1
ATOM 3895 N N . LEU B 1 141 ? -21.422 8.57 26.5 1 86.12 141 LEU B N 1
ATOM 3896 C CA . LEU B 1 141 ? -20.266 7.855 27.047 1 86.12 141 LEU B CA 1
ATOM 3897 C C . LEU B 1 141 ? -19.578 8.68 28.125 1 86.12 141 LEU B C 1
ATOM 3899 O O . LEU B 1 141 ? -19.422 9.891 27.984 1 86.12 141 LEU B O 1
ATOM 3903 N N . LYS B 1 142 ? -19.344 8.016 29.297 1 87.62 142 LYS B N 1
ATOM 3904 C CA . LYS B 1 142 ? -18.641 8.68 30.391 1 87.62 142 LYS B CA 1
ATOM 3905 C C . LYS B 1 142 ? -17.516 7.801 30.922 1 87.62 142 LYS B C 1
ATOM 3907 O O . LYS B 1 142 ? -17.484 6.594 30.672 1 87.62 142 LYS B O 1
ATOM 3912 N N . GLY B 1 143 ? -16.547 8.555 31.531 1 87.5 143 GLY B N 1
ATOM 3913 C CA . GLY B 1 143 ? -15.453 7.852 32.188 1 87.5 143 GLY B CA 1
ATOM 3914 C C . GLY B 1 143 ? -14.625 7.004 31.266 1 87.5 143 GLY B C 1
ATOM 3915 O O . GLY B 1 143 ? -14.211 7.465 30.203 1 87.5 143 GLY B O 1
ATOM 3916 N N . LYS B 1 144 ? -14.383 5.781 31.719 1 86.88 144 LYS B N 1
ATOM 3917 C CA . LYS B 1 144 ? -13.508 4.859 31 1 86.88 144 LYS B CA 1
ATOM 3918 C C . LYS B 1 144 ? -14.141 4.398 29.688 1 86.88 144 LYS B C 1
ATOM 3920 O O . LYS B 1 144 ? -13.445 3.971 28.766 1 86.88 144 LYS B O 1
ATOM 3925 N N . ASP B 1 145 ? -15.438 4.543 29.562 1 87.06 145 ASP B N 1
ATOM 3926 C CA . ASP B 1 145 ? -16.172 4.062 28.406 1 87.06 145 ASP B CA 1
ATOM 3927 C C . ASP B 1 145 ? -15.828 4.879 27.156 1 87.06 145 ASP B C 1
ATOM 3929 O O . ASP B 1 145 ? -16.031 4.418 26.031 1 87.06 145 ASP B O 1
ATOM 3933 N N . VAL B 1 146 ? -15.305 6.086 27.438 1 87.94 146 VAL B N 1
ATOM 3934 C CA . VAL B 1 146 ? -14.93 6.957 26.344 1 87.94 146 VAL B CA 1
ATOM 3935 C C . VAL B 1 146 ? -13.758 6.344 25.578 1 87.94 146 VAL B C 1
ATOM 3937 O O . VAL B 1 146 ? -13.547 6.648 24.391 1 87.94 146 VAL B O 1
ATOM 3940 N N . HIS B 1 147 ? -13.07 5.43 26.234 1 89.19 147 HIS B N 1
ATOM 3941 C CA . HIS B 1 147 ? -11.875 4.848 25.641 1 89.19 147 HIS B CA 1
ATOM 3942 C C . HIS B 1 147 ? -12.133 3.418 25.172 1 89.19 147 HIS B C 1
ATOM 3944 O O . HIS B 1 147 ? -11.203 2.719 24.766 1 89.19 147 HIS B O 1
ATOM 3950 N N . ASP B 1 148 ? -13.398 3.01 25.281 1 88.25 148 ASP B N 1
ATOM 3951 C CA . ASP B 1 148 ? -13.812 1.708 24.75 1 88.25 148 ASP B CA 1
ATOM 3952 C C . ASP B 1 148 ? -14.117 1.785 23.266 1 88.25 148 ASP B C 1
ATOM 3954 O O . ASP B 1 148 ? -15.141 2.35 22.859 1 88.25 148 ASP B O 1
ATOM 3958 N N . PRO B 1 149 ? -13.289 1.169 22.453 1 87.31 149 PRO B N 1
ATOM 3959 C CA . PRO B 1 149 ? -13.484 1.309 21 1 87.31 149 PRO B CA 1
ATOM 3960 C C . PRO B 1 149 ? -14.828 0.752 20.531 1 87.31 149 PRO B C 1
ATOM 3962 O O . PRO B 1 149 ? -15.367 1.21 19.531 1 87.31 149 PRO B O 1
ATOM 3965 N N . SER B 1 150 ? -15.383 -0.181 21.219 1 82.56 150 SER B N 1
ATOM 3966 C CA . SER B 1 150 ? -16.672 -0.733 20.812 1 82.56 150 SER B CA 1
ATOM 3967 C C . SER B 1 150 ? -17.797 0.276 21.016 1 82.56 150 SER B C 1
ATOM 3969 O O . SER B 1 150 ? -18.906 0.102 20.484 1 82.56 150 SER B O 1
ATOM 3971 N N . ARG B 1 151 ? -17.453 1.364 21.734 1 85.62 151 ARG B N 1
ATOM 3972 C CA . ARG B 1 151 ? -18.5 2.314 22.094 1 85.62 151 ARG B CA 1
ATOM 3973 C C . ARG B 1 151 ? -18.203 3.697 21.516 1 85.62 151 ARG B C 1
ATOM 3975 O O . ARG B 1 151 ? -19.094 4.551 21.453 1 85.62 151 ARG B O 1
ATOM 3982 N N . ASN B 1 152 ? -16.953 3.893 21.219 1 86.75 152 ASN B N 1
ATOM 3983 C CA . ASN B 1 152 ? -16.578 5.258 20.875 1 86.75 152 ASN B CA 1
ATOM 3984 C C . ASN B 1 152 ? -16.375 5.434 19.375 1 86.75 152 ASN B C 1
ATOM 3986 O O . ASN B 1 152 ? -15.57 6.27 18.953 1 86.75 152 ASN B O 1
ATOM 3990 N N . GLY B 1 153 ? -16.969 4.512 18.562 1 80.38 153 GLY B N 1
ATOM 3991 C CA . GLY B 1 153 ? -16.844 4.598 17.125 1 80.38 153 GLY B CA 1
ATOM 3992 C C . GLY B 1 153 ? -15.602 3.922 16.594 1 80.38 153 GLY B C 1
ATOM 3993 O O . GLY B 1 153 ? -15.055 4.336 15.562 1 80.38 153 GLY B O 1
ATOM 3994 N N . TYR B 1 154 ? -15.07 2.969 17.359 1 83.81 154 TYR B N 1
ATOM 3995 C CA . TYR B 1 154 ? -13.961 2.09 17.016 1 83.81 154 TYR B CA 1
ATOM 3996 C C . TYR B 1 154 ? -12.656 2.873 16.891 1 83.81 154 TYR B C 1
ATOM 3998 O O . TYR B 1 154 ? -11.867 2.646 15.969 1 83.81 154 TYR B O 1
ATOM 4006 N N . THR B 1 155 ? -12.539 3.865 17.781 1 89.69 155 THR B N 1
ATOM 4007 C CA . THR B 1 155 ? -11.289 4.609 17.875 1 89.69 155 THR B CA 1
ATOM 4008 C C . THR B 1 155 ? -10.43 4.094 19.016 1 89.69 155 THR B C 1
ATOM 4010 O O . THR B 1 155 ? -10.891 4.016 20.156 1 89.69 155 THR B O 1
ATOM 4013 N N . ILE B 1 156 ? -9.258 3.725 18.703 1 92.75 156 ILE B N 1
ATOM 4014 C CA . ILE B 1 156 ? -8.289 3.381 19.734 1 92.75 156 ILE B CA 1
ATOM 4015 C C . ILE B 1 156 ? -7.652 4.652 20.297 1 92.75 156 ILE B C 1
ATOM 4017 O O . ILE B 1 156 ? -6.875 5.316 19.594 1 92.75 156 ILE B O 1
ATOM 4021 N N . THR B 1 157 ? -8.031 4.98 21.516 1 90.38 157 THR B N 1
ATOM 4022 C CA . THR B 1 157 ? -7.5 6.176 22.156 1 90.38 157 THR B CA 1
ATOM 4023 C C . THR B 1 157 ? -6.227 5.852 22.938 1 90.38 157 THR B C 1
ATOM 4025 O O . THR B 1 157 ? -5.801 4.695 22.984 1 90.38 157 THR B O 1
ATOM 4028 N N . GLU B 1 158 ? -5.641 6.855 23.516 1 87 158 GLU B N 1
ATOM 4029 C CA . GLU B 1 158 ? -4.383 6.715 24.234 1 87 158 GLU B CA 1
ATOM 4030 C C . GLU B 1 158 ? -4.566 5.863 25.5 1 87 158 GLU B C 1
ATOM 4032 O O . GLU B 1 158 ? -3.592 5.355 26.047 1 87 158 GLU B O 1
ATOM 4037 N N . ARG B 1 159 ? -5.805 5.598 25.953 1 90.06 159 ARG B N 1
ATOM 4038 C CA . ARG B 1 159 ? -6.059 4.84 27.172 1 90.06 159 ARG B CA 1
ATOM 4039 C C . ARG B 1 159 ? -6.609 3.453 26.844 1 90.06 159 ARG B C 1
ATOM 4041 O O . ARG B 1 159 ? -6.887 2.664 27.75 1 90.06 159 ARG B O 1
ATOM 4048 N N . SER B 1 160 ? -6.777 3.217 25.578 1 90.81 160 SER B N 1
ATOM 4049 C CA . SER B 1 160 ? -7.215 1.887 25.156 1 90.81 160 SER B CA 1
ATOM 4050 C C . SER B 1 160 ? -6.152 0.835 25.469 1 90.81 160 SER B C 1
ATOM 4052 O O . SER B 1 160 ? -4.957 1.139 25.484 1 90.81 160 SER B O 1
ATOM 4054 N N . GLN B 1 161 ? -6.617 -0.365 25.703 1 90.62 161 GLN B N 1
ATOM 4055 C CA . GLN B 1 161 ? -5.734 -1.507 25.922 1 90.62 161 GLN B CA 1
ATOM 4056 C C . GLN B 1 161 ? -4.754 -1.67 24.766 1 90.62 161 GLN B C 1
ATOM 4058 O O . GLN B 1 161 ? -3.604 -2.061 24.969 1 90.62 161 GLN B O 1
ATOM 4063 N N . TRP B 1 162 ? -5.172 -1.351 23.562 1 93.94 162 TRP B N 1
ATOM 4064 C CA . TRP B 1 162 ? -4.406 -1.613 22.344 1 93.94 162 TRP B CA 1
ATOM 4065 C C . TRP B 1 162 ? -3.73 -0.342 21.844 1 93.94 162 TRP B C 1
ATOM 4067 O O . TRP B 1 162 ? -3.27 -0.288 20.703 1 93.94 162 TRP B O 1
ATOM 4077 N N . ALA B 1 163 ? -3.686 0.704 22.656 1 93.69 163 ALA B N 1
ATOM 4078 C CA . ALA B 1 163 ? -3.088 1.971 22.25 1 93.69 163 ALA B CA 1
ATOM 4079 C C . ALA B 1 163 ? -1.636 1.777 21.812 1 93.69 163 ALA B C 1
ATOM 4081 O O . ALA B 1 163 ? -0.821 1.253 22.578 1 93.69 163 ALA B O 1
ATOM 4082 N N . PRO B 1 164 ? -1.356 2.186 20.594 1 92.62 164 PRO B N 1
ATOM 4083 C CA . PRO B 1 164 ? 0.053 2.094 20.203 1 92.62 164 PRO B CA 1
ATOM 4084 C C . PRO B 1 164 ? 0.96 2.977 21.062 1 92.62 164 PRO B C 1
ATOM 4086 O O . PRO B 1 164 ? 0.598 4.109 21.375 1 92.62 164 PRO B O 1
ATOM 4089 N N . GLN B 1 165 ? 2.041 2.414 21.406 1 92.56 165 GLN B N 1
ATOM 4090 C CA . GLN B 1 165 ? 3.035 3.158 22.172 1 92.56 165 GLN B CA 1
ATOM 4091 C C . GLN B 1 165 ? 4.07 3.799 21.25 1 92.56 165 GLN B C 1
ATOM 4093 O O . GLN B 1 165 ? 4.43 3.227 20.219 1 92.56 165 GLN B O 1
ATOM 4098 N N . PHE B 1 166 ? 4.461 5.02 21.688 1 95.69 166 PHE B N 1
ATOM 4099 C CA . PHE B 1 166 ? 5.578 5.641 20.984 1 95.69 166 PHE B CA 1
ATOM 4100 C C . PHE B 1 166 ? 6.789 4.719 20.969 1 95.69 166 PHE B C 1
ATOM 4102 O O . PHE B 1 166 ? 7.254 4.273 22.016 1 95.69 166 PHE B O 1
ATOM 4109 N N . PRO B 1 167 ? 7.324 4.48 19.797 1 96.62 167 PRO B N 1
ATOM 4110 C CA . PRO B 1 167 ? 8.234 3.34 19.688 1 96.62 167 PRO B CA 1
ATOM 4111 C C . PRO B 1 167 ? 9.695 3.725 19.906 1 96.62 167 PRO B C 1
ATOM 4113 O O . PRO B 1 167 ? 10.547 2.85 20.078 1 96.62 167 PRO B O 1
ATOM 4116 N N . LEU B 1 168 ? 10 4.98 19.906 1 97.94 168 LEU B N 1
ATOM 4117 C CA . LEU B 1 168 ? 11.398 5.371 20 1 97.94 168 LEU B CA 1
ATOM 4118 C C . LEU B 1 168 ? 11.75 5.797 21.438 1 97.94 168 LEU B C 1
ATOM 4120 O O . LEU B 1 168 ? 10.867 6.152 22.203 1 97.94 168 LEU B O 1
ATOM 4124 N N . SER B 1 169 ? 13.055 5.688 21.734 1 97.19 169 SER B N 1
ATOM 4125 C CA . SER B 1 169 ? 13.555 6.309 22.969 1 97.19 169 SER B CA 1
ATOM 4126 C C . SER B 1 169 ? 13.438 7.828 22.891 1 97.19 169 SER B C 1
ATOM 4128 O O . SER B 1 169 ? 13.445 8.406 21.812 1 97.19 169 SER B O 1
ATOM 4130 N N . PRO B 1 170 ? 13.273 8.43 24.078 1 94.62 170 PRO B N 1
ATOM 4131 C CA . PRO B 1 170 ? 13.336 9.891 24.062 1 94.62 170 PRO B CA 1
ATOM 4132 C C . PRO B 1 170 ? 14.633 10.414 23.453 1 94.62 170 PRO B C 1
ATOM 4134 O O . PRO B 1 170 ? 15.672 9.75 23.531 1 94.62 170 PRO B O 1
ATOM 4137 N N . PRO B 1 171 ? 14.555 11.578 22.906 1 94.44 171 PRO B N 1
ATOM 4138 C CA . PRO B 1 171 ? 15.719 12.125 22.188 1 94.44 171 PRO B CA 1
ATOM 4139 C C . PRO B 1 171 ? 16.984 12.102 23.031 1 94.44 171 PRO B C 1
ATOM 4141 O O . PRO B 1 171 ? 18.078 11.828 22.516 1 94.44 171 PRO B O 1
ATOM 4144 N N . GLU B 1 172 ? 16.875 12.297 24.328 1 94.31 172 GLU B N 1
ATOM 4145 C CA . GLU B 1 172 ? 18.031 12.383 25.203 1 94.31 172 GLU B CA 1
ATOM 4146 C C . GLU B 1 172 ? 18.734 11.039 25.328 1 94.31 172 GLU B C 1
ATOM 4148 O O . GLU B 1 172 ? 19.891 10.969 25.766 1 94.31 172 GLU B O 1
ATOM 4153 N N . ARG B 1 173 ? 18.047 9.961 24.969 1 95.75 173 ARG B N 1
ATOM 4154 C CA . ARG B 1 173 ? 18.609 8.617 25.062 1 95.75 173 ARG B CA 1
ATOM 4155 C C . ARG B 1 173 ? 19.031 8.102 23.688 1 95.75 173 ARG B C 1
ATOM 4157 O O . ARG B 1 173 ? 19.406 6.941 23.547 1 95.75 173 ARG B O 1
ATOM 4164 N N . CYS B 1 174 ? 18.891 8.969 22.703 1 97.38 174 CYS B N 1
ATOM 4165 C CA . CYS B 1 174 ? 19.344 8.656 21.344 1 97.38 174 CYS B CA 1
ATOM 4166 C C . CYS B 1 174 ? 20.703 9.266 21.062 1 97.38 174 CYS B C 1
ATOM 4168 O O . CYS B 1 174 ? 21.266 9.977 21.906 1 97.38 174 CYS B O 1
ATOM 4170 N N . ASP B 1 175 ? 21.281 8.883 19.922 1 97 175 ASP B N 1
ATOM 4171 C CA . ASP B 1 175 ? 22.516 9.531 19.5 1 97 175 ASP B CA 1
ATOM 4172 C C . ASP B 1 175 ? 22.328 11.039 19.359 1 97 175 ASP B C 1
ATOM 4174 O O . ASP B 1 175 ? 21.203 11.516 19.141 1 97 175 ASP B O 1
ATOM 4178 N N . LYS B 1 176 ? 23.422 11.758 19.516 1 96.94 176 LYS B N 1
ATOM 4179 C CA . LYS B 1 176 ? 23.359 13.188 19.234 1 96.94 176 LYS B CA 1
ATOM 4180 C C . LYS B 1 176 ? 23.031 13.438 17.766 1 96.94 176 LYS B C 1
ATOM 4182 O O . LYS B 1 176 ? 23.594 12.789 16.875 1 96.94 176 LYS B O 1
ATOM 4187 N N . PRO B 1 177 ? 22.047 14.328 17.641 1 96.38 177 PRO B N 1
ATOM 4188 C CA . PRO B 1 177 ? 21.781 14.664 16.25 1 96.38 177 PRO B CA 1
ATOM 4189 C C . PRO B 1 177 ? 23.031 15.102 15.484 1 96.38 177 PRO B C 1
ATOM 4191 O O . PRO B 1 177 ? 23.859 15.836 16.031 1 96.38 177 PRO B O 1
ATOM 4194 N N . HIS B 1 178 ? 23.203 14.602 14.328 1 96 178 HIS B N 1
ATOM 4195 C CA . HIS B 1 178 ? 24.281 15 13.43 1 96 178 HIS B CA 1
ATOM 4196 C C . HIS B 1 178 ? 23.781 15.109 11.992 1 96 178 HIS B C 1
ATOM 4198 O O . HIS B 1 178 ? 22.734 14.555 11.648 1 96 178 HIS B O 1
ATOM 4204 N N . LEU B 1 179 ? 24.5 15.828 11.227 1 95 179 LEU B N 1
ATOM 4205 C CA . LEU B 1 179 ? 24.141 15.953 9.82 1 95 179 LEU B CA 1
ATOM 4206 C C . LEU B 1 179 ? 24.25 14.602 9.109 1 95 179 LEU B C 1
ATOM 4208 O O . LEU B 1 179 ? 25.156 13.812 9.406 1 95 179 LEU B O 1
ATOM 4212 N N . PHE B 1 180 ? 23.328 14.336 8.266 1 90.06 180 PHE B N 1
ATOM 4213 C CA . PHE B 1 180 ? 23.266 13.078 7.52 1 90.06 180 PHE B CA 1
ATOM 4214 C C . PHE B 1 180 ? 24.562 12.867 6.73 1 90.06 180 PHE B C 1
ATOM 4216 O O . PHE B 1 180 ? 25.062 11.75 6.652 1 90.06 180 PHE B O 1
ATOM 4223 N N . GLY B 1 181 ? 25.141 13.938 6.293 1 86.31 181 GLY B N 1
ATOM 4224 C CA . GLY B 1 181 ? 26.391 13.875 5.547 1 86.31 181 GLY B CA 1
ATOM 4225 C C . GLY B 1 181 ? 26.188 13.727 4.051 1 86.31 181 GLY B C 1
ATOM 4226 O O . GLY B 1 181 ? 25.125 13.25 3.607 1 86.31 181 GLY B O 1
ATOM 4227 N N . THR B 1 182 ? 27.156 14.094 3.242 1 82.5 182 THR B N 1
ATOM 4228 C CA . THR B 1 182 ? 27 14.156 1.795 1 82.5 182 THR B CA 1
ATOM 4229 C C . THR B 1 182 ? 27.547 12.898 1.131 1 82.5 182 THR B C 1
ATOM 4231 O O . THR B 1 182 ? 27.25 12.625 -0.037 1 82.5 182 THR B O 1
ATOM 4234 N N . THR B 1 183 ? 28.328 12.188 1.811 1 77.06 183 THR B N 1
ATOM 4235 C CA . THR B 1 183 ? 28.891 10.969 1.222 1 77.06 183 THR B CA 1
ATOM 4236 C C . THR B 1 183 ? 28.797 9.805 2.201 1 77.06 183 THR B C 1
ATOM 4238 O O . THR B 1 183 ? 29.141 9.945 3.377 1 77.06 183 THR B O 1
ATOM 4241 N N . ALA B 1 184 ? 28.078 8.758 1.66 1 66.44 184 ALA B N 1
ATOM 4242 C CA . ALA B 1 184 ? 28.078 7.543 2.467 1 66.44 184 ALA B CA 1
ATOM 4243 C C . ALA B 1 184 ? 29.312 6.695 2.201 1 66.44 184 ALA B C 1
ATOM 4245 O O . ALA B 1 184 ? 30.031 6.93 1.231 1 66.44 184 ALA B O 1
ATOM 4246 N N . GLU B 1 185 ? 29.625 5.859 3.176 1 55.53 185 GLU B N 1
ATOM 4247 C CA . GLU B 1 185 ? 30.797 4.992 3.096 1 55.53 185 GLU B CA 1
ATOM 4248 C C . GLU B 1 185 ? 30.812 4.195 1.794 1 55.53 185 GLU B C 1
ATOM 4250 O O . GLU B 1 185 ? 31.875 3.879 1.259 1 55.53 185 GLU B O 1
ATOM 4255 N N . ASN B 1 186 ? 29.688 3.969 1.351 1 57.44 186 ASN B N 1
ATOM 4256 C CA . ASN B 1 186 ? 29.578 3.092 0.189 1 57.44 186 ASN B CA 1
ATOM 4257 C C . ASN B 1 186 ? 29.609 3.881 -1.115 1 57.44 186 ASN B C 1
ATOM 4259 O O . ASN B 1 186 ? 29.328 3.336 -2.186 1 57.44 186 ASN B O 1
ATOM 4263 N N . GLY B 1 187 ? 29.906 5.145 -1.04 1 63.16 187 GLY B N 1
ATOM 4264 C CA . GLY B 1 187 ? 30.062 5.949 -2.242 1 63.16 187 GLY B CA 1
ATOM 4265 C C . GLY B 1 187 ? 28.781 6.641 -2.67 1 63.16 187 GLY B C 1
ATOM 4266 O O . GLY B 1 187 ? 28.797 7.461 -3.588 1 63.16 187 GLY B O 1
ATOM 4267 N N . LYS B 1 188 ? 27.781 6.355 -1.953 1 71.94 188 LYS B N 1
ATOM 4268 C CA . LYS B 1 188 ? 26.531 7.055 -2.232 1 71.94 188 LYS B CA 1
ATOM 4269 C C . LYS B 1 188 ? 26.625 8.523 -1.832 1 71.94 188 LYS B C 1
ATOM 4271 O O . LYS B 1 188 ? 27.172 8.852 -0.783 1 71.94 188 LYS B O 1
ATOM 4276 N N . THR B 1 189 ? 26.203 9.398 -2.746 1 81.62 189 THR B N 1
ATOM 4277 C CA . THR B 1 189 ? 26.188 10.828 -2.439 1 81.62 189 THR B CA 1
ATOM 4278 C C . THR B 1 189 ? 24.781 11.312 -2.145 1 81.62 189 THR B C 1
ATOM 4280 O O . THR B 1 189 ? 23.828 10.898 -2.805 1 81.62 189 THR B O 1
ATOM 4283 N N . PHE B 1 190 ? 24.688 12.062 -1.146 1 87.69 190 PHE B N 1
ATOM 4284 C CA . PHE B 1 190 ? 23.453 12.711 -0.741 1 87.69 190 PHE B CA 1
ATOM 4285 C C . PHE B 1 190 ? 23.578 14.227 -0.852 1 87.69 190 PHE B C 1
ATOM 4287 O O . PHE B 1 190 ? 24.172 14.875 0.008 1 87.69 190 PHE B O 1
ATOM 4294 N N . GLY B 1 191 ? 22.984 14.828 -1.887 1 89.5 191 GLY B N 1
ATOM 4295 C CA . GLY B 1 191 ? 23.078 16.266 -2.08 1 89.5 191 GLY B CA 1
ATOM 4296 C C . GLY B 1 191 ? 22.516 17.062 -0.916 1 89.5 191 GLY B C 1
ATOM 4297 O O . GLY B 1 191 ? 22.984 18.172 -0.638 1 89.5 191 GLY B O 1
ATOM 4298 N N . PHE B 1 192 ? 21.594 16.422 -0.167 1 94.56 192 PHE B N 1
ATOM 4299 C CA . PHE B 1 192 ? 20.906 17.125 0.9 1 94.56 192 PHE B CA 1
ATOM 4300 C C . PHE B 1 192 ? 21.484 16.75 2.262 1 94.56 192 PHE B C 1
ATOM 4302 O O . PHE B 1 192 ? 20.859 17.031 3.297 1 94.56 192 PHE B O 1
ATOM 4309 N N . GLY B 1 193 ? 22.625 16.203 2.316 1 93.75 193 GLY B N 1
ATOM 4310 C CA . GLY B 1 193 ? 23.203 15.672 3.543 1 93.75 193 GLY B CA 1
ATOM 4311 C C . GLY B 1 193 ? 23.406 16.719 4.613 1 93.75 193 GLY B C 1
ATOM 4312 O O . GLY B 1 193 ? 23.422 16.406 5.805 1 93.75 193 GLY B O 1
ATOM 4313 N N . GLU B 1 194 ? 23.578 18 4.168 1 94.12 194 GLU B N 1
ATOM 4314 C CA . GLU B 1 194 ? 23.797 19.094 5.121 1 94.12 194 GLU B CA 1
ATOM 4315 C C . GLU B 1 194 ? 22.484 19.781 5.469 1 94.12 194 GLU B C 1
ATOM 4317 O O . GLU B 1 194 ? 22.453 20.734 6.25 1 94.12 194 GLU B O 1
ATOM 4322 N N . LEU B 1 195 ? 21.406 19.281 4.945 1 96.62 195 LEU B N 1
ATOM 4323 C CA . LEU B 1 195 ? 20.109 19.938 5.129 1 96.62 195 LEU B CA 1
ATOM 4324 C C . LEU B 1 195 ? 19.172 19.062 5.949 1 96.62 195 LEU B C 1
ATOM 4326 O O . LEU B 1 195 ? 18 19.391 6.113 1 96.62 195 LEU B O 1
ATOM 4330 N N . ILE B 1 196 ? 19.688 17.969 6.461 1 96.81 196 ILE B N 1
ATOM 4331 C CA . ILE B 1 196 ? 18.906 17.094 7.324 1 96.81 196 ILE B CA 1
ATOM 4332 C C . ILE B 1 196 ? 19.812 16.516 8.414 1 96.81 196 ILE B C 1
ATOM 4334 O O . ILE B 1 196 ? 20.969 16.188 8.156 1 96.81 196 ILE B O 1
ATOM 4338 N N . SER B 1 197 ? 19.297 16.453 9.578 1 97.5 197 SER B N 1
ATOM 4339 C CA . SER B 1 197 ? 20 15.797 10.672 1 97.5 197 SER B CA 1
ATOM 4340 C C . SER B 1 197 ? 19.312 14.5 11.07 1 97.5 197 SER B C 1
ATOM 4342 O O . SER B 1 197 ? 18.125 14.312 10.812 1 97.5 197 SER B O 1
ATOM 4344 N N . ILE B 1 198 ? 20.062 13.633 11.625 1 97.56 198 ILE B N 1
ATOM 4345 C CA . ILE B 1 198 ? 19.578 12.32 12.047 1 97.56 198 ILE B CA 1
ATOM 4346 C C . ILE B 1 198 ? 20.109 12 13.445 1 97.56 198 ILE B C 1
ATOM 4348 O O . ILE B 1 198 ? 21.234 12.367 13.789 1 97.56 198 ILE B O 1
ATOM 4352 N N . ALA B 1 199 ? 19.312 11.469 14.289 1 98.12 199 ALA B N 1
ATOM 4353 C CA . ALA B 1 199 ? 19.672 10.883 15.586 1 98.12 199 ALA B CA 1
ATOM 4354 C C . ALA B 1 199 ? 19.125 9.461 15.711 1 98.12 199 ALA B C 1
ATOM 4356 O O . ALA B 1 199 ? 17.922 9.266 15.906 1 98.12 199 ALA B O 1
ATOM 4357 N N . ASN B 1 200 ? 20 8.477 15.656 1 97.56 200 ASN B N 1
ATOM 4358 C CA . ASN B 1 200 ? 19.594 7.074 15.719 1 97.56 200 ASN B CA 1
ATOM 4359 C C . ASN B 1 200 ? 19.219 6.66 17.141 1 97.56 200 ASN B C 1
ATOM 4361 O O . ASN B 1 200 ? 19.797 7.152 18.109 1 97.56 200 ASN B O 1
ATOM 4365 N N . ASP B 1 201 ? 18.25 5.832 17.234 1 98.19 201 ASP B N 1
ATOM 4366 C CA . ASP B 1 201 ? 17.906 5.195 18.5 1 98.19 201 ASP B CA 1
ATOM 4367 C C . ASP B 1 201 ? 18.656 3.879 18.672 1 98.19 201 ASP B C 1
ATOM 4369 O O . ASP B 1 201 ? 18.344 2.879 18.031 1 98.19 201 ASP B O 1
ATOM 4373 N N . PRO B 1 202 ? 19.594 3.82 19.547 1 97.12 202 PRO B N 1
ATOM 4374 C CA . PRO B 1 202 ? 20.391 2.6 19.703 1 97.12 202 PRO B CA 1
ATOM 4375 C C . PRO B 1 202 ? 19.547 1.401 20.141 1 97.12 202 PRO B C 1
ATOM 4377 O O . PRO B 1 202 ? 19.938 0.254 19.906 1 97.12 202 PRO B O 1
ATOM 4380 N N . LYS B 1 203 ? 18.438 1.688 20.719 1 96.69 203 LYS B N 1
ATOM 4381 C CA . LYS B 1 203 ? 17.547 0.608 21.156 1 96.69 203 LYS B CA 1
ATOM 4382 C C . LYS B 1 203 ? 17.203 -0.319 20 1 96.69 203 LYS B C 1
ATOM 4384 O O . LYS B 1 203 ? 17.266 -1.543 20.125 1 96.69 203 LYS B O 1
ATOM 4389 N N . HIS B 1 204 ? 16.859 0.194 18.875 1 95.38 204 HIS B N 1
ATOM 4390 C CA . HIS B 1 204 ? 16.438 -0.604 17.734 1 95.38 204 HIS B CA 1
ATOM 4391 C C . HIS B 1 204 ? 17.625 -1.213 17.016 1 95.38 204 HIS B C 1
ATOM 4393 O O . HIS B 1 204 ? 17.531 -2.316 16.469 1 95.38 204 HIS B O 1
ATOM 4399 N N . THR B 1 205 ? 18.719 -0.502 17 1 91.94 205 THR B N 1
ATOM 4400 C CA . THR B 1 205 ? 19.938 -1.096 16.469 1 91.94 205 THR B CA 1
ATOM 4401 C C . THR B 1 205 ? 20.328 -2.332 17.281 1 91.94 205 THR B C 1
ATOM 4403 O O . THR B 1 205 ? 20.672 -3.369 16.703 1 91.94 205 THR B O 1
ATOM 4406 N N . GLN B 1 206 ? 20.25 -2.172 18.562 1 93.56 206 GLN B N 1
ATOM 4407 C CA . GLN B 1 206 ? 20.578 -3.281 19.438 1 93.56 206 GLN B CA 1
ATOM 4408 C C . GLN B 1 206 ? 19.594 -4.438 19.281 1 93.56 206 GLN B C 1
ATOM 4410 O O . GLN B 1 206 ? 20 -5.605 19.312 1 93.56 206 GLN B O 1
ATOM 4415 N N . SER B 1 207 ? 18.359 -4.094 19.125 1 93.12 207 SER B N 1
ATOM 4416 C CA . SER B 1 207 ? 17.359 -5.125 18.906 1 93.12 207 SER B CA 1
ATOM 4417 C C . SER B 1 207 ? 17.656 -5.938 17.656 1 93.12 207 SER B C 1
ATOM 4419 O O . SER B 1 207 ? 17.547 -7.164 17.656 1 93.12 207 SER B O 1
ATOM 4421 N N . SER B 1 208 ? 18.031 -5.27 16.562 1 92.31 208 SER B N 1
ATOM 4422 C CA . SER B 1 208 ? 18.344 -5.941 15.305 1 92.31 208 SER B CA 1
ATOM 4423 C C . SER B 1 208 ? 19.547 -6.863 15.453 1 92.31 208 SER B C 1
ATOM 4425 O O . SER B 1 208 ? 19.641 -7.887 14.773 1 92.31 208 SER B O 1
ATOM 4427 N N . LEU B 1 209 ? 20.406 -6.5 16.391 1 90.5 209 LEU B N 1
ATOM 4428 C CA . LEU B 1 209 ? 21.625 -7.273 16.609 1 90.5 209 LEU B CA 1
ATOM 4429 C C . LEU B 1 209 ? 21.344 -8.484 17.484 1 90.5 209 LEU B C 1
ATOM 4431 O O . LEU B 1 209 ? 21.938 -9.555 17.297 1 90.5 209 LEU B O 1
ATOM 4435 N N . THR B 1 210 ? 20.359 -8.367 18.391 1 93 210 THR B N 1
ATOM 4436 C CA . THR B 1 210 ? 20.312 -9.344 19.469 1 93 210 THR B CA 1
ATOM 4437 C C . THR B 1 210 ? 19.016 -10.148 19.422 1 93 210 THR B C 1
ATOM 4439 O O . THR B 1 210 ? 18.828 -11.094 20.188 1 93 210 THR B O 1
ATOM 4442 N N . SER B 1 2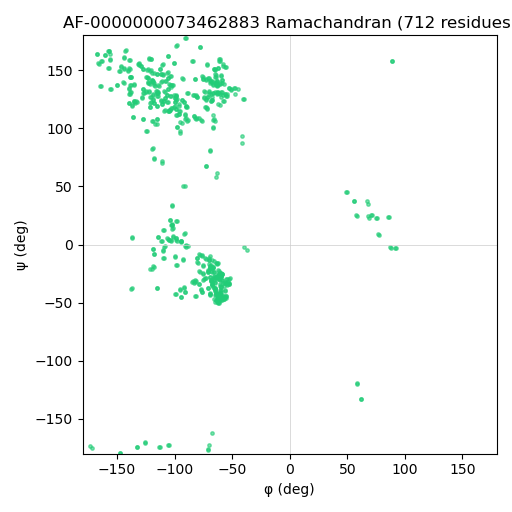11 ? 18.172 -9.719 18.578 1 93.25 211 SER B N 1
ATOM 4443 C CA . SER B 1 211 ? 16.891 -10.414 18.516 1 93.25 211 SER B CA 1
ATOM 4444 C C . SER B 1 211 ? 16.578 -10.883 17.094 1 93.25 211 SER B C 1
ATOM 4446 O O . SER B 1 211 ? 17.438 -10.875 16.234 1 93.25 211 SER B O 1
ATOM 4448 N N . ASN B 1 212 ? 15.305 -11.367 16.906 1 92.44 212 ASN B N 1
ATOM 4449 C CA . ASN B 1 212 ? 14.867 -11.828 15.602 1 92.44 212 ASN B CA 1
ATOM 4450 C C . ASN B 1 212 ? 14.07 -10.758 14.867 1 92.44 212 ASN B C 1
ATOM 4452 O O . ASN B 1 212 ? 13.289 -11.07 13.961 1 92.44 212 ASN B O 1
ATOM 4456 N N . THR B 1 213 ? 14.305 -9.586 15.344 1 92.5 213 THR B N 1
ATOM 4457 C CA . THR B 1 213 ? 13.594 -8.461 14.734 1 92.5 213 THR B CA 1
ATOM 4458 C C . THR B 1 213 ? 14.57 -7.527 14.031 1 92.5 213 THR B C 1
ATOM 4460 O O . THR B 1 213 ? 15.625 -7.199 14.578 1 92.5 213 THR B O 1
ATOM 4463 N N . LEU B 1 214 ? 14.273 -7.207 12.828 1 94.94 214 LEU B N 1
ATOM 4464 C CA . LEU B 1 214 ? 15.008 -6.168 12.117 1 94.94 214 LEU B CA 1
ATOM 4465 C C . LEU B 1 214 ? 14.273 -4.832 12.211 1 94.94 214 LEU B C 1
ATOM 4467 O O . LEU B 1 214 ? 13.172 -4.68 11.68 1 94.94 214 LEU B O 1
ATOM 4471 N N . SER B 1 215 ? 14.875 -3.893 12.93 1 96.62 215 SER B N 1
ATOM 4472 C CA . SER B 1 215 ? 14.258 -2.582 13.117 1 96.62 215 SER B CA 1
ATOM 4473 C C . SER B 1 215 ? 15.312 -1.485 13.227 1 96.62 215 SER B C 1
ATOM 4475 O O . SER B 1 215 ? 16.453 -1.752 13.602 1 96.62 215 SER B O 1
ATOM 4477 N N . ALA B 1 216 ? 14.961 -0.338 12.789 1 97.19 216 ALA B N 1
ATOM 4478 C CA . ALA B 1 216 ? 15.75 0.884 12.953 1 97.19 216 ALA B CA 1
ATOM 4479 C C . ALA B 1 216 ? 14.852 2.066 13.312 1 97.19 216 ALA B C 1
ATOM 4481 O O . ALA B 1 216 ? 13.758 2.215 12.758 1 97.19 216 ALA B O 1
ATOM 4482 N N . GLY B 1 217 ? 15.234 2.785 14.32 1 98.19 217 GLY B N 1
ATOM 4483 C CA . GLY B 1 217 ? 14.539 3.998 14.734 1 98.19 217 GLY B CA 1
ATOM 4484 C C . GLY B 1 217 ? 15.438 5.219 14.75 1 98.19 217 GLY B C 1
ATOM 4485 O O . GLY B 1 217 ? 16.609 5.133 15.133 1 98.19 217 GLY B O 1
ATOM 4486 N N . ALA B 1 218 ? 14.891 6.344 14.289 1 98.5 218 ALA B N 1
ATOM 4487 C CA . ALA B 1 218 ? 15.688 7.57 14.289 1 98.5 218 ALA B CA 1
ATOM 4488 C C . ALA B 1 218 ? 14.789 8.805 14.266 1 98.5 218 ALA B C 1
ATOM 4490 O O . ALA B 1 218 ? 13.641 8.734 13.82 1 98.5 218 ALA B O 1
ATOM 4491 N N . TYR B 1 219 ? 15.297 9.867 14.812 1 98.56 219 TYR B N 1
ATOM 4492 C CA . TYR B 1 219 ? 14.734 11.195 14.609 1 98.56 219 TYR B CA 1
ATOM 4493 C C . TYR B 1 219 ? 15.359 11.875 13.398 1 98.56 219 TYR B C 1
ATOM 4495 O O . TYR B 1 219 ? 16.578 12.008 13.305 1 98.56 219 TYR B O 1
ATOM 4503 N N . TYR B 1 220 ? 14.562 12.203 12.43 1 98.19 220 TYR B N 1
ATOM 4504 C CA . TYR B 1 220 ? 14.992 12.961 11.258 1 98.19 220 TYR B CA 1
ATOM 4505 C C . TYR B 1 220 ? 14.484 14.398 11.32 1 98.19 220 TYR B C 1
ATOM 4507 O O . TYR B 1 220 ? 13.312 14.633 11.633 1 98.19 220 TYR B O 1
ATOM 4515 N N . SER B 1 221 ? 15.344 15.367 11.039 1 97.81 221 SER B N 1
ATOM 4516 C CA . SER B 1 221 ? 14.953 16.781 11.109 1 97.81 221 SER B CA 1
ATOM 4517 C C . SER B 1 221 ? 15.547 17.578 9.961 1 97.81 221 SER B C 1
ATOM 4519 O O . SER B 1 221 ? 16.766 17.609 9.789 1 97.81 221 SER B O 1
ATOM 4521 N N . LEU B 1 222 ? 14.68 18.188 9.211 1 97.44 222 LEU B N 1
ATOM 4522 C CA . LEU B 1 222 ? 15.164 19.141 8.227 1 97.44 222 LEU B CA 1
ATOM 4523 C C . LEU B 1 222 ? 15.781 20.359 8.914 1 97.44 222 LEU B C 1
ATOM 4525 O O . LEU B 1 222 ? 15.25 20.859 9.906 1 97.44 222 LEU B O 1
ATOM 4529 N N . ILE B 1 223 ? 16.859 20.781 8.391 1 96.38 223 ILE B N 1
ATOM 4530 C CA . ILE B 1 223 ? 17.484 22.016 8.875 1 96.38 223 ILE B CA 1
ATOM 4531 C C . ILE B 1 223 ? 16.688 23.219 8.383 1 96.38 223 ILE B C 1
ATOM 4533 O O . ILE B 1 223 ? 16.422 23.344 7.184 1 96.38 223 ILE B O 1
ATOM 4537 N N . PRO B 1 224 ? 16.312 24.047 9.312 1 93.5 224 PRO B N 1
ATOM 4538 C CA . PRO B 1 224 ? 15.523 25.219 8.906 1 93.5 224 PRO B CA 1
ATOM 4539 C C . PRO B 1 224 ? 16.203 26.047 7.82 1 93.5 224 PRO B C 1
ATOM 4541 O O . PRO B 1 224 ? 17.391 26.312 7.902 1 93.5 224 PRO B O 1
ATOM 4544 N N . GLN B 1 225 ? 15.516 26.312 6.836 1 94 225 GLN B N 1
ATOM 4545 C CA . GLN B 1 225 ? 15.914 27.203 5.746 1 94 225 GLN B CA 1
ATOM 4546 C C . GLN B 1 225 ? 14.922 28.344 5.578 1 94 225 GLN B C 1
ATOM 4548 O O . GLN B 1 225 ? 13.789 28.266 6.07 1 94 225 GLN B O 1
ATOM 4553 N N . PRO B 1 226 ? 15.336 29.422 4.922 1 92.94 226 PRO B N 1
ATOM 4554 C CA . PRO B 1 226 ? 14.375 30.5 4.648 1 92.94 226 PRO B CA 1
ATOM 4555 C C . PRO B 1 226 ? 13.172 30.016 3.846 1 92.94 226 PRO B C 1
ATOM 4557 O O . PRO B 1 226 ? 13.328 29.297 2.852 1 92.94 226 PRO B O 1
ATOM 4560 N N . TYR B 1 227 ? 12.047 30.344 4.371 1 92.88 227 TYR B N 1
ATOM 4561 C CA . TYR B 1 227 ? 10.82 29.984 3.676 1 92.88 227 TYR B CA 1
ATOM 4562 C C . TYR B 1 227 ? 10.672 30.797 2.389 1 92.88 227 TYR B C 1
ATOM 4564 O O . TYR B 1 227 ? 10.992 31.984 2.35 1 92.88 227 TYR B O 1
ATOM 4572 N N . PRO B 1 228 ? 10.172 30.156 1.345 1 94.5 228 PRO B N 1
ATOM 4573 C CA . PRO B 1 228 ? 10 30.906 0.1 1 94.5 228 PRO B CA 1
ATOM 4574 C C . PRO B 1 228 ? 8.93 31.984 0.21 1 94.5 228 PRO B C 1
ATOM 4576 O O . PRO B 1 228 ? 7.906 31.781 0.867 1 94.5 228 PRO B O 1
ATOM 4579 N N . GLN B 1 229 ? 9.242 33.125 -0.417 1 95.19 229 GLN B N 1
ATOM 4580 C CA . GLN B 1 229 ? 8.227 34.156 -0.552 1 95.19 229 GLN B CA 1
ATOM 4581 C C . GLN B 1 229 ? 7.273 33.875 -1.7 1 95.19 229 GLN B C 1
ATOM 4583 O O . GLN B 1 229 ? 7.668 33.906 -2.869 1 95.19 229 GLN B O 1
ATOM 4588 N N . LEU B 1 230 ? 6.094 33.531 -1.301 1 97.25 230 LEU B N 1
ATOM 4589 C CA . LEU B 1 230 ? 5.117 33.094 -2.301 1 97.25 230 LEU B CA 1
ATOM 4590 C C . LEU B 1 230 ? 3.994 34.125 -2.424 1 97.25 230 LEU B C 1
ATOM 4592 O O . LEU B 1 230 ? 3.582 34.719 -1.427 1 97.25 230 LEU B O 1
ATOM 4596 N N . ASP B 1 231 ? 3.535 34.406 -3.645 1 97.81 231 ASP B N 1
ATOM 4597 C CA . ASP B 1 231 ? 2.355 35.219 -3.865 1 97.81 231 ASP B CA 1
ATOM 4598 C C . ASP B 1 231 ? 1.117 34.594 -3.227 1 97.81 231 ASP B C 1
ATOM 4600 O O . ASP B 1 231 ? 0.673 33.531 -3.641 1 97.81 231 ASP B O 1
ATOM 4604 N N . THR B 1 232 ? 0.51 35.344 -2.312 1 97.25 232 THR B N 1
ATOM 4605 C CA . THR B 1 232 ? -0.577 34.781 -1.504 1 97.25 232 THR B CA 1
ATOM 4606 C C . THR B 1 232 ? -1.804 34.5 -2.367 1 97.25 232 THR B C 1
ATOM 4608 O O . THR B 1 232 ? -2.525 33.531 -2.129 1 97.25 232 THR B O 1
ATOM 4611 N N . HIS B 1 233 ? -2.002 35.344 -3.344 1 97.94 233 HIS B N 1
ATOM 4612 C CA . HIS B 1 233 ? -3.164 35.156 -4.207 1 97.94 233 HIS B CA 1
ATOM 4613 C C . HIS B 1 233 ? -3.01 33.906 -5.086 1 97.94 233 HIS B C 1
ATOM 4615 O O . HIS B 1 233 ? -3.955 33.125 -5.246 1 97.94 233 HIS B O 1
ATOM 4621 N N . LEU B 1 234 ? -1.825 33.688 -5.629 1 98.44 234 LEU B N 1
ATOM 4622 C CA . LEU B 1 234 ? -1.566 32.531 -6.473 1 98.44 234 LEU B CA 1
ATOM 4623 C C . LEU B 1 234 ? -1.657 31.25 -5.668 1 98.44 234 LEU B C 1
ATOM 4625 O O . LEU B 1 234 ? -2.15 30.234 -6.164 1 98.44 234 LEU B O 1
ATOM 4629 N N . VAL B 1 235 ? -1.203 31.297 -4.43 1 98.25 235 VAL B N 1
ATOM 4630 C CA . VAL B 1 235 ? -1.277 30.125 -3.547 1 98.25 235 VAL B CA 1
ATOM 4631 C C . VAL B 1 235 ? -2.734 29.844 -3.184 1 98.25 235 VAL B C 1
ATOM 4633 O O . VAL B 1 235 ? -3.195 28.703 -3.273 1 98.25 235 VAL B O 1
ATOM 4636 N N . ALA B 1 236 ? -3.496 30.922 -2.869 1 97.88 236 ALA B N 1
ATOM 4637 C CA . ALA B 1 236 ? -4.879 30.766 -2.426 1 97.88 236 ALA B CA 1
ATOM 4638 C C . ALA B 1 236 ? -5.754 30.203 -3.541 1 97.88 236 ALA B C 1
ATOM 4640 O O . ALA B 1 236 ? -6.723 29.484 -3.275 1 97.88 236 ALA B O 1
ATOM 4641 N N . THR B 1 237 ? -5.328 30.484 -4.762 1 98.44 237 THR B N 1
ATOM 4642 C CA . THR B 1 237 ? -6.141 30.047 -5.891 1 98.44 237 THR B CA 1
ATOM 4643 C C . THR B 1 237 ? -5.559 28.797 -6.531 1 98.44 237 THR B C 1
ATOM 4645 O O . THR B 1 237 ? -6.012 28.359 -7.594 1 98.44 237 THR B O 1
ATOM 4648 N N . GLY B 1 238 ? -4.562 28.234 -5.934 1 98.56 238 GLY B N 1
ATOM 4649 C CA . GLY B 1 238 ? -3.99 26.969 -6.363 1 98.56 238 GLY B CA 1
ATOM 4650 C C . GLY B 1 238 ? -3.109 27.109 -7.594 1 98.56 238 GLY B C 1
ATOM 4651 O O . GLY B 1 238 ? -2.738 26.109 -8.211 1 98.56 238 GLY B O 1
ATOM 4652 N N . ARG B 1 239 ? -2.805 28.312 -8.039 1 98.81 239 ARG B N 1
ATOM 4653 C CA . ARG B 1 239 ? -1.981 28.516 -9.227 1 98.81 239 ARG B CA 1
ATOM 4654 C C . ARG B 1 239 ? -0.511 28.234 -8.922 1 98.81 239 ARG B C 1
ATOM 4656 O O . ARG B 1 239 ? 0.274 27.969 -9.836 1 98.81 239 ARG B O 1
ATOM 4663 N N . LEU B 1 240 ? -0.218 28.375 -7.707 1 98.56 240 LEU B N 1
ATOM 4664 C CA . LEU B 1 240 ? 1.104 28.062 -7.176 1 98.56 240 LEU B CA 1
ATOM 4665 C C . LEU B 1 240 ? 1.005 27.078 -6.023 1 98.56 240 LEU B C 1
ATOM 4667 O O . LEU B 1 240 ? 0.136 27.203 -5.156 1 98.56 240 LEU B O 1
ATOM 4671 N N . SER B 1 241 ? 1.864 26.031 -6.125 1 98.19 241 SER B N 1
ATOM 4672 C CA . SER B 1 241 ? 1.889 25.125 -4.98 1 98.19 241 SER B CA 1
ATOM 4673 C C . SER B 1 241 ? 2.562 25.766 -3.775 1 98.19 241 SER B C 1
ATOM 4675 O O . SER B 1 241 ? 3.281 26.766 -3.918 1 98.19 241 SER B O 1
ATOM 4677 N N . GLU B 1 242 ? 2.248 25.344 -2.605 1 96.38 242 GLU B N 1
ATOM 4678 C CA . GLU B 1 242 ? 2.908 25.672 -1.347 1 96.38 242 GLU B CA 1
ATOM 4679 C C . GLU B 1 242 ? 3.459 24.422 -0.666 1 96.38 242 GLU B C 1
ATOM 4681 O O . GLU B 1 242 ? 2.889 23.344 -0.792 1 96.38 242 GLU B O 1
ATOM 4686 N N . PRO B 1 243 ? 4.645 24.609 -0.082 1 95.06 243 PRO B N 1
ATOM 4687 C CA . PRO B 1 243 ? 5.234 23.453 0.594 1 95.06 243 PRO B CA 1
ATOM 4688 C C . PRO B 1 243 ? 4.523 23.094 1.899 1 95.06 243 PRO B C 1
ATOM 4690 O O . PRO B 1 243 ? 5.141 23.125 2.969 1 95.06 243 PRO B O 1
ATOM 4693 N N . LYS B 1 244 ? 3.291 22.641 1.817 1 92 244 LYS B N 1
ATOM 4694 C CA . LYS B 1 244 ? 2.424 22.422 2.971 1 92 244 LYS B CA 1
ATOM 4695 C C . LYS B 1 244 ? 2.709 21.078 3.625 1 92 244 LYS B C 1
ATOM 4697 O O . LYS B 1 244 ? 2.52 20.922 4.832 1 92 244 LYS B O 1
ATOM 4702 N N . ASN B 1 245 ? 3.072 20.156 2.861 1 96.44 245 ASN B N 1
ATOM 4703 C CA . ASN B 1 245 ? 3.262 18.797 3.35 1 96.44 245 ASN B CA 1
ATOM 4704 C C . ASN B 1 245 ? 4.539 18.172 2.793 1 96.44 245 ASN B C 1
ATOM 4706 O O . ASN B 1 245 ? 4.609 17.859 1.606 1 96.44 245 ASN B O 1
ATOM 4710 N N . LEU B 1 246 ? 5.52 18 3.68 1 97.44 246 LEU B N 1
ATOM 4711 C CA . LEU B 1 246 ? 6.812 17.469 3.287 1 97.44 246 LEU B CA 1
ATOM 4712 C C . LEU B 1 246 ? 7.004 16.062 3.846 1 97.44 246 LEU B C 1
ATOM 4714 O O . LEU B 1 246 ? 8.102 15.5 3.779 1 97.44 246 LEU B O 1
ATOM 4718 N N . LEU B 1 247 ? 5.945 15.477 4.336 1 98.38 247 LEU B N 1
ATOM 4719 C CA . LEU B 1 247 ? 6.023 14.188 5.02 1 98.38 247 LEU B CA 1
ATOM 4720 C C . LEU B 1 247 ? 6.473 13.094 4.062 1 98.38 247 LEU B C 1
ATOM 4722 O O . LEU B 1 247 ? 7.176 12.164 4.465 1 98.38 247 LEU B O 1
ATOM 4726 N N . PRO B 1 248 ? 6.105 13.164 2.732 1 98.69 248 PRO B N 1
ATOM 4727 C CA . PRO B 1 248 ? 6.594 12.102 1.854 1 98.69 248 PRO B CA 1
ATOM 4728 C C . PRO B 1 248 ? 8.117 12.023 1.814 1 98.69 248 PRO B C 1
ATOM 4730 O O . PRO B 1 248 ? 8.688 10.93 1.745 1 98.69 248 PRO B O 1
ATOM 4733 N N . PHE B 1 249 ? 8.797 13.148 1.864 1 98.5 249 PHE B N 1
ATOM 4734 C CA . PHE B 1 249 ? 10.258 13.133 1.937 1 98.5 249 PHE B CA 1
ATOM 4735 C C . PHE B 1 249 ? 10.727 12.422 3.195 1 98.5 249 PHE B C 1
ATOM 4737 O O . PHE B 1 249 ? 11.57 11.523 3.127 1 98.5 249 PHE B O 1
ATOM 4744 N N . LEU B 1 250 ? 10.156 12.766 4.297 1 98.31 250 LEU B N 1
ATOM 4745 C CA . LEU B 1 250 ? 10.555 12.188 5.574 1 98.31 250 LEU B CA 1
ATOM 4746 C C . LEU B 1 250 ? 10.164 10.711 5.648 1 98.31 250 LEU B C 1
ATOM 4748 O O . LEU B 1 250 ? 10.852 9.914 6.289 1 98.31 250 LEU B O 1
ATOM 4752 N N . ALA B 1 251 ? 9.055 10.32 4.965 1 98.44 251 ALA B N 1
ATOM 4753 C CA . ALA B 1 251 ? 8.602 8.93 4.93 1 98.44 251 ALA B CA 1
ATOM 4754 C C . ALA B 1 251 ? 9.586 8.055 4.16 1 98.44 251 ALA B C 1
ATOM 4756 O O . ALA B 1 251 ? 9.617 6.832 4.348 1 98.44 251 ALA B O 1
ATOM 4757 N N . ASP B 1 252 ? 10.32 8.703 3.305 1 97.69 252 ASP B N 1
ATOM 4758 C CA . ASP B 1 252 ? 11.297 7.98 2.496 1 97.69 252 ASP B CA 1
ATOM 4759 C C . ASP B 1 252 ? 12.695 8.086 3.102 1 97.69 252 ASP B C 1
ATOM 4761 O O . ASP B 1 252 ? 13.68 7.68 2.48 1 97.69 252 ASP B O 1
ATOM 4765 N N . MET B 1 253 ? 12.773 8.742 4.27 1 95.94 253 MET B N 1
ATOM 4766 C CA . MET B 1 253 ? 14.008 8.766 5.055 1 95.94 253 MET B CA 1
ATOM 4767 C C . MET B 1 253 ? 13.961 7.719 6.164 1 95.94 253 MET B C 1
ATOM 4769 O O . MET B 1 253 ? 13.273 7.902 7.168 1 95.94 253 MET B O 1
ATOM 4773 N N . PHE B 1 254 ? 14.586 6.617 5.988 1 95 254 PHE B N 1
ATOM 4774 C CA . PHE B 1 254 ? 14.688 5.523 6.945 1 95 254 PHE B CA 1
ATOM 4775 C C . PHE B 1 254 ? 15.859 4.609 6.602 1 95 254 PHE B C 1
ATOM 4777 O O . PHE B 1 254 ? 16.422 4.707 5.512 1 95 254 PHE B O 1
ATOM 4784 N N . THR B 1 255 ? 16.234 3.85 7.531 1 92.12 255 THR B N 1
ATOM 4785 C CA . THR B 1 255 ? 17.281 2.857 7.27 1 92.12 255 THR B CA 1
ATOM 4786 C C . THR B 1 255 ? 16.719 1.712 6.426 1 92.12 255 THR B C 1
ATOM 4788 O O . THR B 1 255 ? 15.797 1.014 6.848 1 92.12 255 THR B O 1
ATOM 4791 N N . SER B 1 256 ? 17.266 1.531 5.266 1 90.88 256 SER B N 1
ATOM 4792 C CA . SER B 1 256 ? 16.797 0.447 4.402 1 90.88 256 SER B CA 1
ATOM 4793 C C . SER B 1 256 ? 17.078 -0.915 5.035 1 90.88 256 SER B C 1
ATOM 4795 O O . SER B 1 256 ? 18.109 -1.121 5.66 1 90.88 256 SER B O 1
ATOM 4797 N N . PRO B 1 257 ? 16.266 -1.887 4.84 1 92.12 257 PRO B N 1
ATOM 4798 C CA . PRO B 1 257 ? 16.344 -3.188 5.508 1 92.12 257 PRO B CA 1
ATOM 4799 C C . PRO B 1 257 ? 17.703 -3.859 5.328 1 92.12 257 PRO B C 1
ATOM 4801 O O . PRO B 1 257 ? 18.297 -4.348 6.301 1 92.12 257 PRO B O 1
ATOM 4804 N N . PRO B 1 258 ? 18.297 -3.873 4.148 1 88.94 258 PRO B N 1
ATOM 4805 C CA . PRO B 1 258 ? 19.625 -4.488 4.035 1 88.94 258 PRO B CA 1
ATOM 4806 C C . PRO B 1 258 ? 20.672 -3.82 4.934 1 88.94 258 PRO B C 1
ATOM 4808 O O . PRO B 1 258 ? 21.609 -4.477 5.395 1 88.94 258 PRO B O 1
ATOM 4811 N N . MET B 1 259 ? 20.422 -2.541 5.195 1 88.62 259 MET B N 1
ATOM 4812 C CA . MET B 1 259 ? 21.375 -1.773 6 1 88.62 259 MET B CA 1
ATOM 4813 C C . MET B 1 259 ? 21.172 -2.051 7.488 1 88.62 259 MET B C 1
ATOM 4815 O O . MET B 1 259 ? 22.016 -1.683 8.312 1 88.62 259 MET B O 1
ATOM 4819 N N . MET B 1 260 ? 20.109 -2.691 7.844 1 89.94 260 MET B N 1
ATOM 4820 C CA . MET B 1 260 ? 19.844 -3.035 9.234 1 89.94 260 MET B CA 1
ATOM 4821 C C . MET B 1 260 ? 20.656 -4.254 9.664 1 89.94 260 MET B C 1
ATOM 4823 O O . MET B 1 260 ? 20.797 -4.523 10.859 1 89.94 260 MET B O 1
ATOM 4827 N N . ILE B 1 261 ? 21.031 -5.027 8.625 1 87.12 261 ILE B N 1
ATOM 4828 C CA . ILE B 1 261 ? 21.828 -6.215 8.906 1 87.12 261 ILE B CA 1
ATOM 4829 C C . ILE B 1 261 ? 23.219 -5.801 9.398 1 87.12 261 ILE B C 1
ATOM 4831 O O . ILE B 1 261 ? 23.922 -5.043 8.719 1 87.12 261 ILE B O 1
ATOM 4835 N N . PRO B 1 262 ? 23.562 -6.297 10.594 1 78.81 262 PRO B N 1
ATOM 4836 C CA . PRO B 1 262 ? 24.859 -5.898 11.148 1 78.81 262 PRO B CA 1
ATOM 4837 C C . PRO B 1 262 ? 26.031 -6.496 10.383 1 78.81 262 PRO B C 1
ATOM 4839 O O . PRO B 1 262 ? 26.484 -7.602 10.703 1 78.81 262 PRO B O 1
ATOM 4842 N N . SER B 1 263 ? 26.375 -5.93 9.352 1 74.62 263 SER B N 1
ATOM 4843 C CA . SER B 1 263 ? 27.516 -6.402 8.57 1 74.62 263 SER B CA 1
ATOM 4844 C C . SER B 1 263 ? 28.094 -5.293 7.691 1 74.62 263 SER B C 1
ATOM 4846 O O . SER B 1 263 ? 27.531 -4.199 7.621 1 74.62 263 SER B O 1
ATOM 4848 N N . LYS B 1 264 ? 29.281 -5.672 7.242 1 64.44 264 LYS B N 1
ATOM 4849 C CA . LYS B 1 264 ? 29.828 -4.781 6.219 1 64.44 264 LYS B CA 1
ATOM 4850 C C . LYS B 1 264 ? 29.078 -4.93 4.902 1 64.44 264 LYS B C 1
ATOM 4852 O O . LYS B 1 264 ? 28.891 -6.043 4.41 1 64.44 264 LYS B O 1
ATOM 4857 N N . HIS B 1 265 ? 28.469 -3.875 4.516 1 63.53 265 HIS B N 1
ATOM 4858 C CA . HIS B 1 265 ? 27.625 -3.906 3.326 1 63.53 265 HIS B CA 1
ATOM 4859 C C . HIS B 1 265 ? 28.344 -3.322 2.119 1 63.53 265 HIS B C 1
ATOM 4861 O O . HIS B 1 265 ? 29.109 -2.357 2.252 1 63.53 265 HIS B O 1
ATOM 4867 N N . ALA B 1 266 ? 28.344 -4.078 1.044 1 65.62 266 ALA B N 1
ATOM 4868 C CA . ALA B 1 266 ? 28.734 -3.451 -0.214 1 65.62 266 ALA B CA 1
ATOM 4869 C C . ALA B 1 266 ? 27.797 -2.307 -0.579 1 65.62 266 ALA B C 1
ATOM 4871 O O . ALA B 1 266 ? 26.719 -2.164 0.013 1 65.62 266 ALA B O 1
ATOM 4872 N N . SER B 1 267 ? 28.297 -1.472 -1.38 1 65.38 267 SER B N 1
ATOM 4873 C CA . SER B 1 267 ? 27.5 -0.341 -1.831 1 65.38 267 SER B CA 1
ATOM 4874 C C . SER B 1 267 ? 26.328 -0.805 -2.686 1 65.38 267 SER B C 1
ATOM 4876 O O . SER B 1 267 ? 26.516 -1.378 -3.76 1 65.38 267 SER B O 1
ATOM 4878 N N . HIS B 1 268 ? 25.109 -0.708 -2.092 1 78.62 268 HIS B N 1
ATOM 4879 C CA . HIS B 1 268 ? 23.922 -1.109 -2.82 1 78.62 268 HIS B CA 1
ATOM 4880 C C . HIS B 1 268 ? 22.953 0.059 -2.975 1 78.62 268 HIS B C 1
ATOM 4882 O O . HIS B 1 268 ? 23.062 1.058 -2.26 1 78.62 268 HIS B O 1
ATOM 4888 N N . TRP B 1 269 ? 22.312 -0.005 -4.051 1 78.81 269 TRP B N 1
ATOM 4889 C CA . TRP B 1 269 ? 21.156 0.865 -4.297 1 78.81 269 TRP B CA 1
ATOM 4890 C C . TRP B 1 269 ? 19.844 0.113 -4.086 1 78.81 269 TRP B C 1
ATOM 4892 O O . TRP B 1 269 ? 19.719 -1.039 -4.504 1 78.81 269 TRP B O 1
ATOM 4902 N N . TYR B 1 270 ? 18.938 0.83 -3.416 1 87.19 270 TYR B N 1
ATOM 4903 C CA . TYR B 1 270 ? 17.641 0.22 -3.123 1 87.19 270 TYR B CA 1
ATOM 4904 C C . TYR B 1 270 ? 16.516 0.99 -3.795 1 87.19 270 TYR B C 1
ATOM 4906 O O . TYR B 1 270 ? 15.75 1.696 -3.129 1 87.19 270 TYR B O 1
ATOM 4914 N N . PRO B 1 271 ? 16.391 0.848 -5.102 1 89.38 271 PRO B N 1
ATOM 4915 C CA . PRO B 1 271 ? 15.336 1.603 -5.801 1 89.38 271 PRO B CA 1
ATOM 4916 C C . PRO B 1 271 ? 13.93 1.214 -5.352 1 89.38 271 PRO B C 1
ATOM 4918 O O . PRO B 1 271 ? 13.586 0.028 -5.34 1 89.38 271 PRO B O 1
ATOM 4921 N N . THR B 1 272 ? 13.188 2.25 -5.023 1 95.44 272 THR B N 1
ATOM 4922 C CA . THR B 1 272 ? 11.797 2.064 -4.621 1 95.44 272 THR B CA 1
ATOM 4923 C C . THR B 1 272 ? 10.93 1.676 -5.816 1 95.44 272 THR B C 1
ATOM 4925 O O . THR B 1 272 ? 10.961 2.34 -6.855 1 95.44 272 THR B O 1
ATOM 4928 N N . LEU B 1 273 ? 10.203 0.579 -5.676 1 97.06 273 LEU B N 1
ATOM 4929 C CA . LEU B 1 273 ? 9.227 0.2 -6.691 1 97.06 273 LEU B CA 1
ATOM 4930 C C . LEU B 1 273 ? 7.855 0.793 -6.375 1 97.06 273 LEU B C 1
ATOM 4932 O O . LEU B 1 273 ? 7.145 1.242 -7.277 1 97.06 273 LEU B O 1
ATOM 4936 N N . HIS B 1 274 ? 7.539 0.748 -5.16 1 98.62 274 HIS B N 1
ATOM 4937 C CA . HIS B 1 274 ? 6.223 1.177 -4.707 1 98.62 274 HIS B CA 1
ATOM 4938 C C . HIS B 1 274 ? 6.277 1.727 -3.287 1 98.62 274 HIS B C 1
ATOM 4940 O O . HIS B 1 274 ? 6.996 1.193 -2.439 1 98.62 274 HIS B O 1
ATOM 4946 N N . LEU B 1 275 ? 5.598 2.816 -3.039 1 98.81 275 LEU B N 1
ATOM 4947 C CA . LEU B 1 275 ? 5.523 3.449 -1.726 1 98.81 275 LEU B CA 1
ATOM 4948 C C . LEU B 1 275 ? 4.102 3.895 -1.415 1 98.81 275 LEU B C 1
ATOM 4950 O O . LEU B 1 275 ? 3.5 4.648 -2.186 1 98.81 275 LEU B O 1
ATOM 4954 N N . THR B 1 276 ? 3.533 3.348 -0.345 1 98.81 276 THR B N 1
ATOM 4955 C CA . THR B 1 276 ? 2.242 3.807 0.152 1 98.81 276 THR B CA 1
ATOM 4956 C C . THR B 1 276 ? 2.406 4.57 1.465 1 98.81 276 THR B C 1
ATOM 4958 O O . THR B 1 276 ? 3.146 4.137 2.352 1 98.81 276 THR B O 1
ATOM 4961 N N . ILE B 1 277 ? 1.792 5.715 1.53 1 98.81 277 ILE B N 1
ATOM 4962 C CA . ILE B 1 277 ? 1.744 6.504 2.756 1 98.81 277 ILE B CA 1
ATOM 4963 C C . ILE B 1 277 ? 0.291 6.73 3.168 1 98.81 277 ILE B C 1
ATOM 4965 O O . ILE B 1 277 ? -0.505 7.266 2.395 1 98.81 277 ILE B O 1
ATOM 4969 N N . GLU B 1 278 ? -0.065 6.258 4.293 1 98.56 278 GLU B N 1
ATOM 4970 C CA . GLU B 1 278 ? -1.385 6.492 4.871 1 98.56 278 GLU B CA 1
ATOM 4971 C C . GLU B 1 278 ? -1.318 7.508 6.008 1 98.56 278 GLU B C 1
ATOM 4973 O O . GLU B 1 278 ? -0.722 7.238 7.055 1 98.56 278 GLU B O 1
ATOM 4978 N N . PHE B 1 279 ? -1.943 8.617 5.777 1 98.19 279 PHE B N 1
ATOM 4979 C CA . PHE B 1 279 ? -1.944 9.688 6.773 1 98.19 279 PHE B CA 1
ATOM 4980 C C . PHE B 1 279 ? -3.008 9.43 7.836 1 98.19 279 PHE B C 1
ATOM 4982 O O . PHE B 1 279 ? -4.113 8.984 7.52 1 98.19 279 PHE B O 1
ATOM 4989 N N . LYS B 1 280 ? -2.674 9.758 9.07 1 96.31 280 LYS B N 1
ATOM 4990 C CA . LYS B 1 280 ? -3.561 9.352 10.156 1 96.31 280 LYS B CA 1
ATOM 4991 C C . LYS B 1 280 ? -4.262 10.562 10.766 1 96.31 280 LYS B C 1
ATOM 4993 O O . LYS B 1 280 ? -5.156 10.414 11.602 1 96.31 280 LYS B O 1
ATOM 4998 N N . ARG B 1 281 ? -3.852 11.773 10.266 1 94.75 281 ARG B N 1
ATOM 4999 C CA . ARG B 1 281 ? -4.426 13 10.812 1 94.75 281 ARG B CA 1
ATOM 5000 C C . ARG B 1 281 ? -4.086 14.203 9.938 1 94.75 281 ARG B C 1
ATOM 5002 O O . ARG B 1 281 ? -3.254 14.102 9.031 1 94.75 281 ARG B O 1
ATOM 5009 N N . ARG B 1 282 ? -4.836 15.211 10.203 1 94.12 282 ARG B N 1
ATOM 5010 C CA . ARG B 1 282 ? -4.449 16.484 9.609 1 94.12 282 ARG B CA 1
ATOM 5011 C C . ARG B 1 282 ? -3.051 16.891 10.055 1 94.12 282 ARG B C 1
ATOM 5013 O O . ARG B 1 282 ? -2.723 16.828 11.234 1 94.12 282 ARG B O 1
ATOM 5020 N N . LEU B 1 283 ? -2.24 17.266 9.062 1 92.31 283 LEU B N 1
ATOM 5021 C CA . LEU B 1 283 ? -0.85 17.547 9.414 1 92.31 283 LEU B CA 1
ATOM 5022 C C . LEU B 1 283 ? -0.575 19.047 9.375 1 92.31 283 LEU B C 1
ATOM 5024 O O . LEU B 1 283 ? -0.923 19.719 8.406 1 92.31 283 LEU B O 1
ATOM 5028 N N . PRO B 1 284 ? 0.006 19.516 10.477 1 90 284 PRO B N 1
ATOM 5029 C CA . PRO B 1 284 ? 0.645 20.828 10.359 1 90 284 PRO B CA 1
ATOM 5030 C C . PRO B 1 284 ? 1.919 20.797 9.523 1 90 284 PRO B C 1
ATOM 5032 O O . PRO B 1 284 ? 2.188 19.812 8.844 1 90 284 PRO B O 1
ATOM 5035 N N . ALA B 1 285 ? 2.59 21.906 9.422 1 87.06 285 ALA B N 1
ATOM 5036 C CA . ALA B 1 285 ? 3.895 21.922 8.766 1 87.06 285 ALA B CA 1
ATOM 5037 C C . ALA B 1 285 ? 4.922 21.125 9.57 1 87.06 285 ALA B C 1
ATOM 5039 O O . ALA B 1 285 ? 5.348 21.562 10.641 1 87.06 285 ALA B O 1
ATOM 5040 N N . ILE B 1 286 ? 5.203 19.906 9.156 1 92.69 286 ILE B N 1
ATOM 5041 C CA . ILE B 1 286 ? 6.117 19 9.844 1 92.69 286 ILE B CA 1
ATOM 5042 C C . ILE B 1 286 ? 7.477 19.016 9.148 1 92.69 286 ILE B C 1
ATOM 5044 O O . ILE B 1 286 ? 7.555 18.844 7.93 1 92.69 286 ILE B O 1
ATOM 5048 N N . THR B 1 287 ? 8.477 19.281 9.938 1 95.44 287 THR B N 1
ATOM 5049 C CA . THR B 1 287 ? 9.812 19.281 9.352 1 95.44 287 THR B CA 1
ATOM 5050 C C . THR B 1 287 ? 10.695 18.219 10 1 95.44 287 THR B C 1
ATOM 5052 O O . THR B 1 287 ? 11.867 18.062 9.648 1 95.44 287 THR B O 1
ATOM 5055 N N . ARG B 1 288 ? 10.172 17.562 10.977 1 97 288 ARG B N 1
ATOM 5056 C CA . ARG B 1 288 ? 10.914 16.484 11.625 1 97 288 ARG B CA 1
ATOM 5057 C C . ARG B 1 288 ? 9.977 15.352 12.047 1 97 288 ARG B C 1
ATOM 5059 O O . ARG B 1 288 ? 8.789 15.578 12.266 1 97 288 ARG B O 1
ATOM 5066 N N . THR B 1 289 ? 10.516 14.164 12.086 1 98.06 289 THR B N 1
ATOM 5067 C CA . THR B 1 289 ? 9.742 12.992 12.469 1 98.06 289 THR B CA 1
ATOM 5068 C C . THR B 1 289 ? 10.578 12.055 13.344 1 98.06 289 THR B C 1
ATOM 5070 O O . THR B 1 289 ? 11.805 12.094 13.305 1 98.06 289 THR B O 1
ATOM 5073 N N . ALA B 1 290 ? 9.938 11.344 14.227 1 98.56 290 ALA B N 1
ATOM 5074 C CA . ALA B 1 290 ? 10.445 10.102 14.82 1 98.56 290 ALA B CA 1
ATOM 5075 C C . ALA B 1 290 ? 10 8.891 14 1 98.56 290 ALA B C 1
ATOM 5077 O O . ALA B 1 290 ? 8.82 8.539 13.992 1 98.56 290 ALA B O 1
ATOM 5078 N N . THR B 1 291 ? 10.969 8.242 13.359 1 98.56 291 THR B N 1
ATOM 5079 C CA . THR B 1 291 ? 10.617 7.219 12.375 1 98.56 291 THR B CA 1
ATOM 5080 C C . THR B 1 291 ? 11.094 5.848 12.836 1 98.56 291 THR B C 1
ATOM 5082 O O . THR B 1 291 ? 12.273 5.668 13.148 1 98.56 291 THR B O 1
ATOM 5085 N N . LEU B 1 292 ? 10.18 4.926 13.016 1 98.56 292 LEU B N 1
ATOM 5086 C CA . LEU B 1 292 ? 10.5 3.512 13.18 1 98.56 292 LEU B CA 1
ATOM 5087 C C . LEU B 1 292 ? 10.32 2.756 11.867 1 98.56 292 LEU B C 1
ATOM 5089 O O . LEU B 1 292 ? 9.281 2.883 11.211 1 98.56 292 LEU B O 1
ATOM 5093 N N . SER B 1 293 ? 11.289 2.033 11.422 1 97.88 293 SER B N 1
ATOM 5094 C CA . SER B 1 293 ? 11.188 1.17 10.25 1 97.88 293 SER B CA 1
ATOM 5095 C C . SER B 1 293 ? 11.508 -0.28 10.602 1 97.88 293 SER B C 1
ATOM 5097 O O . SER B 1 293 ? 12.391 -0.546 11.414 1 97.88 293 SER B O 1
ATOM 5099 N N . ARG B 1 294 ? 10.758 -1.196 10.055 1 97.12 294 ARG B N 1
ATOM 5100 C CA . ARG B 1 294 ? 10.938 -2.631 10.25 1 97.12 294 ARG B CA 1
ATOM 5101 C C . ARG B 1 294 ? 10.922 -3.373 8.914 1 97.12 294 ARG B C 1
ATOM 5103 O O . ARG B 1 294 ? 10.367 -2.877 7.934 1 97.12 294 ARG B O 1
ATOM 5110 N N . ALA B 1 295 ? 11.531 -4.477 8.906 1 95.56 295 ALA B N 1
ATOM 5111 C CA . ALA B 1 295 ? 11.516 -5.367 7.746 1 95.56 295 ALA B CA 1
ATOM 5112 C C . ALA B 1 295 ? 11.383 -6.828 8.18 1 95.56 295 ALA B C 1
ATOM 5114 O O . ALA B 1 295 ? 11.844 -7.203 9.258 1 95.56 295 ALA B O 1
ATOM 5115 N N . ARG B 1 296 ? 10.797 -7.621 7.305 1 95.19 296 ARG B N 1
ATOM 5116 C CA . ARG B 1 296 ? 10.609 -9.016 7.695 1 95.19 296 ARG B CA 1
ATOM 5117 C C . ARG B 1 296 ? 10.93 -9.961 6.543 1 95.19 296 ARG B C 1
ATOM 5119 O O . ARG B 1 296 ? 11.477 -11.047 6.754 1 95.19 296 ARG B O 1
ATOM 5126 N N . PHE B 1 297 ? 10.555 -9.547 5.344 1 95.38 297 PHE B N 1
ATOM 5127 C CA . PHE B 1 297 ? 10.648 -10.484 4.23 1 95.38 297 PHE B CA 1
ATOM 5128 C C . PHE B 1 297 ? 11.594 -9.969 3.158 1 95.38 297 PHE B C 1
ATOM 5130 O O . PHE B 1 297 ? 11.164 -9.352 2.182 1 95.38 297 PHE B O 1
ATOM 5137 N N . MET B 1 298 ? 12.836 -10.18 3.338 1 93.62 298 MET B N 1
ATOM 5138 C CA . MET B 1 298 ? 13.836 -9.945 2.303 1 93.62 298 MET B CA 1
ATOM 5139 C C . MET B 1 298 ? 14.141 -11.234 1.535 1 93.62 298 MET B C 1
ATOM 5141 O O . MET B 1 298 ? 14.75 -12.156 2.074 1 93.62 298 MET B O 1
ATOM 5145 N N . ILE B 1 299 ? 13.641 -11.312 0.323 1 92.62 299 ILE B N 1
ATOM 5146 C CA . ILE B 1 299 ? 13.703 -12.555 -0.449 1 92.62 299 ILE B CA 1
ATOM 5147 C C . ILE B 1 299 ? 14.18 -12.25 -1.868 1 92.62 299 ILE B C 1
ATOM 5149 O O . ILE B 1 299 ? 13.539 -11.492 -2.596 1 92.62 299 ILE B O 1
ATOM 5153 N N . ASN B 1 300 ? 15.234 -12.852 -2.316 1 88.12 300 ASN B N 1
ATOM 5154 C CA . ASN B 1 300 ? 15.75 -12.789 -3.68 1 88.12 300 ASN B CA 1
ATOM 5155 C C . ASN B 1 300 ? 15.836 -11.352 -4.18 1 88.12 300 ASN B C 1
ATOM 5157 O O . ASN B 1 300 ? 15.352 -11.031 -5.27 1 88.12 300 ASN B O 1
ATOM 5161 N N . GLY B 1 301 ? 16.344 -10.492 -3.367 1 85.5 301 GLY B N 1
ATOM 5162 C CA . GLY B 1 301 ? 16.625 -9.133 -3.781 1 85.5 301 GLY B CA 1
ATOM 5163 C C . GLY B 1 301 ? 15.453 -8.195 -3.605 1 85.5 301 GLY B C 1
ATOM 5164 O O . GLY B 1 301 ? 15.539 -7.008 -3.934 1 85.5 301 GLY B O 1
ATOM 5165 N N . GLN B 1 302 ? 14.391 -8.703 -3.186 1 91.62 302 GLN B N 1
ATOM 5166 C CA . GLN B 1 302 ? 13.219 -7.887 -2.881 1 91.62 302 GLN B CA 1
ATOM 5167 C C . GLN B 1 302 ? 13.047 -7.719 -1.374 1 91.62 302 GLN B C 1
ATOM 5169 O O . GLN B 1 302 ? 13.242 -8.664 -0.611 1 91.62 302 GLN B O 1
ATOM 5174 N N . HIS B 1 303 ? 12.719 -6.492 -0.976 1 94.5 303 HIS B N 1
ATOM 5175 C CA . HIS B 1 303 ? 12.43 -6.289 0.438 1 94.5 303 HIS B CA 1
ATOM 5176 C C . HIS B 1 303 ? 11.352 -5.223 0.63 1 94.5 303 HIS B C 1
ATOM 5178 O O . HIS B 1 303 ? 11.109 -4.41 -0.267 1 94.5 303 HIS B O 1
ATOM 5184 N N . GLU B 1 304 ? 10.641 -5.332 1.716 1 97.25 304 GLU B N 1
ATOM 5185 C CA . GLU B 1 304 ? 9.695 -4.301 2.133 1 97.25 304 GLU B CA 1
ATOM 5186 C C . GLU B 1 304 ? 10.172 -3.602 3.404 1 97.25 304 GLU B C 1
ATOM 5188 O O . GLU B 1 304 ? 10.914 -4.18 4.199 1 97.25 304 GLU B O 1
ATOM 5193 N N . SER B 1 305 ? 9.875 -2.369 3.525 1 97.56 305 SER B N 1
ATOM 5194 C CA . SER B 1 305 ? 10.031 -1.599 4.754 1 97.56 305 SER B CA 1
ATOM 5195 C C . SER B 1 305 ? 8.688 -1.075 5.258 1 97.56 305 SER B C 1
ATOM 5197 O O . SER B 1 305 ? 7.965 -0.406 4.52 1 97.56 305 SER B O 1
ATOM 5199 N N . ASP B 1 306 ? 8.359 -1.435 6.426 1 97.81 306 ASP B N 1
ATOM 5200 C CA . ASP B 1 306 ? 7.188 -0.898 7.113 1 97.81 306 ASP B CA 1
ATOM 5201 C C . ASP B 1 306 ? 7.586 0.189 8.109 1 97.81 306 ASP B C 1
ATOM 5203 O O . ASP B 1 306 ? 8.32 -0.076 9.062 1 97.81 306 ASP B O 1
ATOM 5207 N N . SER B 1 307 ? 7.074 1.42 7.895 1 98.38 307 SER B N 1
ATOM 5208 C CA . SER B 1 307 ? 7.531 2.529 8.727 1 98.38 307 SER B CA 1
ATOM 5209 C C . SER B 1 307 ? 6.363 3.201 9.438 1 98.38 307 SER B C 1
ATOM 5211 O O . SER B 1 307 ? 5.258 3.273 8.898 1 98.38 307 SER B O 1
ATOM 5213 N N . GLU B 1 308 ? 6.598 3.598 10.617 1 98.56 308 GLU B N 1
ATOM 5214 C CA . GLU B 1 308 ? 5.742 4.496 11.391 1 98.56 308 GLU B CA 1
ATOM 5215 C C . GLU B 1 308 ? 6.391 5.871 11.547 1 98.56 308 GLU B C 1
ATOM 5217 O O . GLU B 1 308 ? 7.527 5.98 12.016 1 98.56 308 GLU B O 1
ATOM 5222 N N . LEU B 1 309 ? 5.695 6.883 11.125 1 98.75 309 LEU B N 1
ATOM 5223 C CA . LEU B 1 309 ? 6.148 8.258 11.305 1 98.75 309 LEU B CA 1
ATOM 5224 C C . LEU B 1 309 ? 5.383 8.938 12.43 1 98.75 309 LEU B C 1
ATOM 5226 O O . LEU B 1 309 ? 4.176 9.172 12.312 1 98.75 309 LEU B O 1
ATOM 5230 N N . TRP B 1 310 ? 6.117 9.289 13.461 1 98.31 310 TRP B N 1
ATOM 5231 C CA . TRP B 1 310 ? 5.551 9.961 14.625 1 98.31 310 TRP B CA 1
ATOM 5232 C C . TRP B 1 310 ? 6.066 11.391 14.734 1 98.31 310 TRP B C 1
ATOM 5234 O O . TRP B 1 310 ? 7.16 11.703 14.258 1 98.31 310 TRP B O 1
ATOM 5244 N N . SER B 1 311 ? 5.23 12.219 15.312 1 97.25 311 SER B N 1
ATOM 5245 C CA . SER B 1 311 ? 5.719 13.57 15.594 1 97.25 311 SER B CA 1
ATOM 5246 C C . SER B 1 311 ? 6.852 13.547 16.609 1 97.25 311 SER B C 1
ATOM 5248 O O . SER B 1 311 ? 6.883 12.688 17.5 1 97.25 311 SER B O 1
ATOM 5250 N N . HIS B 1 312 ? 7.738 14.414 16.406 1 96 312 HIS B N 1
ATOM 5251 C CA . HIS B 1 312 ? 8.75 14.609 17.438 1 96 312 HIS B CA 1
ATOM 5252 C C . HIS B 1 312 ? 8.117 15.008 18.766 1 96 312 HIS B C 1
ATOM 5254 O O . HIS B 1 312 ? 7.176 15.812 18.797 1 96 312 HIS B O 1
ATOM 5260 N N . PRO B 1 313 ? 8.672 14.484 19.891 1 93.38 313 PRO B N 1
ATOM 5261 C CA . PRO B 1 313 ? 8.062 14.82 21.188 1 93.38 313 PRO B CA 1
ATOM 5262 C C . PRO B 1 313 ? 8.07 16.328 21.453 1 93.38 313 PRO B C 1
ATOM 5264 O O . PRO B 1 313 ? 7.164 16.844 22.109 1 93.38 313 PRO B O 1
ATOM 5267 N N . ASP B 1 314 ? 8.984 17.016 20.891 1 90.62 314 ASP B N 1
ATOM 5268 C CA . ASP B 1 314 ? 9.102 18.453 21.094 1 90.62 314 ASP B CA 1
ATOM 5269 C C . ASP B 1 314 ? 8.047 19.203 20.297 1 90.62 314 ASP B C 1
ATOM 5271 O O . ASP B 1 314 ? 7.844 20.406 20.5 1 90.62 314 ASP B O 1
ATOM 5275 N N . ASP B 1 315 ? 7.348 18.516 19.438 1 92.69 315 ASP B N 1
ATOM 5276 C CA . ASP B 1 315 ? 6.387 19.188 18.562 1 92.69 315 ASP B CA 1
ATOM 5277 C C . ASP B 1 315 ? 4.957 18.969 19.062 1 92.69 315 ASP B C 1
ATOM 5279 O O . ASP B 1 315 ? 3.998 19.172 18.312 1 92.69 315 ASP B O 1
ATOM 5283 N N . GLN B 1 316 ? 4.777 18.562 20.266 1 90.31 316 GLN B N 1
ATOM 5284 C CA . GLN B 1 316 ? 3.463 18.281 20.828 1 90.31 316 GLN B CA 1
ATOM 5285 C C . GLN B 1 316 ? 2.537 19.484 20.703 1 90.31 316 GLN B C 1
ATOM 5287 O O . GLN B 1 316 ? 1.329 19.328 20.516 1 90.31 316 GLN B O 1
ATOM 5292 N N . HIS B 1 317 ? 3.057 20.703 20.719 1 89.06 317 HIS B N 1
ATOM 5293 C CA . HIS B 1 317 ? 2.283 21.938 20.688 1 89.06 317 HIS B CA 1
ATOM 5294 C C . HIS B 1 317 ? 1.574 22.094 19.344 1 89.06 317 HIS B C 1
ATOM 5296 O O . HIS B 1 317 ? 0.598 22.844 19.234 1 89.06 317 HIS B O 1
ATOM 5302 N N . LEU B 1 318 ? 2.023 21.422 18.344 1 90.44 318 LEU B N 1
ATOM 5303 C CA . LEU B 1 318 ? 1.432 21.516 17 1 90.44 318 LEU B CA 1
ATOM 5304 C C . LEU B 1 318 ? 0.109 20.766 16.938 1 90.44 318 LEU B C 1
ATOM 5306 O O . LEU B 1 318 ? -0.691 20.984 16.031 1 90.44 318 LEU B O 1
ATOM 5310 N N . PHE B 1 319 ? -0.153 19.875 17.875 1 87.94 319 PHE B N 1
ATOM 5311 C CA . PHE B 1 319 ? -1.324 19 17.828 1 87.94 319 PHE B CA 1
ATOM 5312 C C . PHE B 1 319 ? -2.271 19.312 18.984 1 87.94 319 PHE B C 1
ATOM 5314 O O . PHE B 1 319 ? -3.473 19.047 18.891 1 87.94 319 PHE B O 1
ATOM 5321 N N . ASN B 1 320 ? -1.709 19.609 20.109 1 78.06 320 ASN B N 1
ATOM 5322 C CA . ASN B 1 320 ? -2.48 20 21.281 1 78.06 320 ASN B CA 1
ATOM 5323 C C . ASN B 1 320 ? -2.021 21.344 21.828 1 78.06 320 ASN B C 1
ATOM 5325 O O . ASN B 1 320 ? -1.023 21.422 22.547 1 78.06 320 ASN B O 1
ATOM 5329 N N . PRO B 1 321 ? -2.75 22.406 21.453 1 66.81 321 PRO B N 1
ATOM 5330 C CA . PRO B 1 321 ? -2.277 23.734 21.844 1 66.81 321 PRO B CA 1
ATOM 5331 C C . PRO B 1 321 ? -2.223 23.906 23.359 1 66.81 321 PRO B C 1
ATOM 5333 O O . PRO B 1 321 ? -1.499 24.781 23.859 1 66.81 321 PRO B O 1
ATOM 5336 N N . ASN B 1 322 ? -3.043 23.266 24.141 1 64.56 322 ASN B N 1
ATOM 5337 C CA . ASN B 1 322 ? -2.973 23.422 25.594 1 64.56 322 ASN B CA 1
ATOM 5338 C C . ASN B 1 322 ? -2.48 22.141 26.266 1 64.56 322 ASN B C 1
ATOM 5340 O O . ASN B 1 322 ? -3.273 21.391 26.844 1 64.56 322 ASN B O 1
ATOM 5344 N N . PRO B 1 323 ? -1.14 22.031 25.984 1 58.59 323 PRO B N 1
ATOM 5345 C CA . PRO B 1 323 ? -0.682 20.75 26.516 1 58.59 323 PRO B CA 1
ATOM 5346 C C . PRO B 1 323 ? -0.73 20.688 28.047 1 58.59 323 PRO B C 1
ATOM 5348 O O . PRO B 1 323 ? -0.409 21.672 28.719 1 58.59 323 PRO B O 1
ATOM 5351 N N . ALA B 1 324 ? -1.57 19.922 28.609 1 56.84 324 ALA B N 1
ATOM 5352 C CA . ALA B 1 324 ? -1.373 19.75 30.047 1 56.84 324 ALA B CA 1
ATOM 5353 C C . ALA B 1 324 ? 0.088 19.453 30.375 1 56.84 324 ALA B C 1
ATOM 5355 O O . ALA B 1 324 ? 0.8 18.859 29.547 1 56.84 324 ALA B O 1
ATOM 5356 N N . PRO B 1 325 ? 0.683 20.172 31.312 1 54.44 325 PRO B N 1
ATOM 5357 C CA . PRO B 1 325 ? 2.094 20.109 31.703 1 54.44 325 PRO B CA 1
ATOM 5358 C C . PRO B 1 325 ? 2.646 18.688 31.672 1 54.44 325 PRO B C 1
ATOM 5360 O O . PRO B 1 325 ? 3.809 18.469 32.031 1 54.44 325 PRO B O 1
ATOM 5363 N N . SER B 1 326 ? 1.857 17.641 31.406 1 57.34 326 SER B N 1
ATOM 5364 C CA . SER B 1 326 ? 2.426 16.312 31.609 1 57.34 326 SER B CA 1
ATOM 5365 C C . SER B 1 326 ? 3.525 16.016 30.609 1 57.34 326 SER B C 1
ATOM 5367 O O . SER B 1 326 ? 3.871 16.859 29.781 1 57.34 326 SER B O 1
ATOM 5369 N N . GLU B 1 327 ? 4.031 14.703 30.297 1 64.25 327 GLU B N 1
ATOM 5370 C CA . GLU B 1 327 ? 5.117 14.094 29.531 1 64.25 327 GLU B CA 1
ATOM 5371 C C . GLU B 1 327 ? 4.926 14.305 28.031 1 64.25 327 GLU B C 1
ATOM 5373 O O . GLU B 1 327 ? 3.797 14.258 27.531 1 64.25 327 GLU B O 1
ATOM 5378 N N . PRO B 1 328 ? 6.02 14.875 27.375 1 78.62 328 PRO B N 1
ATOM 5379 C CA . PRO B 1 328 ? 5.965 15.055 25.922 1 78.62 328 PRO B CA 1
ATOM 5380 C C . PRO B 1 328 ? 5.312 13.875 25.219 1 78.62 328 PRO B C 1
ATOM 5382 O O . PRO B 1 328 ? 5.582 12.719 25.547 1 78.62 328 PRO B O 1
ATOM 5385 N N . ARG B 1 329 ? 4.363 14.258 24.5 1 87.81 329 ARG B N 1
ATOM 5386 C CA . ARG B 1 329 ? 3.611 13.242 23.781 1 87.81 329 ARG B CA 1
ATOM 5387 C C . ARG B 1 329 ? 3.912 13.305 22.281 1 87.81 329 ARG B C 1
ATOM 5389 O O . ARG B 1 329 ? 4.188 14.383 21.734 1 87.81 329 ARG B O 1
ATOM 5396 N N . SER B 1 330 ? 4.016 12.156 21.656 1 94.31 330 SER B N 1
ATOM 5397 C CA . SER B 1 330 ? 4.145 12.047 20.203 1 94.31 330 SER B CA 1
ATOM 5398 C C . SER B 1 330 ? 2.883 11.469 19.578 1 94.31 330 SER B C 1
ATOM 5400 O O . SER B 1 330 ? 2.17 10.688 20.219 1 94.31 330 SER B O 1
ATOM 5402 N N . PHE B 1 331 ? 2.609 11.906 18.422 1 94.56 331 PHE B N 1
ATOM 5403 C CA . PHE B 1 331 ? 1.416 11.492 17.703 1 94.56 331 PHE B CA 1
ATOM 5404 C C . PHE B 1 331 ? 1.789 10.789 16.406 1 94.56 331 PHE B C 1
ATOM 5406 O O . PHE B 1 331 ? 2.719 11.211 15.711 1 94.56 331 PHE B O 1
ATOM 5413 N N . ILE B 1 332 ? 1.025 9.703 16.109 1 96.94 332 ILE B N 1
ATOM 5414 C CA . ILE B 1 332 ? 1.238 9.039 14.828 1 96.94 332 ILE B CA 1
ATOM 5415 C C . ILE B 1 332 ? 0.797 9.961 13.695 1 96.94 332 ILE B C 1
ATOM 5417 O O . ILE B 1 332 ? -0.319 10.484 13.711 1 96.94 332 ILE B O 1
ATOM 5421 N N . LEU B 1 333 ? 1.689 10.219 12.781 1 97.88 333 LEU B N 1
ATOM 5422 C CA . LEU B 1 333 ? 1.409 11.078 11.633 1 97.88 333 LEU B CA 1
ATOM 5423 C C . LEU B 1 333 ? 0.973 10.242 10.43 1 97.88 333 LEU B C 1
ATOM 5425 O O . LEU B 1 333 ? -0.01 10.578 9.766 1 97.88 333 LEU B O 1
ATOM 5429 N N . ALA B 1 334 ? 1.661 9.195 10.172 1 98.44 334 ALA B N 1
ATOM 5430 C CA . ALA B 1 334 ? 1.422 8.336 9.016 1 98.44 334 ALA B CA 1
ATOM 5431 C C . ALA B 1 334 ? 2.104 6.98 9.18 1 98.44 334 ALA B C 1
ATOM 5433 O O . ALA B 1 334 ? 3.016 6.836 10 1 98.44 334 ALA B O 1
ATOM 5434 N N . ILE B 1 335 ? 1.655 6.004 8.5 1 98.56 335 ILE B N 1
ATOM 5435 C CA . ILE B 1 335 ? 2.367 4.75 8.289 1 98.56 335 ILE B CA 1
ATOM 5436 C C . ILE B 1 335 ? 2.699 4.594 6.805 1 98.56 335 ILE B C 1
ATOM 5438 O O . ILE B 1 335 ? 1.981 5.109 5.941 1 98.56 335 ILE B O 1
ATOM 5442 N N . ALA B 1 336 ? 3.783 3.992 6.543 1 98.69 336 ALA B N 1
ATOM 5443 C CA . ALA B 1 336 ? 4.234 3.848 5.16 1 98.69 336 ALA B CA 1
ATOM 5444 C C . ALA B 1 336 ? 4.793 2.449 4.906 1 98.69 336 ALA B C 1
ATOM 5446 O O . ALA B 1 336 ? 5.355 1.826 5.809 1 98.69 336 ALA B O 1
ATOM 5447 N N . ARG B 1 337 ? 4.562 1.94 3.74 1 98.19 337 ARG B N 1
ATOM 5448 C CA . ARG B 1 337 ? 5.168 0.692 3.291 1 98.19 337 ARG B CA 1
ATOM 5449 C C . ARG B 1 337 ? 5.84 0.868 1.935 1 98.19 337 ARG B C 1
ATOM 5451 O O . ARG B 1 337 ? 5.223 1.363 0.989 1 98.19 337 ARG B O 1
ATOM 5458 N N . GLN B 1 338 ? 7.078 0.499 1.919 1 98.44 338 GLN B N 1
ATOM 5459 C CA . GLN B 1 338 ? 7.863 0.579 0.692 1 98.44 338 GLN B CA 1
ATOM 5460 C C . GLN B 1 338 ? 8.289 -0.809 0.22 1 98.44 338 GLN B C 1
ATOM 5462 O O . GLN B 1 338 ? 8.672 -1.656 1.03 1 98.44 338 GLN B O 1
ATOM 5467 N N . THR B 1 339 ? 8.109 -1.101 -1.037 1 97.75 339 THR B N 1
ATOM 5468 C CA . THR B 1 339 ? 8.719 -2.242 -1.711 1 97.75 339 THR B CA 1
ATOM 5469 C C . THR B 1 339 ? 9.883 -1.795 -2.584 1 97.75 339 THR B C 1
ATOM 5471 O O . THR B 1 339 ? 9.75 -0.869 -3.387 1 97.75 339 THR B O 1
ATOM 5474 N N . ALA B 1 340 ? 10.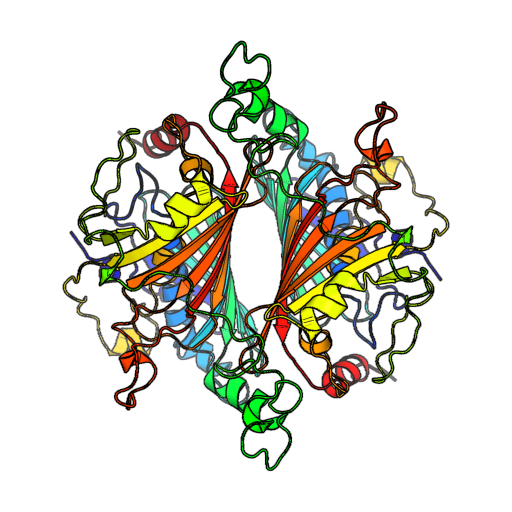984 -2.439 -2.375 1 95.75 340 ALA B N 1
ATOM 5475 C CA . ALA B 1 340 ? 12.18 -2.031 -3.1 1 95.75 340 ALA B CA 1
ATOM 5476 C C . ALA B 1 340 ? 13.023 -3.242 -3.494 1 95.75 340 ALA B C 1
ATOM 5478 O O . ALA B 1 340 ? 12.742 -4.367 -3.07 1 95.75 340 ALA B O 1
ATOM 5479 N N . LEU B 1 341 ? 13.984 -3.027 -4.375 1 90.12 341 LEU B N 1
ATOM 5480 C CA . LEU B 1 341 ? 14.961 -4.027 -4.801 1 90.12 341 LEU B CA 1
ATOM 5481 C C . LEU B 1 341 ? 16.328 -3.762 -4.184 1 90.12 341 LEU B C 1
ATOM 5483 O O . LEU B 1 341 ? 16.547 -2.703 -3.592 1 90.12 341 LEU B O 1
ATOM 5487 N N . VAL B 1 342 ? 17.125 -4.762 -4.211 1 84.44 342 VAL B N 1
ATOM 5488 C CA . VAL B 1 342 ? 18.547 -4.602 -3.93 1 84.44 342 VAL B CA 1
ATOM 5489 C C . VAL B 1 342 ? 19.344 -4.676 -5.23 1 84.44 342 VAL B C 1
ATOM 5491 O O . VAL B 1 342 ? 19.359 -5.719 -5.891 1 84.44 342 VAL B O 1
ATOM 5494 N N . LEU B 1 343 ? 19.953 -3.609 -5.582 1 78.06 343 LEU B N 1
ATOM 5495 C CA . LEU B 1 343 ? 20.766 -3.557 -6.793 1 78.06 343 LEU B CA 1
ATOM 5496 C C . LEU B 1 343 ? 22.141 -2.994 -6.492 1 78.06 343 LEU B C 1
ATOM 5498 O O . LEU B 1 343 ? 22.312 -2.229 -5.543 1 78.06 343 LEU B O 1
ATOM 5502 N N . PRO B 1 344 ? 23.109 -3.426 -7.363 1 72.88 344 PRO B N 1
ATOM 5503 C CA . PRO B 1 344 ? 24.406 -2.748 -7.23 1 72.88 344 PRO B CA 1
ATOM 5504 C C . PRO B 1 344 ? 24.312 -1.241 -7.449 1 72.88 344 PRO B C 1
ATOM 5506 O O . PRO B 1 344 ? 23.531 -0.787 -8.297 1 72.88 344 PRO B O 1
ATOM 5509 N N . PHE B 1 345 ? 25.078 -0.51 -6.758 1 71.81 345 PHE B N 1
ATOM 5510 C CA . PHE B 1 345 ? 25.031 0.946 -6.824 1 71.81 345 PHE B CA 1
ATOM 5511 C C . PHE B 1 345 ? 25.453 1.442 -8.203 1 71.81 345 PHE B C 1
ATOM 5513 O O . PHE B 1 345 ? 25.031 2.516 -8.633 1 71.81 345 PHE B O 1
ATOM 5520 N N . SER B 1 346 ? 26.234 0.653 -8.945 1 70.62 346 SER B N 1
ATOM 5521 C CA . SER B 1 346 ? 26.672 1.025 -10.289 1 70.62 346 SER B CA 1
ATOM 5522 C C . SER B 1 346 ? 25.484 1.271 -11.211 1 70.62 346 SER B C 1
ATOM 5524 O O . SER B 1 346 ? 25.562 2.09 -12.125 1 70.62 346 SER B O 1
ATOM 5526 N N . VAL B 1 347 ? 24.375 0.697 -10.938 1 68.75 347 VAL B N 1
ATOM 5527 C CA . VAL B 1 347 ? 23.172 0.868 -11.75 1 68.75 347 VAL B CA 1
ATOM 5528 C C . VAL B 1 347 ? 22.609 2.275 -11.562 1 68.75 347 VAL B C 1
ATOM 5530 O O . VAL B 1 347 ? 22.141 2.898 -12.516 1 68.75 347 VAL B O 1
ATOM 5533 N N . ASN B 1 348 ? 22.656 2.814 -10.406 1 68.88 348 ASN B N 1
ATOM 5534 C CA . ASN B 1 348 ? 22.219 4.168 -10.062 1 68.88 348 ASN B CA 1
ATOM 5535 C C . ASN B 1 348 ? 23.062 5.219 -10.781 1 68.88 348 ASN B C 1
ATOM 5537 O O . ASN B 1 348 ? 22.531 6.172 -11.344 1 68.88 348 ASN B O 1
ATOM 5541 N N . GLN B 1 349 ? 24.375 5.02 -10.812 1 67.88 349 GLN B N 1
ATOM 5542 C CA . GLN B 1 349 ? 25.312 5.977 -11.367 1 67.88 349 GLN B CA 1
ATOM 5543 C C . GLN B 1 349 ? 25.172 6.082 -12.883 1 67.88 349 GLN B C 1
ATOM 5545 O O . GLN B 1 349 ? 25.391 7.145 -13.469 1 67.88 349 GLN B O 1
ATOM 5550 N N . ASN B 1 350 ? 24.734 5.031 -13.5 1 61.09 350 ASN B N 1
ATOM 5551 C CA . ASN B 1 350 ? 24.609 4.988 -14.953 1 61.09 350 ASN B CA 1
ATOM 5552 C C . ASN B 1 350 ? 23.328 5.688 -15.43 1 61.09 350 ASN B C 1
ATOM 5554 O O . ASN B 1 350 ? 23.188 5.988 -16.609 1 61.09 350 ASN B O 1
ATOM 5558 N N . LYS B 1 351 ? 22.469 5.941 -14.672 1 58 351 LYS B N 1
ATOM 5559 C CA . LYS B 1 351 ? 21.203 6.566 -15.07 1 58 351 LYS B CA 1
ATOM 5560 C C . LYS B 1 351 ? 21.406 8.047 -15.359 1 58 351 LYS B C 1
ATOM 5562 O O . LYS B 1 351 ? 20.625 8.641 -16.125 1 58 351 LYS B O 1
ATOM 5567 N N . THR B 1 352 ? 22.25 8.828 -14.828 1 50.75 352 THR B N 1
ATOM 5568 C CA . THR B 1 352 ? 22.5 10.242 -15.102 1 50.75 352 THR B CA 1
ATOM 5569 C C . THR B 1 352 ? 23.453 10.398 -16.281 1 50.75 352 THR B C 1
ATOM 5571 O O . THR B 1 352 ? 23.469 11.438 -16.953 1 50.75 352 THR B O 1
ATOM 5574 N N . LEU B 1 353 ? 24.406 9.57 -16.594 1 46.78 353 LEU B N 1
ATOM 5575 C CA . LEU B 1 353 ? 25.391 9.82 -17.641 1 46.78 353 LEU B CA 1
ATOM 5576 C C . LEU B 1 353 ? 24.75 9.805 -19.016 1 46.78 353 LEU B C 1
ATOM 5578 O O . LEU B 1 353 ? 25.375 10.203 -20 1 46.78 353 LEU B O 1
ATOM 5582 N N . ALA B 1 354 ? 23.688 9.305 -19.25 1 39.81 354 ALA B N 1
ATOM 5583 C CA . ALA B 1 354 ? 23.266 9.18 -20.641 1 39.81 354 ALA B CA 1
ATOM 5584 C C . ALA B 1 354 ? 23.047 10.555 -21.281 1 39.81 354 ALA B C 1
ATOM 5586 O O . ALA B 1 354 ? 23.078 10.695 -22.5 1 39.81 354 ALA B O 1
ATOM 5587 N N . ASN B 1 355 ? 22.359 11.562 -20.719 1 36.5 355 ASN B N 1
ATOM 5588 C CA . ASN B 1 355 ? 22.156 12.695 -21.609 1 36.5 355 ASN B CA 1
ATOM 5589 C C . ASN B 1 355 ? 23.25 13.742 -21.453 1 36.5 355 ASN B C 1
ATOM 5591 O O . ASN B 1 355 ? 23.078 14.75 -20.766 1 36.5 355 ASN B O 1
ATOM 5595 N N . PRO B 1 356 ? 24.547 13.508 -21.484 1 27.14 356 PRO B N 1
ATOM 5596 C CA . PRO B 1 356 ? 25.359 14.688 -21.766 1 27.14 356 PRO B CA 1
ATOM 5597 C C . PRO B 1 356 ? 25.109 15.266 -23.156 1 27.14 356 PRO B C 1
ATOM 5599 O O . PRO B 1 356 ? 25.391 14.594 -24.156 1 27.14 356 PRO B O 1
ATOM 5602 N N . LYS B 1 357 ? 23.984 15.703 -23.688 1 23.98 357 LYS B N 1
ATOM 5603 C CA . LYS B 1 357 ? 24.203 16.531 -24.859 1 23.98 357 LYS B CA 1
ATOM 5604 C C . LYS B 1 357 ? 25.375 17.5 -24.656 1 23.98 357 LYS B C 1
ATOM 5606 O O . LYS B 1 357 ? 25.344 18.312 -23.734 1 23.98 357 LYS B O 1
ATOM 5611 N N . LEU B 1 358 ? 26.453 16.984 -25.094 1 19.5 358 LEU B N 1
ATOM 5612 C CA . LEU B 1 358 ? 27.469 17.797 -25.75 1 19.5 358 LEU B CA 1
ATOM 5613 C C . LEU B 1 358 ? 26.844 18.766 -26.734 1 19.5 358 LEU B C 1
ATOM 5615 O O . LEU B 1 358 ? 25.922 18.406 -27.469 1 19.5 358 LEU B O 1
#

Radius of gyration: 24.68 Å; Cα contacts (8 Å, |Δi|>4): 1726; chains: 2; bounding box: 70×71×63 Å

Solvent-accessible surface area (backbone atoms only — not comparable to full-atom values): 36834 Å² total; per-residue (Å²): 128,81,33,69,57,53,47,34,39,33,32,50,42,78,91,50,59,46,62,48,32,36,34,29,37,39,56,53,51,69,48,49,9,46,61,55,30,56,34,67,18,48,57,47,20,28,49,51,17,43,50,58,12,46,57,43,15,64,55,31,49,71,65,40,40,92,77,44,72,48,81,29,66,40,33,40,43,34,38,46,73,43,83,51,64,74,58,54,38,36,36,42,36,35,59,76,44,78,44,75,67,41,32,37,32,41,38,29,38,30,42,94,93,34,72,21,33,43,28,44,37,33,25,19,33,57,67,60,38,37,53,56,19,55,67,62,25,55,80,83,61,55,80,74,46,57,33,32,29,81,38,40,30,45,24,60,33,90,78,19,75,45,33,75,68,85,85,64,68,58,71,89,72,27,44,74,69,38,62,64,41,46,65,45,97,55,69,48,32,29,56,41,10,85,43,28,31,38,19,47,25,56,69,29,50,49,38,28,71,74,44,57,45,44,34,39,29,31,37,40,33,54,52,89,54,83,74,70,90,68,61,65,66,39,41,63,44,17,43,25,30,53,70,55,52,48,54,43,32,55,73,61,57,71,77,52,57,76,71,52,48,96,56,83,68,76,45,62,31,63,59,61,44,33,42,36,39,38,40,68,50,78,72,64,82,54,58,46,33,34,33,41,32,33,38,65,61,28,49,51,22,32,35,42,38,46,30,40,35,22,40,34,46,89,49,33,59,77,80,38,81,76,64,66,92,65,80,76,45,62,46,73,43,32,39,33,42,34,37,28,39,63,38,60,36,69,62,54,60,55,67,52,63,70,75,63,80,121,128,81,33,70,57,55,46,36,39,34,34,49,42,77,89,52,60,46,62,48,32,35,33,28,35,40,56,55,51,68,48,50,9,47,60,55,30,55,34,66,18,48,57,47,18,28,49,50,17,45,49,56,14,47,57,42,14,65,55,33,49,71,65,40,41,94,77,44,72,48,81,28,67,39,32,40,42,34,38,48,72,42,84,53,63,73,56,53,37,35,36,42,35,36,59,76,44,77,44,74,66,40,34,38,30,41,39,29,39,29,42,93,93,35,73,21,32,46,27,45,36,33,24,17,33,58,67,60,39,38,53,56,20,55,67,64,26,53,82,84,63,54,79,74,45,57,34,32,31,82,37,40,30,45,24,61,33,90,78,20,75,46,34,76,70,84,85,64,69,57,70,90,72,27,46,73,72,36,61,64,41,45,64,45,96,58,68,47,33,27,56,41,10,86,44,27,30,38,20,46,24,57,67,30,49,48,37,29,71,74,44,56,45,45,33,41,31,32,38,41,33,52,53,89,54,82,75,70,90,68,61,66,67,40,41,62,46,17,43,24,32,53,71,54,51,47,54,43,33,54,72,61,58,72,77,53,59,75,72,53,48,93,56,83,69,75,45,62,31,64,57,61,43,32,42,36,40,39,41,66,51,79,74,64,85,57,59,47,33,33,33,39,32,34,40,67,61,28,48,50,22,33,35,42,38,46,30,41,35,23,39,35,47,89,50,34,60,78,80,39,81,76,61,65,91,66,78,75,45,63,46,74,42,30,41,34,41,34,37,28,39,63,38,60,35,68,61,55,60,56,67,53,63,70,75,65,80,120

Foldseek 3Di:
DDFLQVQLKWFWPPVFDALFKTKTKDFHDCLQDWQFFHQPLSPVLSQLLLVLLSLLAPRNQVVADVSFGFNAWFKKKKFFPATDGRGMKMWIKGWPDHDNFKTWMWIFIDDPNDTGMIMIIITGDVVVVVVVLQVQAAPPDDDPSCQVCVHRSNDHDCPHPPHDDDDADAQVQWAPKDFQDQADPQGIGNSCSRFKIKTWGVVQLVCLVPHLWQKTKIKMFGHDDDRDDDDPVCSSNSRMGGSFDSVSSVLSDDQDRVNSHPDDDHAKDWDWRMKMKGFDDGDGRAGMWTKMWTWDDDDPFKTKIKMWTKGRLVCQCVPPVDDDPDGRDIDTGIIMMTIIGIGHCVVVNVVHPPPPPD/DDFLQVQLKWFWPPVFDALFKTKTKDFHDCLQDWQFFHQPLSVVLSQLLLVLLSLLAPRNQVVADVSFGFNAWFKKKKFFPATDGRGMKMWIKGWPDHDNFKTWMWIFIDDPNDTGMIMIIITGDVVVVVVVLQVQAAPPDDDPSCQVCVHRSNDHDCPHPPHDDDDADAQVQWAPKDFQDQADPQGIGNSCSRFKIKTWGVVQLVCLVPHLWQKTKIKMFGHDDDRDDDDPVCSSNSRMGGSFDSVSSVLSDDQDRVNSHPDDDHAKDWDWRMKMKGFDDGDGRAGMWTKMWTWDDDDPFKTKIKMWTKGRLVCQCVPPVDDDPDGRDIDTGIIMMTMIGIGHCVVVNVVHPPPPPD

Secondary structure (DSSP, 8-state):
---HHHHT--EE-GGG--SSEEEEEE---GGGEETTEE-HHHHHHHHHHHHHHHTTSHHHHTT-STT----EEEEEEEEE-S---SS-EEEEEEEEEE-SS-EEEEEEEEETTEEEEEEEEEEE-HHHHHHHHHHTSPTT--GGGGG-TTTTTS---TTSTTPPPP-SPPGGGSPPPEE--SB-TTS-BBTTTTSEEEEE-HHHHHHHHHSS-EEEEEEEEEPP-PPP---HHHHHTTSB------HHHHHT-S--HHHHSSSPPP-EE--EEEEEEEE-S------EEEEEEEE---BTTEEEEEEEEEE-GGGGGGT-SS--SSS----EEEEEEEEEE-EEHHHHHHTTTT----/---HHHHT--EE-GGG--SSEEEEEE---GGGEETTEE-HHHHHHHHHHHHHHHTTSHHHHTT-STT----EEEEEEEEE-S---SS-EEEEEEEEEE-SS-EEEEEEEEETTEEEEEEEEEEE-HHHHHHHHHHTSPTT--GGGGG-TTTTTS---TTSTTPPPP-SPPGGGSPPPEE--SB-TTS-BBTTTTSEEEEE-HHHHHHHHHSS-EEEEEEEEEPP-PPP---HHHHHTTSB------HHHHHT-S--HHHHSSSPPP-EE--EEEEEEEE-S------EEEEEEEE---BTTEEEEEEEEEE-GGGGGGT-SS--SSS----EEEEEEEEEE-EEHHHHHHTTTT----

pLDDT: mean 90.99, std 12.27, range [19.12, 98.94]

=== Feature glossary ===
A reading guide for the features in this record.

Start from the sequence.

  · Sequence gives the chain of amino acids in standard one-letter code (A=alanine, C=cysteine, …, Y=tyrosine), read N→C. It is the only feature that is directly encoded by the gene; all structural features are derived from the folded form of this sequence.

Fold it, and you get atomic coordinates and the backbone conformation that goes with them.

  · Structure coordinates are given as an mmCIF _atom_site loop: one row per atom with element, residue name, chain id, sequence number, and x/y/z position in Å. Only the four main-chain atoms per residue are included here; side chains are omitted to keep the record compact.

  · Backbone dihedral angles. Every residue except chain termini has a φ (preceding-C → N → Cα → C) and a ψ (N → Cα → C → next-N). They are reported in degrees following the IUPAC sign convention. Secondary structure is essentially a statement about which (φ, ψ) basin each residue occupies.

  · Eight-state secondary structure (DSSP): H is the canonical α-helix, G the tighter 3₁₀-helix, I the wider π-helix; E/B are β-structure, T and S are turns and bends, and '-' is everything else. DSSP derives these from the pattern of main-chain N–H···O=C hydrogen bonds, not from the sequence.

  · SS3 is a coarse helix/strand/coil call (letters a/b/c) made by the P-SEA algorithm from inter-Cα distances and dihedrals. It is less detailed than DSSP but needs only Cα positions.

Summarize the fold with a handful of shape descriptors and a per-residue structural alphabet.

  · Radius of gyration (Rg) is the root-mean-square distance of Cα atoms from their centroid — a single number for overall size and compactness. A globular domain of N residues has Rg ≈ 2.2·N^0.38 Å; an extended or disordered chain has a much larger Rg. The Cα contact count is the number of residue pairs whose Cα atoms are within 8 Å and are more than four positions apart in sequence — a standard proxy for tertiary packing density. The bounding box is the smallest axis-aligned box enclosing all Cα atoms.

  · 3Di is Foldseek's structural alphabet. Each residue is assigned one of twenty discrete states based on how its Cα sits relative to its spatial (not sequential) neighbors. Aligning 3Di strings finds structural homologs roughly as well as full 3D superposition, but orders of magnitude faster.

  · Solvent-accessible surface area (SASA) is the area in Å² traced out by the centre of a 1.4 Å probe sphere (a water molecule) rolled over the protein's van der Waals surface (Shrake–Rupley / Lee–Richards construction). Buried residues have near-zero SASA; fully exposed residues can exceed 200 Å². The total SASA scales roughly with the number of surface residues.

Ask how reliable the model is.

  · For AlphaFold models, the B-factor field carries pLDDT — the model's own estimate of local accuracy on a 0–100 scale. Regions with pLDDT<50 should be treated as essentially unmodeled; they often correspond to intrinsically disordered segments.

  · For experimental (PDB) structures, the B-factor (temperature factor) quantifies the positional spread of each atom in the crystal — a combination of thermal vibration and static disorder — in units of Å². High B-factors mark flexible loops or poorly resolved regions; low B-factors mark the rigid, well-ordered core.

  · Predicted Aligned Error (PAE) is an AlphaFold confidence matrix: entry (i, j) is the expected error in the position of residue j, in ångströms, when the prediction is superimposed on the true structure at residue i. Low PAE within a block of residues means that block is internally rigid and well-predicted; high PAE between two blocks means their relative placement is uncertain even if each block individually is confident.

Place it in context: what it resembles, what it is annotated as, and how it looks.

  · Structural nearest neighbors (via Foldseek easy-search vs the PDB). Reported per hit: target PDB id, E-value, and alignment TM-score. A TM-score above ~0.5 is the conventional threshold for 'same fold'.

  · Functional annotations link the protein to curated databases. InterPro entries identify conserved domains and families by matching the sequence against member-database signatures (Pfam, PROSITE, CDD, …). Gene Ontology (GO) terms describe molecular function, biological process, and cellular component in a controlled vocabulary. CATH places the structure in a hierarchical fold classification (Class/Architecture/Topology/Homologous-superfamily). The organism is the source species.

  · The contact map is a binary N×N matrix image: pixel (i, j) is dark where Cα_i and Cα_j are within 8 Å and |i−j|>4. Because the |i−j|>4 filter removes local helical contacts, off-diagonal stripes parallel to the main diagonal indicate parallel β-sheets; stripes perpendicular to it indicate antiparallel β-sheets. The Ramachandran plot scatters every residue's (φ, ψ) pair against the sterically allowed regions. The PAE heatmap renders the predicted-aligned-error matrix.

  · Six rendered views show the 3D structure from the faces of a cube — i.e. along ±x, ±y, ±z. Rendering representation is drawn randomly per protein from cartoon (secondary-structure ribbons), sticks (backbone bonds), or molecular surface; coloring is either N→C rainbow (blue at the N-terminus through red at the C-terminus) or one color per chain.